Protein AF-A0AAV2MQP5-F1 (afdb_monomer_lite)

Structure (mmCIF, N/CA/C/O backbone):
data_AF-A0AAV2MQP5-F1
#
_entry.id   AF-A0AAV2MQP5-F1
#
loop_
_atom_site.group_PDB
_atom_site.id
_atom_site.type_symbol
_atom_site.label_atom_id
_atom_site.label_alt_id
_atom_site.label_comp_id
_atom_site.label_asym_id
_atom_site.label_entity_id
_atom_site.label_seq_id
_atom_site.pdbx_PDB_ins_code
_atom_site.Cartn_x
_atom_site.Cartn_y
_atom_site.Cartn_z
_atom_site.occupancy
_atom_site.B_iso_or_equiv
_atom_site.auth_seq_id
_atom_site.auth_comp_id
_atom_site.auth_asym_id
_atom_site.auth_atom_id
_atom_site.pdbx_PDB_model_num
ATOM 1 N N . MET A 1 1 ? 5.781 -28.092 11.395 1.00 33.16 1 MET A N 1
ATOM 2 C CA . MET A 1 1 ? 5.517 -28.974 10.235 1.00 33.16 1 MET A CA 1
ATOM 3 C C . MET A 1 1 ? 6.149 -28.338 9.008 1.00 33.16 1 MET A C 1
ATOM 5 O O . MET A 1 1 ? 5.992 -27.132 8.870 1.00 33.16 1 MET A O 1
ATOM 9 N N . PRO A 1 2 ? 6.872 -29.074 8.149 1.00 35.69 2 PRO A N 1
ATOM 10 C CA . PRO A 1 2 ? 7.327 -28.512 6.885 1.00 35.69 2 PRO A CA 1
ATOM 11 C C . PRO A 1 2 ? 6.098 -28.230 6.011 1.00 35.69 2 PRO A C 1
ATOM 13 O O . PRO A 1 2 ? 5.274 -29.115 5.779 1.00 35.69 2 PRO A O 1
ATOM 16 N N . MET A 1 3 ? 5.957 -26.968 5.608 1.00 38.25 3 MET A N 1
ATOM 17 C CA . MET A 1 3 ? 4.900 -26.462 4.736 1.00 38.25 3 MET A CA 1
ATOM 18 C C . MET A 1 3 ? 4.881 -27.320 3.465 1.00 38.25 3 MET A C 1
ATOM 20 O O . MET A 1 3 ? 5.900 -27.445 2.784 1.00 38.25 3 MET A O 1
ATOM 24 N N . ARG A 1 4 ? 3.753 -27.984 3.181 1.00 39.69 4 ARG A N 1
ATOM 25 C CA . ARG A 1 4 ? 3.547 -28.682 1.906 1.00 39.69 4 ARG A CA 1
ATOM 26 C C . ARG A 1 4 ? 3.808 -27.655 0.802 1.00 39.69 4 ARG A C 1
ATOM 28 O O . ARG A 1 4 ? 3.114 -26.645 0.764 1.00 39.69 4 ARG A O 1
ATOM 35 N N . LEU A 1 5 ? 4.799 -27.908 -0.055 1.00 42.66 5 LEU A N 1
ATOM 36 C CA . LEU A 1 5 ? 4.962 -27.201 -1.325 1.00 42.66 5 LEU A CA 1
ATOM 37 C C . LEU A 1 5 ? 3.679 -27.435 -2.123 1.00 42.66 5 LEU A C 1
ATOM 39 O O . LEU A 1 5 ? 3.498 -28.497 -2.726 1.00 42.66 5 LEU A O 1
ATOM 43 N N . ASP A 1 6 ? 2.751 -26.489 -2.034 1.00 52.00 6 ASP A N 1
ATOM 44 C CA . ASP A 1 6 ? 1.582 -26.472 -2.889 1.00 52.00 6 ASP A CA 1
ATOM 45 C C . ASP A 1 6 ? 2.097 -26.269 -4.317 1.00 52.00 6 ASP A C 1
ATOM 47 O O . ASP A 1 6 ? 2.808 -25.309 -4.604 1.00 52.00 6 ASP A O 1
ATOM 51 N N . LYS A 1 7 ? 1.822 -27.220 -5.214 1.00 54.84 7 LYS A N 1
ATOM 52 C CA . LYS A 1 7 ? 2.384 -27.244 -6.580 1.00 54.84 7 LYS A CA 1
ATOM 53 C C . LYS A 1 7 ? 1.879 -26.088 -7.463 1.00 54.84 7 LYS A C 1
ATOM 55 O O . LYS A 1 7 ? 2.268 -26.003 -8.623 1.00 54.84 7 LYS A O 1
ATOM 60 N N . ASN A 1 8 ? 1.041 -25.215 -6.908 1.00 72.06 8 ASN A N 1
ATOM 61 C CA . ASN A 1 8 ? 0.315 -24.138 -7.561 1.00 72.06 8 ASN A CA 1
ATOM 62 C C . ASN A 1 8 ? 0.584 -22.772 -6.883 1.00 72.06 8 ASN A C 1
ATOM 64 O O . ASN A 1 8 ? -0.352 -22.022 -6.621 1.00 72.06 8 ASN A O 1
ATOM 68 N N . THR A 1 9 ? 1.841 -22.422 -6.587 1.00 87.00 9 THR A N 1
ATOM 69 C CA . THR A 1 9 ? 2.206 -21.071 -6.107 1.00 87.00 9 THR A CA 1
ATOM 70 C C . THR A 1 9 ? 3.107 -20.337 -7.098 1.00 87.00 9 THR A C 1
ATOM 72 O O . THR A 1 9 ? 4.001 -20.913 -7.717 1.00 87.00 9 THR A O 1
ATOM 75 N N . ASN A 1 10 ? 2.872 -19.037 -7.271 1.00 92.62 10 ASN A N 1
ATOM 76 C CA . ASN A 1 10 ? 3.781 -18.139 -7.973 1.00 92.62 10 ASN A CA 1
ATOM 77 C C . ASN A 1 10 ? 4.835 -17.609 -6.994 1.00 92.62 10 ASN A C 1
ATOM 79 O O . ASN A 1 10 ? 4.603 -16.627 -6.293 1.00 92.62 10 ASN A O 1
ATOM 83 N N . ASP A 1 11 ? 6.020 -18.216 -6.983 1.00 95.06 11 ASP A N 1
ATOM 84 C CA . ASP A 1 11 ? 7.105 -17.838 -6.064 1.00 95.06 11 ASP A CA 1
ATOM 85 C C . ASP A 1 11 ? 7.865 -16.564 -6.475 1.00 95.06 11 ASP A C 1
ATOM 87 O O . ASP A 1 11 ? 8.815 -16.155 -5.803 1.00 95.06 11 ASP A O 1
ATOM 91 N N . ARG A 1 12 ? 7.468 -15.908 -7.573 1.00 96.38 12 ARG A N 1
ATOM 92 C CA . ARG A 1 12 ? 8.090 -14.669 -8.063 1.00 96.38 12 ARG A CA 1
ATOM 93 C C . ARG A 1 12 ? 7.072 -13.533 -8.235 1.00 96.38 12 ARG A C 1
ATOM 95 O O . ARG A 1 12 ? 7.072 -12.902 -9.302 1.00 96.38 12 ARG A O 1
ATOM 102 N N . PRO A 1 13 ? 6.237 -13.233 -7.222 1.00 98.12 13 PRO A N 1
ATOM 103 C CA . PRO A 1 13 ? 5.177 -12.250 -7.371 1.00 98.12 13 PRO A CA 1
ATOM 104 C C . PRO A 1 13 ? 5.746 -10.856 -7.674 1.00 98.12 13 PRO A C 1
ATOM 106 O O . PRO A 1 13 ? 6.850 -10.486 -7.249 1.00 98.12 13 PRO A O 1
ATOM 109 N N . VAL A 1 14 ? 4.983 -10.088 -8.446 1.00 98.75 14 VAL A N 1
ATOM 110 C CA . VAL A 1 14 ? 5.196 -8.665 -8.706 1.00 98.75 14 VAL A CA 1
ATOM 111 C C . VAL A 1 14 ? 3.975 -7.924 -8.184 1.00 98.75 14 VAL A C 1
ATOM 113 O O . VAL A 1 14 ? 2.900 -8.012 -8.767 1.00 98.75 14 VAL A O 1
ATOM 116 N N . ILE A 1 15 ? 4.129 -7.184 -7.094 1.00 98.88 15 ILE A N 1
ATOM 117 C CA . ILE A 1 15 ? 3.051 -6.375 -6.527 1.00 98.88 15 ILE A CA 1
ATOM 118 C C . ILE A 1 15 ? 3.132 -4.965 -7.106 1.00 98.88 15 ILE A C 1
ATOM 120 O O . ILE A 1 15 ? 4.190 -4.326 -7.127 1.00 98.88 15 ILE A O 1
ATOM 124 N N . GLY A 1 16 ? 1.998 -4.481 -7.598 1.00 98.81 16 GLY A N 1
ATOM 125 C CA . GLY A 1 16 ? 1.857 -3.111 -8.053 1.00 98.81 16 GLY A CA 1
ATOM 126 C C . GLY A 1 16 ? 1.682 -2.153 -6.882 1.00 98.81 16 GLY A C 1
ATOM 127 O O . GLY A 1 16 ? 0.879 -2.423 -5.995 1.00 98.81 16 GLY A O 1
ATOM 128 N N . ILE A 1 17 ? 2.377 -1.017 -6.889 1.00 98.81 17 ILE A N 1
ATOM 129 C CA . ILE A 1 17 ? 2.167 0.062 -5.913 1.00 98.81 17 ILE A CA 1
ATOM 130 C C . ILE A 1 17 ? 1.642 1.289 -6.648 1.00 98.81 17 ILE A C 1
ATOM 132 O O . ILE A 1 17 ? 2.301 1.803 -7.558 1.00 98.81 17 ILE A O 1
ATOM 136 N N . LEU A 1 18 ? 0.457 1.761 -6.263 1.00 98.25 18 LEU A N 1
ATOM 137 C CA . LEU A 1 18 ? -0.151 2.934 -6.881 1.00 98.25 18 LEU A CA 1
ATOM 138 C C . LEU A 1 18 ? 0.578 4.211 -6.447 1.00 98.25 18 LEU A C 1
ATOM 140 O O . LEU A 1 18 ? 0.693 4.498 -5.260 1.00 98.25 18 LEU A O 1
ATOM 144 N N . THR A 1 19 ? 1.081 4.985 -7.409 1.00 96.38 19 THR A N 1
ATOM 145 C CA . THR A 1 19 ? 1.780 6.251 -7.134 1.00 96.38 19 THR A CA 1
ATOM 146 C C . THR A 1 19 ? 0.801 7.354 -6.742 1.00 96.38 19 THR A C 1
ATOM 148 O O . THR A 1 19 ? -0.341 7.340 -7.196 1.00 96.38 19 THR A O 1
ATOM 151 N N . GLN A 1 20 ? 1.280 8.399 -6.075 1.00 92.81 20 GLN A N 1
ATOM 152 C CA . GLN A 1 20 ? 0.525 9.643 -5.891 1.00 92.81 20 GLN A CA 1
ATOM 153 C C . GLN A 1 20 ? 1.000 10.753 -6.817 1.00 92.81 20 GLN A C 1
ATOM 155 O O . GLN A 1 20 ? 2.145 10.736 -7.265 1.00 92.81 20 GLN A O 1
ATOM 160 N N . ILE A 1 21 ? 0.114 11.708 -7.114 1.00 92.44 21 ILE A N 1
ATOM 161 C CA . ILE A 1 21 ? 0.468 12.938 -7.829 1.00 92.44 21 ILE A CA 1
ATOM 162 C C . ILE A 1 21 ? 1.310 13.819 -6.908 1.00 92.44 21 ILE A C 1
ATOM 164 O O . ILE A 1 21 ? 0.988 14.004 -5.739 1.00 92.44 21 ILE A O 1
ATOM 168 N N . VAL A 1 22 ? 2.379 14.384 -7.458 1.00 90.69 22 VAL A N 1
ATOM 169 C CA . VAL A 1 22 ? 3.186 15.390 -6.771 1.00 90.69 22 VAL A CA 1
ATOM 170 C C . VAL A 1 22 ? 2.431 16.718 -6.746 1.00 90.69 22 VAL A C 1
ATOM 172 O O . VAL A 1 22 ? 2.202 17.325 -7.793 1.00 90.69 22 VAL A O 1
ATOM 175 N N . THR A 1 23 ? 2.070 17.172 -5.549 1.00 87.19 23 THR A N 1
ATOM 176 C CA . THR A 1 23 ? 1.443 18.482 -5.310 1.00 87.19 23 THR A CA 1
ATOM 177 C C . THR A 1 23 ? 2.440 19.511 -4.775 1.00 87.19 23 THR A C 1
ATOM 179 O O . THR A 1 23 ? 2.341 20.684 -5.125 1.00 87.19 23 THR A O 1
ATOM 182 N N . ASP A 1 24 ? 3.430 19.067 -3.997 1.00 84.31 24 ASP A N 1
ATOM 183 C CA . ASP A 1 24 ? 4.477 19.908 -3.413 1.00 84.31 24 ASP A CA 1
ATOM 184 C C . ASP A 1 24 ? 5.420 20.488 -4.484 1.00 84.31 24 ASP A C 1
ATOM 186 O O . ASP A 1 24 ? 6.005 19.748 -5.283 1.00 84.31 24 ASP A O 1
ATOM 190 N N . GLU A 1 25 ? 5.601 21.813 -4.477 1.00 85.06 25 GLU A N 1
ATOM 191 C CA . GLU A 1 25 ? 6.510 22.535 -5.374 1.00 85.06 25 GLU A CA 1
ATOM 192 C C . GLU A 1 25 ? 7.957 22.033 -5.283 1.00 85.06 25 GLU A C 1
ATOM 194 O O . GLU A 1 25 ? 8.635 21.960 -6.309 1.00 85.06 25 GLU A O 1
ATOM 199 N N . ALA A 1 26 ? 8.423 21.635 -4.095 1.00 83.62 26 ALA A N 1
ATOM 200 C CA . ALA A 1 26 ? 9.772 21.112 -3.896 1.00 83.62 26 ALA A CA 1
ATOM 201 C C . ALA A 1 26 ? 9.977 19.764 -4.605 1.00 83.62 26 ALA A C 1
ATOM 203 O O . ALA A 1 26 ? 11.076 19.463 -5.074 1.00 83.62 26 ALA A O 1
ATOM 204 N N . MET A 1 27 ? 8.914 18.965 -4.746 1.00 83.31 27 MET A N 1
ATOM 205 C CA . MET A 1 27 ? 8.961 17.663 -5.413 1.00 83.31 27 MET A CA 1
ATOM 206 C C . MET A 1 27 ? 8.760 17.748 -6.935 1.00 83.31 27 MET A C 1
ATOM 208 O O . MET A 1 27 ? 9.232 16.868 -7.663 1.00 83.31 27 MET A O 1
ATOM 212 N N . LYS A 1 28 ? 8.099 18.795 -7.452 1.00 85.44 28 LYS A N 1
ATOM 213 C CA . LYS A 1 28 ? 7.785 18.930 -8.892 1.00 85.44 28 LYS A CA 1
ATOM 214 C C . LYS A 1 28 ? 8.990 18.802 -9.838 1.00 85.44 28 LYS A C 1
ATOM 216 O O . LYS A 1 28 ? 8.825 18.173 -10.888 1.00 85.44 28 LYS A O 1
ATOM 221 N N . PRO A 1 29 ? 10.194 19.327 -9.525 1.00 83.06 29 PRO A N 1
ATOM 222 C CA . PRO A 1 29 ? 11.371 19.160 -10.382 1.00 83.06 29 PRO A CA 1
ATOM 223 C C . PRO A 1 29 ? 11.773 17.694 -10.604 1.00 83.06 29 PRO A C 1
ATOM 225 O O . PRO A 1 29 ? 12.358 17.350 -11.635 1.00 83.06 29 PRO A O 1
ATOM 228 N N . TYR A 1 30 ? 11.443 16.817 -9.656 1.00 79.75 30 TYR A N 1
ATOM 229 C CA . TYR A 1 30 ? 11.870 15.423 -9.651 1.00 79.75 30 TYR A CA 1
ATOM 230 C C . TYR A 1 30 ? 10.874 14.486 -10.336 1.00 79.75 30 TYR A C 1
ATOM 232 O O . TYR A 1 30 ? 11.263 13.401 -10.767 1.00 79.75 30 TYR A O 1
ATOM 240 N N . GLY A 1 31 ? 9.608 14.879 -10.495 1.00 84.50 31 GLY A N 1
ATOM 241 C CA . GLY A 1 31 ? 8.621 14.073 -11.205 1.00 84.50 31 GLY A CA 1
ATOM 242 C C . GLY A 1 31 ? 7.179 14.511 -10.983 1.00 84.50 31 GLY A C 1
ATOM 243 O O . GLY A 1 31 ? 6.874 15.327 -10.125 1.00 84.50 31 GLY A O 1
ATOM 244 N N . LYS A 1 32 ? 6.272 13.933 -11.777 1.00 88.56 32 LYS A N 1
ATOM 245 C CA . LYS A 1 32 ? 4.816 14.161 -11.660 1.00 88.56 32 LYS A CA 1
ATOM 246 C C . LYS A 1 32 ? 4.137 13.262 -10.636 1.00 88.56 32 LYS A C 1
ATOM 248 O O . LYS A 1 32 ? 3.040 13.562 -10.183 1.00 88.56 32 LYS A O 1
ATOM 253 N N . THR A 1 33 ? 4.754 12.123 -10.352 1.00 92.94 33 THR A N 1
ATOM 254 C CA . THR A 1 33 ? 4.217 11.099 -9.462 1.00 92.94 33 THR A CA 1
ATOM 255 C C . THR A 1 33 ? 5.315 10.575 -8.556 1.00 92.94 33 THR A C 1
ATOM 257 O O . THR A 1 33 ? 6.457 10.475 -9.019 1.00 92.94 33 THR A O 1
ATOM 260 N N . TYR A 1 34 ? 4.968 10.177 -7.336 1.00 93.31 34 TYR A N 1
ATOM 261 C CA . TYR A 1 34 ? 5.915 9.646 -6.360 1.00 93.31 34 TYR A CA 1
ATOM 262 C C . TYR A 1 34 ? 5.389 8.413 -5.618 1.00 93.31 34 TYR A C 1
ATOM 264 O O . TYR A 1 34 ? 4.183 8.154 -5.584 1.00 93.31 34 TYR A O 1
ATOM 272 N N . ILE A 1 35 ? 6.323 7.656 -5.037 1.00 95.25 35 ILE A N 1
ATOM 273 C CA . ILE A 1 35 ? 6.076 6.599 -4.047 1.00 95.25 35 ILE A CA 1
ATOM 274 C C . ILE A 1 35 ? 7.100 6.775 -2.916 1.00 95.25 35 ILE A C 1
ATOM 276 O O . ILE A 1 35 ? 8.299 6.810 -3.207 1.00 95.25 35 ILE A O 1
ATOM 280 N N . PRO A 1 36 ? 6.682 6.867 -1.644 1.00 94.88 36 PRO A N 1
ATOM 281 C CA . PRO A 1 36 ? 7.600 6.754 -0.512 1.00 94.88 36 PRO A CA 1
ATOM 282 C C . PRO A 1 36 ? 8.307 5.394 -0.496 1.00 94.88 36 PRO A C 1
ATOM 284 O O . PRO A 1 36 ? 7.657 4.355 -0.634 1.00 94.88 36 PRO A O 1
ATOM 287 N N . THR A 1 37 ? 9.629 5.374 -0.317 1.00 95.00 37 THR A N 1
ATOM 288 C CA . THR A 1 37 ? 10.415 4.126 -0.387 1.00 95.00 37 THR A CA 1
ATOM 289 C C . THR A 1 37 ? 10.028 3.103 0.675 1.00 95.00 37 THR A C 1
ATOM 291 O O . THR A 1 37 ? 10.129 1.911 0.395 1.00 95.00 37 THR A O 1
ATOM 294 N N . GLY A 1 38 ? 9.516 3.540 1.831 1.00 96.19 38 GLY A N 1
ATOM 295 C CA . GLY A 1 38 ? 9.046 2.647 2.892 1.00 96.19 38 GLY A CA 1
ATOM 296 C C . GLY A 1 38 ? 8.026 1.616 2.396 1.00 96.19 38 GLY A C 1
ATOM 297 O O . GLY A 1 38 ? 8.143 0.440 2.727 1.00 96.19 38 GLY A O 1
ATOM 298 N N . TYR A 1 39 ? 7.105 1.999 1.501 1.00 98.44 39 TYR A N 1
ATOM 299 C CA . TYR A 1 39 ? 6.154 1.056 0.894 1.00 98.44 39 TYR A CA 1
ATOM 300 C C . TYR A 1 39 ? 6.825 0.033 -0.027 1.00 98.44 39 TYR A C 1
ATOM 302 O O . TYR A 1 39 ? 6.420 -1.128 -0.064 1.00 98.44 39 TYR A O 1
ATOM 310 N N . VAL A 1 40 ? 7.854 0.446 -0.772 1.00 98.19 40 VAL A N 1
ATOM 311 C CA . VAL A 1 40 ? 8.616 -0.459 -1.644 1.00 98.19 40 VAL A CA 1
ATOM 312 C C . VAL A 1 40 ? 9.379 -1.466 -0.791 1.00 98.19 40 VAL A C 1
ATOM 314 O O . VAL A 1 40 ? 9.230 -2.668 -0.988 1.00 98.19 40 VAL A O 1
ATOM 317 N N . GLN A 1 41 ? 10.127 -0.979 0.199 1.00 98.31 41 GLN A N 1
ATOM 318 C CA . GLN A 1 41 ? 10.913 -1.805 1.114 1.00 98.31 41 GLN A CA 1
ATOM 319 C C . GLN A 1 41 ? 10.030 -2.773 1.908 1.00 98.31 41 GLN A C 1
ATOM 321 O O . GLN A 1 41 ? 10.410 -3.923 2.117 1.00 98.31 41 GLN A O 1
ATOM 326 N N . TYR A 1 42 ? 8.830 -2.337 2.298 1.00 98.62 42 TYR A N 1
ATOM 327 C CA . TYR A 1 42 ? 7.829 -3.167 2.960 1.00 98.62 42 TYR A CA 1
ATOM 328 C C . TYR A 1 42 ? 7.414 -4.373 2.117 1.00 98.62 42 TYR A C 1
ATOM 330 O O . TYR A 1 42 ? 7.494 -5.506 2.588 1.00 98.62 42 TYR A O 1
ATOM 338 N N . ILE A 1 43 ? 7.055 -4.152 0.854 1.00 98.62 43 ILE A N 1
ATOM 339 C CA . ILE A 1 43 ? 6.664 -5.233 -0.056 1.00 98.62 43 ILE A CA 1
ATOM 340 C C . ILE A 1 43 ? 7.852 -6.130 -0.427 1.00 98.62 43 ILE A C 1
ATOM 342 O O . ILE A 1 43 ? 7.715 -7.355 -0.457 1.00 98.62 43 ILE A O 1
ATOM 346 N N . GLU A 1 44 ? 9.033 -5.555 -0.664 1.00 98.56 44 GLU A N 1
ATOM 347 C CA . GLU A 1 44 ? 10.238 -6.337 -0.961 1.00 98.56 44 GLU A CA 1
ATOM 348 C C . GLU A 1 44 ? 10.657 -7.224 0.211 1.00 98.56 44 GLU A C 1
ATOM 350 O O . GLU A 1 44 ? 11.023 -8.383 0.011 1.00 98.56 44 GLU A O 1
ATOM 355 N N . ALA A 1 45 ? 10.513 -6.736 1.444 1.00 98.12 45 ALA A N 1
ATOM 356 C CA . ALA A 1 45 ? 10.787 -7.522 2.639 1.00 98.12 45 ALA A CA 1
ATOM 357 C C . ALA A 1 45 ? 9.818 -8.700 2.845 1.00 98.12 45 ALA A C 1
ATOM 359 O O . ALA A 1 45 ? 10.167 -9.636 3.562 1.00 98.12 45 ALA A O 1
ATOM 360 N N . GLY A 1 46 ? 8.634 -8.684 2.220 1.00 97.69 46 GLY A N 1
ATOM 361 C CA . GLY A 1 46 ? 7.729 -9.840 2.145 1.00 97.69 46 GLY A CA 1
ATOM 362 C C . GLY A 1 46 ? 8.141 -10.887 1.093 1.00 97.69 46 GLY A C 1
ATOM 363 O O . GLY A 1 46 ? 7.542 -11.963 1.010 1.00 97.69 46 GLY A O 1
ATOM 364 N N . GLY A 1 47 ? 9.168 -10.602 0.285 1.00 97.88 47 GLY A N 1
ATOM 365 C CA . GLY A 1 47 ? 9.668 -11.488 -0.768 1.00 97.88 47 GLY A CA 1
ATOM 366 C C . GLY A 1 47 ? 8.964 -11.314 -2.116 1.00 97.88 47 GLY A C 1
ATOM 367 O O . GLY A 1 47 ? 8.780 -12.296 -2.836 1.00 97.88 47 GLY A O 1
ATOM 368 N N . SER A 1 48 ? 8.549 -10.088 -2.445 1.00 98.31 48 SER A N 1
ATOM 369 C CA . SER A 1 48 ? 7.986 -9.719 -3.750 1.00 98.31 48 SER A CA 1
ATOM 370 C C . SER A 1 48 ? 8.876 -8.718 -4.474 1.00 98.31 48 SER A C 1
ATOM 372 O O . SER A 1 48 ? 9.630 -7.975 -3.858 1.00 98.31 48 SER A O 1
ATOM 374 N N . ARG A 1 49 ? 8.739 -8.638 -5.796 1.00 98.50 49 ARG A N 1
ATOM 375 C CA . ARG A 1 49 ? 9.221 -7.482 -6.564 1.00 98.50 49 ARG A CA 1
ATOM 376 C C . ARG A 1 49 ? 8.127 -6.425 -6.637 1.00 98.50 49 ARG A C 1
ATOM 378 O O . ARG A 1 49 ? 6.951 -6.734 -6.427 1.00 98.50 49 ARG A O 1
ATOM 385 N N . VAL A 1 50 ? 8.508 -5.192 -6.957 1.00 98.62 50 VAL A N 1
ATOM 386 C CA . VAL A 1 50 ? 7.584 -4.053 -7.005 1.00 98.62 50 VAL A CA 1
ATOM 387 C C . VAL A 1 50 ? 7.529 -3.443 -8.399 1.00 98.62 50 VAL A C 1
ATOM 389 O O . VAL A 1 50 ? 8.563 -3.173 -9.016 1.00 98.62 50 VAL A O 1
ATOM 392 N N . MET A 1 51 ? 6.312 -3.163 -8.867 1.00 98.12 51 MET A N 1
ATOM 393 C CA . MET A 1 51 ? 6.055 -2.340 -10.048 1.00 98.12 51 MET A CA 1
ATOM 394 C C . MET A 1 51 ? 5.349 -1.033 -9.642 1.00 98.12 51 MET A C 1
ATOM 396 O O . MET A 1 51 ? 4.239 -1.081 -9.113 1.00 98.12 51 MET A O 1
ATOM 400 N N . PRO A 1 52 ? 5.922 0.151 -9.918 1.00 97.50 52 PRO A N 1
ATOM 401 C CA . PRO A 1 52 ? 5.228 1.415 -9.699 1.00 97.50 52 PRO A CA 1
ATOM 402 C C . PRO A 1 52 ? 4.139 1.633 -10.760 1.00 97.50 52 PRO A C 1
ATOM 404 O O . PRO A 1 52 ? 4.416 1.650 -11.963 1.00 97.50 52 PRO A O 1
ATOM 407 N N . ILE A 1 53 ? 2.902 1.864 -10.321 1.00 97.62 53 ILE A N 1
ATOM 408 C CA . ILE A 1 53 ? 1.749 2.121 -11.190 1.00 97.62 53 ILE A CA 1
ATOM 409 C C . ILE A 1 53 ? 1.469 3.618 -11.195 1.00 97.62 53 ILE A C 1
ATOM 411 O O . ILE A 1 53 ? 0.930 4.176 -10.240 1.00 97.62 53 ILE A O 1
ATOM 415 N N . ARG A 1 54 ? 1.841 4.284 -12.290 1.00 94.25 54 ARG A N 1
ATOM 416 C CA . ARG A 1 54 ? 1.632 5.728 -12.434 1.00 94.25 54 ARG A CA 1
ATOM 417 C C . ARG A 1 54 ? 0.169 6.029 -12.715 1.00 94.25 54 ARG A C 1
ATOM 419 O O . ARG A 1 54 ? -0.412 5.443 -13.623 1.00 94.25 54 ARG A O 1
ATOM 426 N N . VAL A 1 55 ? -0.388 7.013 -12.018 1.00 94.81 55 VAL A N 1
ATOM 427 C CA . VAL A 1 55 ? -1.812 7.379 -12.130 1.00 94.81 55 VAL A CA 1
ATOM 428 C C . VAL A 1 55 ? -2.164 8.240 -13.357 1.00 94.81 55 VAL A C 1
ATOM 430 O O . VAL A 1 55 ? -3.319 8.565 -13.581 1.00 94.81 55 VAL A O 1
ATOM 433 N N . ILE A 1 56 ? -1.182 8.578 -14.195 1.00 92.69 56 ILE A N 1
ATOM 434 C CA . ILE A 1 56 ? -1.324 9.529 -15.316 1.00 92.69 56 ILE A CA 1
ATOM 435 C C . ILE A 1 56 ? -1.636 8.879 -16.680 1.00 92.69 56 ILE A C 1
ATOM 437 O O . ILE A 1 56 ? -1.510 9.540 -17.711 1.00 92.69 56 ILE A O 1
ATOM 441 N N . TYR A 1 57 ? -1.939 7.579 -16.714 1.00 93.94 57 TYR A N 1
ATOM 442 C CA . TYR A 1 57 ? -2.175 6.823 -17.949 1.00 93.94 57 TYR A CA 1
ATOM 443 C C . TYR A 1 57 ? -3.668 6.522 -18.162 1.00 93.94 57 TYR A C 1
ATOM 445 O O . TYR A 1 57 ? -4.518 6.833 -17.321 1.00 93.94 57 TYR A O 1
ATOM 453 N N . ASP A 1 58 ? -3.984 5.967 -19.333 1.00 94.88 58 ASP A N 1
ATOM 454 C CA . ASP A 1 58 ? -5.343 5.603 -19.727 1.00 94.88 58 ASP A CA 1
ATOM 455 C C . ASP A 1 58 ? -5.764 4.223 -19.191 1.00 94.88 58 ASP A C 1
ATOM 457 O O . ASP A 1 58 ? -4.976 3.475 -18.614 1.00 94.88 58 ASP A O 1
ATOM 461 N N . GLU A 1 59 ? -7.042 3.886 -19.363 1.00 95.19 59 GLU A N 1
ATOM 462 C CA . GLU A 1 59 ? -7.621 2.637 -18.856 1.00 95.19 59 GLU A CA 1
ATOM 463 C C . GLU A 1 59 ? -6.994 1.386 -19.488 1.00 95.19 59 GLU A C 1
ATOM 465 O O . GLU A 1 59 ? -6.697 0.429 -18.776 1.00 95.19 59 GLU A O 1
ATOM 470 N N . LYS A 1 60 ? -6.675 1.428 -20.789 1.00 96.62 60 LYS A N 1
ATOM 471 C CA . LYS A 1 60 ? -6.029 0.314 -21.507 1.00 96.62 60 LYS A CA 1
ATOM 472 C C . LYS A 1 60 ? -4.674 -0.045 -20.911 1.00 96.62 60 LYS A C 1
ATOM 474 O O . LYS A 1 60 ? -4.320 -1.223 -20.828 1.00 96.62 60 LYS A O 1
ATOM 479 N N . TYR A 1 61 ? -3.904 0.959 -20.495 1.00 97.00 61 TYR A N 1
ATOM 480 C CA . TYR A 1 61 ? -2.663 0.721 -19.774 1.00 97.00 61 TYR A CA 1
ATOM 481 C C . TYR A 1 61 ? -2.917 -0.061 -18.477 1.00 97.00 61 TYR A C 1
ATOM 483 O O . TYR A 1 61 ? -2.225 -1.046 -18.225 1.00 97.00 61 TYR A O 1
ATOM 491 N N . TYR A 1 62 ? -3.918 0.319 -17.679 1.00 98.44 62 TYR A N 1
ATOM 492 C CA . TYR A 1 62 ? -4.205 -0.349 -16.405 1.00 98.44 62 TYR A CA 1
ATOM 493 C C . TYR A 1 62 ? -4.755 -1.761 -16.571 1.00 98.44 62 TYR A C 1
ATOM 495 O O . TYR A 1 62 ? -4.335 -2.649 -15.834 1.00 98.44 62 TYR A O 1
ATOM 503 N N . GLU A 1 63 ? -5.606 -2.003 -17.567 1.00 97.81 63 GLU A N 1
ATOM 504 C CA . GLU A 1 63 ? -6.038 -3.358 -17.929 1.00 97.81 63 GLU A CA 1
ATOM 505 C C . GLU A 1 63 ? -4.838 -4.243 -18.291 1.00 97.81 63 GLU A C 1
ATOM 507 O O . GLU A 1 63 ? -4.744 -5.390 -17.856 1.00 97.81 63 GLU A O 1
ATOM 512 N N . SER A 1 64 ? -3.876 -3.694 -19.042 1.00 97.75 64 SER A N 1
ATOM 513 C CA . SER A 1 64 ? -2.642 -4.401 -19.389 1.00 97.75 64 SER A CA 1
ATOM 514 C C . SER A 1 64 ? -1.765 -4.687 -18.169 1.00 97.75 64 SER A C 1
ATOM 516 O O . SER A 1 64 ? -1.204 -5.776 -18.068 1.00 97.75 64 SER A O 1
ATOM 518 N N . VAL A 1 65 ? -1.634 -3.724 -17.252 1.00 98.44 65 VAL A N 1
ATOM 519 C CA . VAL A 1 65 ? -0.862 -3.879 -16.009 1.00 98.44 65 VAL A CA 1
ATOM 520 C C . VAL A 1 65 ? -1.505 -4.908 -15.086 1.00 98.44 65 VAL A C 1
ATOM 522 O O . VAL A 1 65 ? -0.786 -5.740 -14.541 1.00 98.44 65 VAL A O 1
ATOM 525 N N . PHE A 1 66 ? -2.833 -4.888 -14.943 1.00 98.75 66 PHE A N 1
ATOM 526 C CA . PHE A 1 66 ? -3.575 -5.821 -14.095 1.00 98.75 66 PHE A CA 1
ATOM 527 C C . PHE A 1 66 ? -3.229 -7.273 -14.425 1.00 98.75 66 PHE A C 1
ATOM 529 O O . PHE A 1 66 ? -2.873 -8.014 -13.529 1.00 98.75 66 PHE A O 1
ATOM 536 N N . GLN A 1 67 ? -3.190 -7.635 -15.711 1.00 98.19 67 GLN A N 1
ATOM 537 C CA . GLN A 1 67 ? -2.868 -8.994 -16.178 1.00 98.19 67 GLN A CA 1
ATOM 538 C C . GLN A 1 67 ? -1.404 -9.429 -15.946 1.00 98.19 67 GLN A C 1
ATOM 540 O O . GLN A 1 67 ? -1.045 -10.578 -16.216 1.00 98.19 67 GLN A O 1
ATOM 545 N N . LYS A 1 68 ? -0.531 -8.509 -15.517 1.00 98.44 68 LYS A N 1
ATOM 546 C CA . LYS A 1 68 ? 0.919 -8.728 -15.372 1.00 98.44 68 LYS A CA 1
ATOM 547 C C . LYS A 1 68 ? 1.382 -8.783 -13.918 1.00 98.44 68 LYS A C 1
ATOM 549 O O . LYS A 1 68 ? 2.410 -9.402 -13.653 1.00 98.44 68 LYS A O 1
ATOM 554 N N . ILE A 1 69 ? 0.666 -8.123 -13.010 1.00 98.69 69 ILE A N 1
ATOM 555 C CA . ILE A 1 69 ? 1.001 -8.035 -11.583 1.00 98.69 69 ILE A CA 1
ATOM 556 C C . ILE A 1 69 ? 0.136 -8.991 -10.766 1.00 98.69 69 ILE A C 1
ATOM 558 O O . ILE A 1 69 ? -0.929 -9.396 -11.198 1.00 98.69 69 ILE A O 1
ATOM 562 N N . ASN A 1 70 ? 0.569 -9.311 -9.555 1.00 98.81 70 ASN A N 1
ATOM 563 C CA . ASN A 1 70 ? -0.034 -10.348 -8.720 1.00 98.81 70 ASN A CA 1
ATOM 564 C C . ASN A 1 70 ? -0.868 -9.804 -7.558 1.00 98.81 70 ASN A C 1
ATOM 566 O O . ASN A 1 70 ? -1.346 -10.572 -6.733 1.00 98.81 70 ASN A O 1
ATOM 570 N N . GLY A 1 71 ? -1.001 -8.485 -7.462 1.00 98.81 71 GLY A N 1
ATOM 571 C CA . GLY A 1 71 ? -1.732 -7.797 -6.408 1.00 98.81 71 GLY A CA 1
ATOM 572 C C . GLY A 1 71 ? -1.455 -6.300 -6.441 1.00 98.81 71 GLY A C 1
ATOM 573 O O . GLY A 1 71 ? -0.526 -5.842 -7.118 1.00 98.81 71 GLY A O 1
ATOM 574 N N . LEU A 1 72 ? -2.265 -5.533 -5.716 1.00 98.94 72 LEU A N 1
ATOM 575 C CA . LEU A 1 72 ? -2.189 -4.073 -5.691 1.00 98.94 72 LEU A CA 1
ATOM 576 C C . LEU A 1 72 ? -2.084 -3.528 -4.268 1.00 98.94 72 LEU A C 1
ATOM 578 O O . LEU A 1 72 ? -2.916 -3.840 -3.424 1.00 98.94 72 LEU A O 1
ATOM 582 N N . LEU A 1 73 ? -1.127 -2.632 -4.045 1.00 98.94 73 LEU A N 1
ATOM 583 C CA . LEU A 1 73 ? -1.018 -1.812 -2.845 1.00 98.94 73 LEU A CA 1
ATOM 584 C C . LEU A 1 73 ? -1.481 -0.373 -3.124 1.00 98.94 73 LEU A C 1
ATOM 586 O O . LEU A 1 73 ? -0.903 0.337 -3.954 1.00 98.94 73 LEU A O 1
ATOM 590 N N . LEU A 1 74 ? -2.494 0.065 -2.381 1.00 98.88 74 LEU A N 1
ATOM 591 C CA . LEU A 1 74 ? -2.949 1.446 -2.275 1.00 98.88 74 LEU A CA 1
ATOM 592 C C . LEU A 1 74 ? -2.276 2.089 -1.056 1.00 98.88 74 LEU A C 1
ATOM 594 O O . LEU A 1 74 ? -2.540 1.713 0.086 1.00 98.88 74 LEU A O 1
ATOM 598 N N . ILE A 1 75 ? -1.381 3.040 -1.308 1.00 98.19 75 ILE A N 1
ATOM 599 C CA . ILE A 1 75 ? -0.566 3.689 -0.273 1.00 98.19 75 ILE A CA 1
ATOM 600 C C . ILE A 1 75 ? -1.320 4.804 0.465 1.00 98.19 75 ILE A C 1
ATOM 602 O O . ILE A 1 75 ? -2.315 5.332 -0.037 1.00 98.19 75 ILE A O 1
ATOM 606 N N . GLY A 1 76 ? -0.807 5.195 1.632 1.00 96.38 76 GLY A N 1
ATOM 607 C CA . GLY A 1 76 ? -1.276 6.361 2.381 1.00 96.38 76 GLY A CA 1
ATOM 608 C C . GLY A 1 76 ? -0.887 7.680 1.709 1.00 96.38 76 GLY A C 1
ATOM 609 O O . GLY A 1 76 ? 0.015 7.714 0.874 1.00 96.38 76 GLY A O 1
ATOM 610 N N . GLY A 1 77 ? -1.567 8.773 2.056 1.00 93.94 77 GLY A N 1
ATOM 611 C CA . GLY A 1 77 ? -1.315 10.125 1.545 1.00 93.94 77 GLY A CA 1
ATOM 612 C C . GLY A 1 77 ? -2.514 11.045 1.757 1.00 93.94 77 GLY A C 1
ATOM 613 O O . GLY A 1 77 ? -3.291 10.826 2.681 1.00 93.94 77 GLY A O 1
ATOM 614 N N . ALA A 1 78 ? -2.655 12.068 0.910 1.00 92.25 78 ALA A N 1
ATOM 615 C CA . ALA A 1 78 ? -3.658 13.129 1.083 1.00 92.25 78 ALA A CA 1
ATOM 616 C C . ALA A 1 78 ? -4.412 13.503 -0.212 1.00 92.25 78 ALA A C 1
ATOM 618 O O . ALA A 1 78 ? -4.872 14.632 -0.368 1.00 92.25 78 ALA A O 1
ATOM 619 N N . ALA A 1 79 ? -4.494 12.585 -1.176 1.00 93.81 79 ALA A N 1
ATOM 620 C CA . ALA A 1 79 ? -5.267 12.791 -2.397 1.00 93.81 79 ALA A CA 1
ATOM 621 C C . ALA A 1 79 ? -6.782 12.731 -2.125 1.00 93.81 79 ALA A C 1
ATOM 623 O O . ALA A 1 79 ? -7.242 12.003 -1.249 1.00 93.81 79 ALA A O 1
ATOM 624 N N . ASP A 1 80 ? -7.559 13.462 -2.925 1.00 96.25 80 ASP A N 1
ATOM 625 C CA . ASP A 1 80 ? -9.021 13.413 -2.878 1.00 96.25 80 ASP A CA 1
ATOM 626 C C . ASP A 1 80 ? -9.549 12.023 -3.286 1.00 96.25 80 ASP A C 1
ATOM 628 O O . ASP A 1 80 ? -9.164 11.487 -4.328 1.00 96.25 80 ASP A O 1
ATOM 632 N N . LEU A 1 81 ? -10.426 11.427 -2.480 1.00 97.19 81 LEU A N 1
ATOM 633 C CA . LEU A 1 81 ? -10.846 10.024 -2.629 1.00 97.19 81 LEU A CA 1
ATOM 634 C C . LEU A 1 81 ? -11.926 9.789 -3.694 1.00 97.19 81 LEU A C 1
ATOM 636 O O . LEU A 1 81 ? -12.295 8.638 -3.952 1.00 97.19 81 LEU A O 1
ATOM 640 N N . GLU A 1 82 ? -12.436 10.853 -4.316 1.00 95.94 82 GLU A N 1
ATOM 641 C CA . GLU A 1 82 ? -13.534 10.784 -5.285 1.00 95.94 82 GLU A CA 1
ATOM 642 C C . GLU A 1 82 ? -13.112 11.298 -6.664 1.00 95.94 82 GLU A C 1
ATOM 644 O O . GLU A 1 82 ? -13.480 10.720 -7.690 1.00 95.94 82 GLU A O 1
ATOM 649 N N . THR A 1 83 ? -12.303 12.355 -6.697 1.00 96.50 83 THR A N 1
ATOM 650 C CA . THR A 1 83 ? -11.982 13.116 -7.911 1.00 96.50 83 THR A CA 1
ATOM 651 C C . THR A 1 83 ? -10.529 12.990 -8.359 1.00 96.50 83 THR A C 1
ATOM 653 O O . THR A 1 83 ? -10.219 13.315 -9.507 1.00 96.50 83 THR A O 1
ATOM 656 N N . SER A 1 84 ? -9.624 12.508 -7.502 1.00 96.62 84 SER A N 1
ATOM 657 C CA . SER A 1 84 ? -8.208 12.416 -7.863 1.00 96.62 84 SER A CA 1
ATOM 658 C C . SER A 1 84 ? -7.918 11.307 -8.879 1.00 96.62 84 SER A C 1
ATOM 660 O O . SER A 1 84 ? -8.631 10.307 -8.994 1.00 96.62 84 SER A O 1
ATOM 662 N N . ASP A 1 85 ? -6.783 11.429 -9.570 1.00 96.75 85 ASP A N 1
ATOM 663 C CA . ASP A 1 85 ? -6.259 10.346 -10.406 1.00 96.75 85 ASP A CA 1
ATOM 664 C C . ASP A 1 85 ? -5.966 9.072 -9.597 1.00 96.75 85 ASP A C 1
ATOM 666 O O . ASP A 1 85 ? -6.110 7.967 -10.119 1.00 96.75 85 ASP A O 1
ATOM 670 N N . PHE A 1 86 ? -5.609 9.201 -8.314 1.00 97.62 86 PHE A N 1
ATOM 671 C CA . PHE A 1 86 ? -5.453 8.051 -7.423 1.00 97.62 86 PHE A CA 1
ATOM 672 C C . PHE A 1 86 ? -6.784 7.308 -7.262 1.00 97.62 86 PHE A C 1
ATOM 674 O O . PHE A 1 86 ? -6.839 6.104 -7.510 1.00 97.62 86 PHE A O 1
ATOM 681 N N . ALA A 1 87 ? -7.865 8.029 -6.949 1.00 98.25 87 ALA A N 1
ATOM 682 C CA . ALA A 1 87 ? -9.207 7.468 -6.812 1.00 98.25 87 ALA A CA 1
ATOM 683 C C . ALA A 1 87 ? -9.707 6.833 -8.116 1.00 98.25 87 ALA A C 1
ATOM 685 O O . ALA A 1 87 ? -10.205 5.702 -8.123 1.00 98.25 87 ALA A O 1
ATOM 686 N N . ARG A 1 88 ? -9.506 7.523 -9.248 1.00 98.06 88 ARG A N 1
ATOM 687 C CA . ARG A 1 88 ? -9.857 7.019 -10.582 1.00 98.06 88 ARG A CA 1
ATOM 688 C C . ARG A 1 88 ? -9.179 5.683 -10.873 1.00 98.06 88 ARG A C 1
ATOM 690 O O . ARG A 1 88 ? -9.847 4.741 -11.295 1.00 98.06 88 ARG A O 1
ATOM 697 N N . VAL A 1 89 ? -7.869 5.587 -10.656 1.00 98.56 89 VAL A N 1
ATOM 698 C CA . VAL A 1 89 ? -7.108 4.371 -10.976 1.00 98.56 89 VAL A CA 1
ATOM 699 C C . VAL A 1 89 ? -7.373 3.260 -9.963 1.00 98.56 89 VAL A C 1
ATOM 701 O O . VAL A 1 89 ? -7.563 2.114 -10.370 1.00 98.56 89 VAL A O 1
ATOM 704 N N . ALA A 1 90 ? -7.501 3.579 -8.672 1.00 98.69 90 ALA A N 1
ATOM 705 C CA . ALA A 1 90 ? -7.923 2.618 -7.653 1.00 98.69 90 ALA A CA 1
ATOM 706 C C . ALA A 1 90 ? -9.282 1.984 -8.005 1.00 98.69 90 ALA A C 1
ATOM 708 O O . ALA A 1 90 ? -9.433 0.767 -7.914 1.00 98.69 90 ALA A O 1
ATOM 709 N N . LYS A 1 91 ? -10.243 2.776 -8.506 1.00 98.75 91 LYS A N 1
ATOM 710 C CA . LYS A 1 91 ? -11.550 2.287 -8.976 1.00 98.75 91 LYS A CA 1
ATOM 711 C C . LYS A 1 91 ? -11.444 1.312 -10.149 1.00 98.75 91 LYS A C 1
ATOM 713 O O . LYS A 1 91 ? -12.206 0.346 -10.191 1.00 98.75 91 LYS A O 1
ATOM 718 N N . ILE A 1 92 ? -10.528 1.552 -11.092 1.00 98.75 92 ILE A N 1
ATOM 719 C CA . ILE A 1 92 ? -10.286 0.651 -12.232 1.00 98.75 92 ILE A CA 1
ATOM 720 C C . ILE A 1 92 ? -9.795 -0.706 -11.719 1.00 98.75 92 ILE A C 1
ATOM 722 O O . ILE A 1 92 ? -10.421 -1.729 -11.994 1.00 98.75 92 ILE A O 1
ATOM 726 N N . PHE A 1 93 ? -8.733 -0.720 -10.908 1.00 98.88 93 PHE A N 1
ATOM 727 C CA . PHE A 1 93 ? -8.188 -1.965 -10.361 1.00 98.88 93 PHE A CA 1
ATOM 728 C C . PHE A 1 93 ? -9.166 -2.693 -9.440 1.00 98.88 93 PHE A C 1
ATOM 730 O O . PHE A 1 93 ? -9.263 -3.911 -9.516 1.00 98.88 93 PHE A O 1
ATOM 737 N N . TYR A 1 94 ? -9.925 -1.971 -8.615 1.00 98.88 94 TYR A N 1
ATOM 738 C CA . TYR A 1 94 ? -10.965 -2.555 -7.768 1.00 98.88 94 TYR A CA 1
ATOM 739 C C . TYR A 1 94 ? -12.013 -3.311 -8.594 1.00 98.88 94 TYR A C 1
ATOM 741 O O . TYR A 1 94 ? -12.316 -4.465 -8.298 1.00 98.88 94 TYR A O 1
ATOM 749 N N . LYS A 1 95 ? -12.517 -2.711 -9.681 1.00 98.81 95 LYS A N 1
ATOM 750 C CA . LYS A 1 95 ? -13.474 -3.373 -10.582 1.00 98.81 95 LYS A CA 1
ATOM 751 C C . LYS A 1 95 ? -12.874 -4.595 -11.278 1.00 98.81 95 LYS A C 1
ATOM 753 O O . LYS A 1 95 ? -13.545 -5.622 -11.378 1.00 98.81 95 LYS A O 1
ATOM 758 N N . LEU A 1 96 ? -11.632 -4.487 -11.756 1.00 98.88 96 LEU A N 1
ATOM 759 C CA . LEU A 1 96 ? -10.924 -5.603 -12.388 1.00 98.88 96 LEU A CA 1
ATOM 760 C C . LEU A 1 96 ? -10.711 -6.753 -11.397 1.00 98.88 96 LEU A C 1
ATOM 762 O O . LEU A 1 96 ? -11.007 -7.897 -11.730 1.00 98.88 96 LEU A O 1
ATOM 766 N N . ALA A 1 97 ? -10.292 -6.446 -10.170 1.00 98.88 97 ALA A N 1
ATOM 767 C CA . ALA A 1 97 ? -10.075 -7.428 -9.118 1.00 98.88 97 ALA A CA 1
ATOM 768 C C . ALA A 1 97 ? -11.376 -8.108 -8.681 1.00 98.88 97 ALA A C 1
ATOM 770 O O . ALA A 1 97 ? -11.378 -9.322 -8.512 1.00 98.88 97 ALA A O 1
ATOM 771 N N . LEU A 1 98 ? -12.489 -7.378 -8.537 1.00 98.81 98 LEU A N 1
ATOM 772 C CA . LEU A 1 98 ? -13.793 -7.998 -8.264 1.00 98.81 98 LEU A CA 1
ATOM 773 C C . LEU A 1 98 ? -14.155 -9.013 -9.351 1.00 98.81 98 LEU A C 1
ATOM 775 O O . LEU A 1 98 ? -14.400 -10.177 -9.050 1.00 98.81 98 LEU A O 1
ATOM 779 N N . LYS A 1 99 ? -14.101 -8.585 -10.620 1.00 98.75 99 LYS A N 1
ATOM 780 C CA . LYS A 1 99 ? -14.421 -9.436 -11.772 1.00 98.75 99 LYS A CA 1
ATOM 781 C C . LYS A 1 99 ? -13.512 -10.666 -11.856 1.00 98.75 99 LYS A C 1
ATOM 783 O O . LYS A 1 99 ? -13.999 -11.749 -12.163 1.00 98.75 99 LYS A O 1
ATOM 788 N N . ALA A 1 100 ? -12.214 -10.498 -11.611 1.00 98.69 100 ALA A N 1
ATOM 789 C CA . ALA A 1 100 ? -11.246 -11.589 -11.622 1.00 98.69 100 ALA A CA 1
ATOM 790 C C . ALA A 1 100 ? -11.545 -12.599 -10.507 1.00 98.69 100 ALA A C 1
ATOM 792 O O . ALA A 1 100 ? -11.760 -13.775 -10.790 1.00 98.69 100 ALA A O 1
ATOM 793 N N . ASN A 1 101 ? -11.685 -12.132 -9.263 1.00 98.62 101 ASN A N 1
ATOM 794 C CA . ASN A 1 101 ? -11.961 -13.010 -8.127 1.00 98.62 101 ASN A CA 1
ATOM 795 C C . ASN A 1 101 ? -13.315 -13.732 -8.269 1.00 98.62 101 ASN A C 1
ATOM 797 O O . ASN A 1 101 ? -13.412 -14.908 -7.927 1.00 98.62 101 ASN A O 1
ATOM 801 N N . ASP A 1 102 ? -14.344 -13.078 -8.823 1.00 98.62 102 ASP A N 1
ATOM 802 C CA . ASP A 1 102 ? -15.628 -13.721 -9.144 1.00 98.62 102 ASP A CA 1
ATOM 803 C C . ASP A 1 102 ? -15.496 -14.825 -10.204 1.00 98.62 102 ASP A C 1
ATOM 805 O O . ASP A 1 102 ? -16.225 -15.815 -10.159 1.00 98.62 102 ASP A O 1
ATOM 809 N N . ALA A 1 103 ? -14.548 -14.679 -11.131 1.00 98.31 103 ALA A N 1
ATOM 810 C CA . ALA A 1 103 ? -14.213 -15.682 -12.138 1.00 98.31 103 ALA A CA 1
ATOM 811 C C . ALA A 1 103 ? -13.222 -16.755 -11.634 1.00 98.31 103 ALA A C 1
ATOM 813 O O . ALA A 1 103 ? -12.811 -17.613 -12.414 1.00 98.31 103 ALA A O 1
ATOM 814 N N . GLY A 1 104 ? -12.829 -16.718 -10.354 1.00 97.31 104 GLY A N 1
ATOM 815 C CA . GLY A 1 104 ? -11.835 -17.625 -9.767 1.00 97.31 104 GLY A CA 1
ATOM 816 C C . GLY A 1 104 ? -10.375 -17.250 -10.051 1.00 97.31 104 GLY A C 1
ATOM 817 O O . GLY A 1 104 ? -9.472 -18.005 -9.697 1.00 97.31 104 GLY A O 1
ATOM 818 N N . ASP A 1 105 ? -10.131 -16.092 -10.663 1.00 97.69 105 ASP A N 1
ATOM 819 C CA . ASP A 1 105 ? -8.805 -15.526 -10.903 1.00 97.69 105 ASP A CA 1
ATOM 820 C C . ASP A 1 105 ? -8.390 -14.653 -9.706 1.00 97.69 105 ASP A C 1
ATOM 822 O O . ASP A 1 105 ? -8.839 -13.516 -9.543 1.00 97.69 105 ASP A O 1
ATOM 826 N N . TYR A 1 106 ? -7.589 -15.233 -8.810 1.00 98.31 106 TYR A N 1
ATOM 827 C CA . TYR A 1 106 ? -7.255 -14.633 -7.519 1.00 98.31 106 TYR A CA 1
ATOM 828 C C . TYR A 1 106 ? -6.427 -13.353 -7.683 1.00 98.31 106 TYR A C 1
ATOM 830 O O . TYR A 1 106 ? -5.343 -13.380 -8.269 1.00 98.31 106 TYR A O 1
ATOM 838 N N . PHE A 1 107 ? -6.896 -12.239 -7.113 1.00 98.81 107 PHE A N 1
ATOM 839 C CA . PHE A 1 107 ? -6.167 -10.967 -7.138 1.00 98.81 107 PHE A CA 1
ATOM 840 C C . PHE A 1 107 ? -6.379 -10.163 -5.845 1.00 98.81 107 PHE A C 1
ATOM 842 O O . PHE A 1 107 ? -7.478 -9.628 -5.645 1.00 98.81 107 PHE A O 1
ATOM 849 N N . PRO A 1 108 ? -5.362 -10.045 -4.973 1.00 98.88 108 PRO A N 1
ATOM 850 C CA . PRO A 1 108 ? -5.470 -9.332 -3.709 1.00 98.88 108 PRO A CA 1
ATOM 851 C C . PRO A 1 108 ? -5.240 -7.820 -3.837 1.00 98.88 108 PRO A C 1
ATOM 853 O O . PRO A 1 108 ? -4.438 -7.348 -4.650 1.00 98.88 108 PRO A O 1
ATOM 856 N N . ILE A 1 109 ? -5.918 -7.051 -2.981 1.00 98.94 109 ILE A N 1
ATOM 857 C CA . ILE A 1 109 ? -5.708 -5.604 -2.828 1.00 98.94 109 ILE A CA 1
ATOM 858 C C . ILE A 1 109 ? -5.419 -5.291 -1.362 1.00 98.94 109 ILE A C 1
ATOM 860 O O . ILE A 1 109 ? -6.134 -5.753 -0.480 1.00 98.94 109 ILE A O 1
ATOM 864 N N . TRP A 1 110 ? -4.410 -4.466 -1.107 1.00 98.94 110 TRP A N 1
ATOM 865 C CA . TRP A 1 110 ? -4.106 -3.914 0.208 1.00 98.94 110 TRP A CA 1
ATOM 866 C C . TRP A 1 110 ? -4.261 -2.398 0.201 1.00 98.94 110 TRP A C 1
ATOM 868 O O . TRP A 1 110 ? -3.792 -1.735 -0.722 1.00 98.94 110 TRP A O 1
ATOM 878 N N . GLY A 1 111 ? -4.869 -1.839 1.242 1.00 98.88 111 GLY A N 1
ATOM 879 C CA . GLY A 1 111 ? -4.935 -0.404 1.488 1.00 98.88 111 GLY A CA 1
ATOM 880 C C . GLY A 1 111 ? -4.283 -0.012 2.810 1.00 98.88 111 GLY A C 1
ATOM 881 O O . GLY A 1 111 ? -4.642 -0.549 3.851 1.00 98.88 111 GLY A O 1
ATOM 882 N N . THR A 1 112 ? -3.372 0.961 2.779 1.00 98.88 112 THR A N 1
ATOM 883 C CA . THR A 1 112 ? -2.774 1.566 3.981 1.00 98.88 112 THR A CA 1
ATOM 884 C C . THR A 1 112 ? -3.245 3.009 4.133 1.00 98.88 112 THR A C 1
ATOM 886 O O . THR A 1 112 ? -3.113 3.792 3.193 1.00 98.88 112 THR A O 1
ATOM 889 N N . CYS A 1 113 ? -3.762 3.381 5.305 1.00 98.56 113 CYS A N 1
ATOM 890 C CA . CYS A 1 113 ? -4.271 4.713 5.632 1.00 98.56 113 CYS A CA 1
ATOM 891 C C . CYS A 1 113 ? -5.266 5.225 4.573 1.00 98.56 113 CYS A C 1
ATOM 893 O O . CYS A 1 113 ? -6.346 4.652 4.421 1.00 98.56 113 CYS A O 1
ATOM 895 N N . MET A 1 114 ? -4.892 6.230 3.775 1.00 98.44 114 MET A N 1
ATOM 896 C CA . MET A 1 114 ? -5.676 6.711 2.629 1.00 98.44 114 MET A CA 1
ATOM 897 C C . MET A 1 114 ? -6.078 5.582 1.663 1.00 98.44 114 MET A C 1
ATOM 899 O O . MET A 1 114 ? -7.156 5.619 1.082 1.00 98.44 114 MET A O 1
ATOM 903 N N . GLY A 1 115 ? -5.262 4.536 1.511 1.00 98.75 115 GLY A N 1
ATOM 904 C CA . GLY A 1 115 ? -5.615 3.355 0.724 1.00 98.75 115 GLY A CA 1
ATOM 905 C C . GLY A 1 115 ? -6.778 2.545 1.309 1.00 98.75 115 GLY A C 1
ATOM 906 O O . GLY A 1 115 ? -7.639 2.093 0.556 1.00 98.75 115 GLY A O 1
ATOM 907 N N . MET A 1 116 ? -6.851 2.388 2.637 1.00 98.81 116 MET A N 1
ATOM 908 C CA . MET A 1 116 ? -8.000 1.752 3.303 1.00 98.81 116 MET A CA 1
ATOM 909 C C . MET A 1 116 ? -9.250 2.631 3.184 1.00 98.81 116 MET A C 1
ATOM 911 O O . MET A 1 116 ? -10.335 2.129 2.894 1.00 98.81 116 MET A O 1
ATOM 915 N N . GLN A 1 117 ? -9.089 3.944 3.347 1.00 98.75 117 GLN A N 1
ATOM 916 C CA . GLN A 1 117 ? -10.158 4.917 3.127 1.00 98.75 117 GLN A CA 1
ATOM 917 C C . GLN A 1 117 ? -10.680 4.858 1.684 1.00 98.75 117 GLN A C 1
ATOM 919 O O . GLN A 1 117 ? -11.882 4.839 1.450 1.00 98.75 117 GLN A O 1
ATOM 924 N N . GLN A 1 118 ? -9.793 4.739 0.696 1.00 98.81 118 GLN A N 1
ATOM 925 C CA . GLN A 1 118 ? -10.195 4.586 -0.698 1.00 98.81 118 GLN A CA 1
ATOM 926 C C . GLN A 1 118 ? -11.003 3.301 -0.920 1.00 98.81 118 GLN A C 1
ATOM 928 O O . GLN A 1 118 ? -11.996 3.332 -1.648 1.00 98.81 118 GLN A O 1
ATOM 933 N N . LEU A 1 119 ? -10.609 2.180 -0.303 1.00 98.75 119 LEU A N 1
ATOM 934 C CA . LEU A 1 119 ? -11.366 0.925 -0.373 1.00 98.75 119 LEU A CA 1
ATOM 935 C C . LEU A 1 119 ? -12.763 1.064 0.237 1.00 98.75 119 LEU A C 1
ATOM 937 O O . LEU A 1 119 ? -13.722 0.555 -0.346 1.00 98.75 119 LEU A O 1
ATOM 941 N N . SER A 1 120 ? -12.903 1.767 1.365 1.00 98.56 120 SER A N 1
ATOM 942 C CA . SER A 1 120 ? -14.217 1.966 1.982 1.00 98.56 120 SER A CA 1
ATOM 943 C C . SER A 1 120 ? -15.136 2.808 1.092 1.00 98.56 120 SER A C 1
ATOM 945 O O . SER A 1 120 ? -16.278 2.409 0.864 1.00 98.56 120 SER A O 1
ATOM 947 N N . VAL A 1 121 ? -14.623 3.885 0.486 1.00 98.69 121 VAL A N 1
ATOM 948 C CA . VAL A 1 121 ? -15.370 4.705 -0.487 1.00 98.69 121 VAL A CA 1
ATOM 949 C C . VAL A 1 121 ? -15.807 3.873 -1.697 1.00 98.69 121 VAL A C 1
ATOM 951 O O . VAL A 1 121 ? -16.949 3.967 -2.145 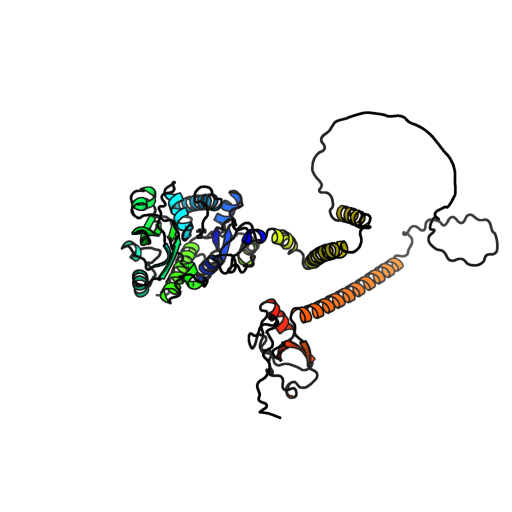1.00 98.69 121 VAL A O 1
ATOM 954 N N . LEU A 1 122 ? -14.927 3.014 -2.223 1.00 98.75 122 LEU A N 1
ATOM 955 C CA . LEU A 1 122 ? -15.234 2.163 -3.379 1.00 98.75 122 LEU A CA 1
ATOM 956 C C . LEU A 1 122 ? -16.325 1.123 -3.089 1.00 98.75 122 LEU A C 1
ATOM 958 O O . LEU A 1 122 ? -17.143 0.843 -3.968 1.00 98.75 122 LEU A O 1
ATOM 962 N N . VAL A 1 123 ? -16.347 0.561 -1.878 1.00 98.69 123 VAL A N 1
ATOM 963 C CA . VAL A 1 123 ? -17.349 -0.429 -1.456 1.00 98.69 123 VAL A CA 1
ATOM 964 C C . VAL A 1 123 ? -18.680 0.230 -1.095 1.00 98.69 123 VAL A C 1
ATOM 966 O O . VAL A 1 123 ? -19.729 -0.218 -1.564 1.00 98.69 123 VAL A O 1
ATOM 969 N N . ALA A 1 124 ? -18.660 1.303 -0.302 1.00 98.31 124 ALA A N 1
ATOM 970 C CA . ALA A 1 124 ? -19.865 2.049 0.061 1.00 98.31 124 ALA A CA 1
ATOM 971 C C . ALA A 1 124 ? -20.512 2.708 -1.173 1.00 98.31 124 ALA A C 1
ATOM 973 O O . ALA A 1 124 ? -21.740 2.745 -1.317 1.00 98.31 124 ALA A O 1
ATOM 974 N N . GLY A 1 125 ? -19.681 3.154 -2.118 1.00 97.56 125 GLY A N 1
ATOM 975 C CA . GLY A 1 125 ? -20.090 3.964 -3.262 1.00 97.56 125 GLY A CA 1
ATOM 976 C C . GLY A 1 125 ? -20.308 5.439 -2.914 1.00 97.56 125 GLY A C 1
ATOM 977 O O . GLY A 1 125 ? -20.841 6.165 -3.745 1.00 97.56 125 GLY A O 1
ATOM 978 N N . GLU A 1 126 ? -19.912 5.856 -1.712 1.00 97.12 126 GLU A N 1
ATOM 979 C CA . GLU A 1 126 ? -20.002 7.217 -1.181 1.00 97.12 126 GLU A CA 1
ATOM 980 C C . GLU A 1 126 ? -18.908 7.431 -0.118 1.00 97.12 126 GLU A C 1
ATOM 982 O O . GLU A 1 126 ? -18.341 6.465 0.407 1.00 97.12 126 GLU A O 1
ATOM 987 N N . ASN A 1 127 ? -18.597 8.687 0.199 1.00 98.00 127 ASN A N 1
ATOM 988 C CA . ASN A 1 127 ? -17.601 9.029 1.208 1.00 98.00 127 ASN A CA 1
ATOM 989 C C . ASN A 1 127 ? -18.219 9.101 2.613 1.00 98.00 127 ASN A C 1
ATOM 991 O O . ASN A 1 127 ? -18.909 10.057 2.951 1.00 98.00 127 ASN A O 1
ATOM 995 N N . LEU A 1 128 ? -17.941 8.083 3.433 1.00 97.88 128 LEU A N 1
ATOM 996 C CA . LEU A 1 128 ? -18.460 7.940 4.802 1.00 97.88 128 LEU A CA 1
ATOM 997 C C . LEU A 1 128 ? -17.432 8.286 5.889 1.00 97.88 128 LEU A C 1
ATOM 999 O O . LEU A 1 128 ? -17.609 7.920 7.056 1.00 97.88 128 LEU A O 1
ATOM 1003 N N . LEU A 1 129 ? -16.325 8.934 5.525 1.00 98.06 129 LEU A N 1
ATOM 1004 C CA . LEU A 1 129 ? -15.281 9.260 6.488 1.00 98.06 129 LEU A CA 1
ATOM 1005 C C . LEU A 1 129 ? -15.739 10.346 7.461 1.00 98.06 129 LEU A C 1
ATOM 1007 O O . LEU A 1 129 ? -16.402 11.313 7.096 1.00 98.06 129 LEU A O 1
ATOM 1011 N N . SER A 1 130 ? -15.332 10.196 8.715 1.00 97.88 130 SER A N 1
ATOM 1012 C CA . SER A 1 130 ? -15.534 11.179 9.779 1.00 97.88 130 SER A CA 1
ATOM 1013 C C . SER A 1 130 ? -14.189 11.641 10.325 1.00 97.88 130 SER A C 1
ATOM 1015 O O . SER A 1 130 ? -13.162 11.001 10.097 1.00 97.88 130 SER A O 1
ATOM 1017 N N . LYS A 1 131 ? -14.182 12.755 11.066 1.00 97.69 131 LYS A N 1
ATOM 1018 C CA . LYS A 1 131 ? -12.983 13.213 11.777 1.00 97.69 131 LYS A CA 1
ATOM 1019 C C . LYS A 1 131 ? -12.609 12.222 12.878 1.00 97.69 131 LYS A C 1
ATOM 1021 O O . LYS A 1 131 ? -13.312 12.110 13.881 1.00 97.69 131 LYS A O 1
ATOM 1026 N N . THR A 1 132 ? -11.474 11.567 12.695 1.00 96.94 132 THR A N 1
ATOM 1027 C CA . THR A 1 132 ? -10.865 10.624 13.638 1.00 96.94 132 THR A CA 1
ATOM 1028 C C . THR A 1 132 ? -9.368 10.958 13.701 1.00 96.94 132 THR A C 1
ATOM 1030 O O . THR A 1 132 ? -8.557 10.241 13.110 1.00 96.94 132 THR A O 1
ATOM 1033 N N . PRO A 1 133 ? -9.002 12.121 14.271 1.00 96.69 133 PRO A N 1
ATOM 1034 C CA . PRO A 1 133 ? -7.615 12.556 14.349 1.00 96.69 133 PRO A CA 1
ATOM 1035 C C . PRO A 1 133 ? -6.795 11.577 15.187 1.00 96.69 133 PRO A C 1
ATOM 1037 O O . PRO A 1 133 ? -7.185 11.244 16.298 1.00 96.69 133 PRO A O 1
ATOM 1040 N N . ALA A 1 134 ? -5.703 11.109 14.600 1.00 94.44 134 ALA A N 1
ATOM 1041 C CA . ALA A 1 134 ? -4.637 10.353 15.236 1.00 94.44 134 ALA A CA 1
ATOM 1042 C C . ALA A 1 134 ? -3.368 10.677 14.438 1.00 94.44 134 ALA A C 1
ATOM 1044 O O . ALA A 1 134 ? -2.936 9.910 13.573 1.00 94.44 134 ALA A O 1
ATOM 1045 N N . GLU A 1 135 ? -2.859 11.898 14.611 1.00 92.88 135 GLU A N 1
ATOM 1046 C CA . GLU A 1 135 ? -1.670 12.378 13.904 1.00 92.88 135 GLU A CA 1
ATOM 1047 C C . GLU A 1 135 ? -0.452 12.217 14.806 1.00 92.88 135 GLU A C 1
ATOM 1049 O O . GLU A 1 135 ? -0.396 12.790 15.889 1.00 92.88 135 GLU A O 1
ATOM 1054 N N . ASN A 1 136 ? 0.558 11.490 14.324 1.00 94.38 136 ASN A N 1
ATOM 1055 C CA . ASN A 1 136 ? 1.798 11.261 15.060 1.00 94.38 136 ASN A CA 1
ATOM 1056 C C . ASN A 1 136 ? 1.606 1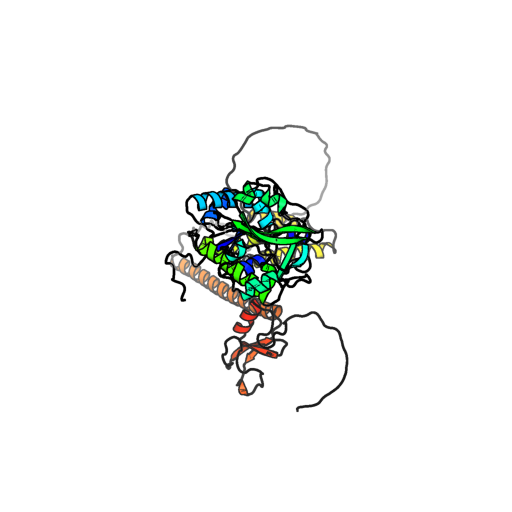0.456 16.360 1.00 94.38 136 ASN A C 1
ATOM 1058 O O . ASN A 1 136 ? 2.286 10.692 17.362 1.00 94.38 136 ASN A O 1
ATOM 1062 N N . GLU A 1 137 ? 0.716 9.464 16.316 1.00 95.44 137 GLU A N 1
ATOM 1063 C CA . GLU A 1 137 ? 0.370 8.630 17.466 1.00 95.44 137 GLU A CA 1
ATOM 1064 C C . GLU A 1 137 ? 0.744 7.159 17.262 1.00 95.44 137 GLU A C 1
ATOM 1066 O O . GLU A 1 137 ? 0.439 6.552 16.236 1.00 95.44 137 GLU A O 1
ATOM 1071 N N . ALA A 1 138 ? 1.365 6.561 18.277 1.00 97.50 138 ALA A N 1
ATOM 1072 C CA . ALA A 1 138 ? 1.628 5.131 18.342 1.00 97.50 138 ALA A CA 1
ATOM 1073 C C . ALA A 1 138 ? 0.568 4.453 19.222 1.00 97.50 138 ALA A C 1
ATOM 1075 O O . ALA A 1 138 ? 0.462 4.771 20.406 1.00 97.50 138 ALA A O 1
ATOM 1076 N N . MET A 1 139 ? -0.203 3.511 18.670 1.00 98.19 139 MET A N 1
ATOM 1077 C CA . MET A 1 139 ? -1.337 2.880 19.361 1.00 98.19 139 MET A CA 1
ATOM 1078 C C . MET A 1 139 ? -1.241 1.343 19.382 1.00 98.19 139 MET A C 1
ATOM 1080 O O . MET A 1 139 ? -0.719 0.752 18.426 1.00 98.19 139 MET A O 1
ATOM 1084 N N . PRO A 1 140 ? -1.748 0.670 20.436 1.00 98.44 140 PRO A N 1
ATOM 1085 C CA . PRO A 1 140 ? -2.128 -0.742 20.356 1.00 98.44 140 PRO A CA 1
ATOM 1086 C C . PRO A 1 140 ? -3.356 -0.909 19.453 1.00 98.44 140 PRO A C 1
ATOM 1088 O O . PRO A 1 140 ? -3.967 0.076 19.046 1.00 98.44 140 PRO A O 1
ATOM 1091 N N . LEU A 1 141 ? -3.761 -2.143 19.158 1.00 98.75 141 LEU A N 1
ATOM 1092 C CA . LEU A 1 141 ? -5.006 -2.429 18.442 1.00 98.75 141 LEU A CA 1
ATOM 1093 C C . LEU A 1 141 ? -6.046 -3.053 19.374 1.00 98.75 141 LEU A C 1
ATOM 1095 O O . LEU A 1 141 ? -5.789 -4.083 20.002 1.00 98.75 141 LEU A O 1
ATOM 1099 N N . ASN A 1 142 ? -7.265 -2.504 19.383 1.00 98.62 142 ASN A N 1
ATOM 1100 C CA . ASN A 1 142 ? -8.397 -3.160 20.037 1.00 98.62 142 ASN A CA 1
ATOM 1101 C C . ASN A 1 142 ? -8.932 -4.248 19.097 1.00 98.62 142 ASN A C 1
ATOM 1103 O O . ASN A 1 142 ? -9.802 -3.984 18.260 1.00 98.62 142 ASN A O 1
ATOM 1107 N N . LEU A 1 143 ? -8.350 -5.447 19.191 1.00 98.50 143 LEU A N 1
ATOM 1108 C CA . LEU A 1 143 ? -8.707 -6.599 18.360 1.00 98.50 143 LEU A CA 1
ATOM 1109 C C . LEU A 1 143 ? -10.134 -7.086 18.650 1.00 98.50 143 LEU A C 1
ATOM 1111 O O . LEU A 1 143 ? -10.534 -7.226 19.806 1.00 98.50 143 LEU A O 1
ATOM 1115 N N . THR A 1 144 ? -10.890 -7.378 17.592 1.00 98.12 144 THR A N 1
ATOM 1116 C CA . THR A 1 144 ? -12.188 -8.059 17.690 1.00 98.12 144 THR A CA 1
ATOM 1117 C C . THR A 1 144 ? -11.987 -9.568 17.846 1.00 98.12 144 THR A C 1
ATOM 1119 O O . THR A 1 144 ? -10.894 -10.097 17.634 1.00 98.12 144 THR A O 1
ATOM 1122 N N . THR A 1 145 ? -13.048 -10.303 18.183 1.00 96.31 145 THR A N 1
ATOM 1123 C CA . THR A 1 145 ? -13.003 -11.776 18.198 1.00 96.31 145 THR A CA 1
ATOM 1124 C C . THR A 1 145 ? -12.675 -12.356 16.824 1.00 96.31 145 THR A C 1
ATOM 1126 O O . THR A 1 145 ? -11.965 -13.355 16.738 1.00 96.31 145 THR A O 1
ATOM 1129 N N . ASP A 1 146 ? -13.129 -11.700 15.753 1.00 97.50 146 ASP A N 1
ATOM 1130 C CA . ASP A 1 146 ? -12.877 -12.130 14.377 1.00 97.50 146 ASP A CA 1
ATOM 1131 C C . ASP A 1 146 ? -11.394 -12.024 13.990 1.00 97.50 146 ASP A C 1
ATOM 1133 O O . ASP A 1 146 ? -10.928 -12.792 13.152 1.00 97.50 146 ASP A O 1
ATOM 1137 N N . ALA A 1 147 ? -10.616 -11.146 14.638 1.00 97.69 147 ALA A N 1
ATOM 1138 C CA . ALA A 1 147 ? -9.175 -11.025 14.404 1.00 97.69 147 ALA A CA 1
ATOM 1139 C C . ALA A 1 147 ? -8.435 -12.355 14.582 1.00 97.69 147 ALA A C 1
ATOM 1141 O O . ALA A 1 147 ? -7.575 -12.696 13.774 1.00 97.69 147 ALA A O 1
ATOM 1142 N N . PHE A 1 148 ? -8.797 -13.138 15.599 1.00 94.94 148 PHE A N 1
ATOM 1143 C CA . PHE A 1 148 ? -8.126 -14.399 15.929 1.00 94.94 148 PHE A CA 1
ATOM 1144 C C . PHE A 1 148 ? -8.435 -15.536 14.945 1.00 94.94 148 PHE A C 1
ATOM 1146 O O . PHE A 1 148 ? -7.723 -16.537 14.933 1.00 94.94 148 PHE A O 1
ATOM 1153 N N . LEU A 1 149 ? -9.482 -15.385 14.131 1.00 94.62 149 LEU A N 1
ATOM 1154 C CA . LEU A 1 149 ? -9.883 -16.334 13.086 1.00 94.62 149 LEU A CA 1
ATOM 1155 C C . LEU A 1 149 ? -9.623 -15.786 11.673 1.00 94.62 149 LEU A C 1
ATOM 1157 O O . LEU A 1 149 ? -9.922 -16.455 10.684 1.00 94.62 149 LEU A O 1
ATOM 1161 N N . SER A 1 150 ? -9.106 -14.559 11.585 1.00 98.00 150 SER A N 1
ATOM 1162 C CA . SER A 1 150 ? -8.914 -13.834 10.335 1.00 98.00 150 SER A CA 1
ATOM 1163 C C . SER A 1 150 ? -7.795 -14.426 9.497 1.00 98.00 150 SER A C 1
ATOM 1165 O O . SER A 1 150 ? -6.809 -14.938 10.029 1.00 98.00 150 SER A O 1
ATOM 1167 N N . ARG A 1 151 ? -7.880 -14.263 8.175 1.00 98.31 151 ARG A N 1
ATOM 1168 C CA . ARG A 1 151 ? -6.777 -14.664 7.287 1.00 98.31 151 ARG A CA 1
ATOM 1169 C C . ARG A 1 151 ? -5.530 -13.836 7.570 1.00 98.31 151 ARG A C 1
ATOM 1171 O O . ARG A 1 151 ? -4.426 -14.365 7.521 1.00 98.31 151 ARG A O 1
ATOM 1178 N N . MET A 1 152 ? -5.715 -12.551 7.876 1.00 98.38 152 MET A N 1
ATOM 1179 C CA . MET A 1 152 ? -4.621 -11.612 8.120 1.00 98.38 152 MET A CA 1
ATOM 1180 C C . MET A 1 152 ? -3.754 -11.987 9.329 1.00 98.38 152 MET A C 1
ATOM 1182 O O . MET A 1 152 ? -2.533 -11.839 9.265 1.00 98.38 152 MET A O 1
ATOM 1186 N N . PHE A 1 153 ? -4.363 -12.473 10.415 1.00 98.25 153 PHE A N 1
ATOM 1187 C CA . PHE A 1 153 ? -3.661 -12.747 11.673 1.00 98.25 153 PHE A CA 1
ATOM 1188 C C . PHE A 1 153 ? -3.569 -14.235 12.047 1.00 98.25 153 PHE A C 1
ATOM 1190 O O . PHE A 1 153 ? -2.948 -14.545 13.061 1.00 98.25 153 PHE A O 1
ATOM 1197 N N . GLN A 1 154 ? -4.120 -15.166 11.256 1.00 94.50 154 GLN A N 1
ATOM 1198 C CA . GLN A 1 154 ? -4.120 -16.606 11.584 1.00 94.50 154 GLN A CA 1
ATOM 1199 C C . GLN A 1 154 ? -2.723 -17.176 11.901 1.00 94.50 154 GLN A C 1
ATOM 1201 O O . GLN A 1 154 ? -2.594 -18.053 12.751 1.00 94.50 154 GLN A O 1
ATOM 1206 N N . ASP A 1 155 ? -1.679 -16.671 11.234 1.00 93.06 155 ASP A N 1
ATOM 1207 C CA . ASP A 1 155 ? -0.303 -17.168 11.358 1.00 93.06 155 ASP A CA 1
ATOM 1208 C C . ASP A 1 155 ? 0.528 -16.364 12.377 1.00 93.06 155 ASP A C 1
ATOM 1210 O O . ASP A 1 155 ? 1.730 -16.595 12.542 1.00 93.06 155 ASP A O 1
ATOM 1214 N N . PHE A 1 156 ? -0.086 -15.399 13.071 1.00 97.19 156 PHE A N 1
ATOM 1215 C CA . PHE A 1 156 ? 0.609 -14.589 14.065 1.00 97.19 156 PHE A CA 1
ATOM 1216 C C . PHE A 1 156 ? 0.798 -15.386 15.363 1.00 97.19 156 PHE A C 1
ATOM 1218 O O . PHE A 1 156 ? -0.161 -15.956 15.891 1.00 97.19 156 PHE A O 1
ATOM 1225 N N . PRO A 1 157 ? 2.011 -15.398 15.950 1.00 96.94 157 PRO A N 1
ATOM 1226 C CA . PRO A 1 157 ? 2.227 -16.040 17.240 1.00 96.94 157 PRO A CA 1
ATOM 1227 C C . PRO A 1 157 ? 1.338 -15.428 18.328 1.00 96.94 157 PRO A C 1
ATOM 1229 O O . PRO A 1 157 ? 1.258 -14.207 18.450 1.00 96.94 157 PRO A O 1
ATOM 1232 N N . LEU A 1 158 ? 0.745 -16.260 19.189 1.00 95.62 158 LEU A N 1
ATOM 1233 C CA . LEU A 1 158 ? -0.089 -15.789 20.306 1.00 95.62 158 LEU A CA 1
ATOM 1234 C C . LEU A 1 158 ? 0.594 -14.725 21.196 1.00 95.62 158 LEU A C 1
ATOM 1236 O O . LEU A 1 158 ? -0.077 -13.756 21.556 1.00 95.62 158 LEU A O 1
ATOM 1240 N N . PRO A 1 159 ? 1.903 -14.822 21.526 1.00 97.81 159 PRO A N 1
ATOM 1241 C CA . PRO A 1 159 ? 2.587 -13.753 22.257 1.00 97.81 159 PRO A CA 1
ATOM 1242 C C . PRO A 1 159 ? 2.582 -12.413 21.512 1.00 97.81 159 PRO A C 1
ATOM 1244 O O . PRO A 1 159 ? 2.406 -11.371 22.137 1.00 97.81 159 PRO A O 1
ATOM 1247 N N . LEU A 1 160 ? 2.710 -12.439 20.182 1.00 98.19 160 LEU A N 1
ATOM 1248 C CA . LEU A 1 160 ? 2.649 -11.237 19.356 1.00 98.19 160 LEU A CA 1
ATOM 1249 C C . LEU A 1 160 ? 1.226 -10.679 19.290 1.00 98.19 160 LEU A C 1
ATOM 1251 O O . LEU A 1 160 ? 1.050 -9.472 19.408 1.00 98.19 160 LEU A O 1
ATOM 1255 N N . MET A 1 161 ? 0.208 -11.538 19.173 1.00 98.00 161 MET A N 1
ATOM 1256 C CA . MET A 1 161 ? -1.196 -11.110 19.238 1.00 98.00 161 MET A CA 1
ATOM 1257 C C . MET A 1 161 ? -1.510 -10.400 20.559 1.00 98.00 161 MET A C 1
ATOM 1259 O O . MET A 1 161 ? -2.180 -9.370 20.564 1.00 98.00 161 MET A O 1
ATOM 1263 N N . LYS A 1 162 ? -0.962 -10.891 21.677 1.00 97.94 162 LYS A N 1
ATOM 1264 C CA . LYS A 1 162 ? -1.063 -10.213 22.974 1.00 97.94 162 LYS A CA 1
ATOM 1265 C C . LYS A 1 162 ? -0.344 -8.859 22.973 1.00 97.94 162 LYS A C 1
ATOM 1267 O O . LYS A 1 162 ? -0.913 -7.887 23.460 1.00 97.94 162 LYS A O 1
ATOM 1272 N N . ALA A 1 163 ? 0.868 -8.783 22.420 1.00 98.50 163 ALA A N 1
ATOM 1273 C CA . ALA A 1 163 ? 1.621 -7.532 22.323 1.00 98.50 163 ALA A CA 1
ATOM 1274 C C . ALA A 1 163 ? 0.886 -6.480 21.476 1.00 98.50 163 ALA A C 1
ATOM 1276 O O . ALA A 1 163 ? 0.795 -5.329 21.886 1.00 98.50 163 ALA A O 1
ATOM 1277 N N . ILE A 1 164 ? 0.274 -6.879 20.356 1.00 98.38 164 ILE A N 1
ATOM 1278 C CA . ILE A 1 164 ? -0.553 -6.003 19.508 1.00 98.38 164 ILE A CA 1
ATOM 1279 C C . ILE A 1 164 ? -1.672 -5.320 20.306 1.00 98.38 164 ILE A C 1
ATOM 1281 O O . ILE A 1 164 ? -1.966 -4.153 20.061 1.00 98.38 164 ILE A O 1
ATOM 1285 N N . MET A 1 165 ? -2.277 -6.015 21.271 1.00 98.31 165 MET A N 1
ATOM 1286 C CA . MET A 1 165 ? -3.361 -5.469 22.096 1.00 98.31 165 MET A CA 1
ATOM 1287 C C . MET A 1 165 ? -2.886 -4.558 23.236 1.00 98.31 165 MET A C 1
ATOM 1289 O O . MET A 1 165 ? -3.704 -3.859 23.828 1.00 98.31 165 MET A O 1
ATOM 1293 N N . GLN A 1 166 ? -1.604 -4.605 23.604 1.00 98.25 166 GLN A N 1
ATOM 1294 C CA . GLN A 1 166 ? -1.097 -4.006 24.848 1.00 98.25 166 GLN A CA 1
ATOM 1295 C C . GLN A 1 166 ? -0.032 -2.935 24.618 1.00 98.25 166 GLN A C 1
ATOM 1297 O O . GLN A 1 166 ? 0.108 -2.025 25.431 1.00 98.25 166 GLN A O 1
ATOM 1302 N N . GLU A 1 167 ? 0.723 -3.037 23.530 1.00 98.50 167 GLU A N 1
ATOM 1303 C CA . GLU A 1 167 ? 1.855 -2.170 23.230 1.00 98.50 167 GLU A CA 1
ATOM 1304 C C . GLU A 1 167 ? 1.519 -1.200 22.087 1.00 98.50 167 GLU A C 1
ATOM 1306 O O . GLU A 1 167 ? 0.785 -1.559 21.166 1.00 98.50 167 GLU A O 1
ATOM 1311 N N . PRO A 1 168 ? 2.086 0.018 22.087 1.00 98.12 168 PRO A N 1
ATOM 1312 C CA . PRO A 1 168 ? 1.872 0.998 21.029 1.00 98.12 168 PRO A CA 1
ATOM 1313 C C . PRO A 1 168 ? 2.656 0.629 19.756 1.00 98.12 168 PRO A C 1
ATOM 1315 O O . PRO A 1 168 ? 3.699 1.207 19.462 1.00 98.12 168 PRO A O 1
ATOM 1318 N N . LEU A 1 169 ? 2.185 -0.383 19.019 1.00 98.44 169 LEU A N 1
ATOM 1319 C CA . LEU A 1 169 ? 2.903 -0.982 17.882 1.00 98.44 169 LEU A CA 1
ATOM 1320 C C . LEU A 1 169 ? 2.544 -0.387 16.516 1.00 98.44 169 LEU A C 1
ATOM 1322 O O . LEU A 1 169 ? 3.223 -0.682 15.530 1.00 98.44 169 LEU A O 1
ATOM 1326 N N . THR A 1 170 ? 1.475 0.405 16.432 1.00 98.31 170 THR A N 1
ATOM 1327 C CA . THR A 1 170 ? 0.925 0.891 15.160 1.00 98.31 170 THR A CA 1
ATOM 1328 C C . THR A 1 170 ? 1.025 2.409 15.055 1.00 98.31 170 THR A C 1
ATOM 1330 O O . THR A 1 170 ? 0.510 3.124 15.910 1.00 98.31 170 THR A O 1
ATOM 1333 N N . GLY A 1 171 ? 1.723 2.909 14.030 1.00 97.38 171 GLY A N 1
ATOM 1334 C CA . GLY A 1 171 ? 1.862 4.347 13.786 1.00 97.38 171 GLY A CA 1
ATOM 1335 C C . GLY A 1 171 ? 0.665 4.918 13.020 1.00 97.38 171 GLY A C 1
ATOM 1336 O O . GLY A 1 171 ? 0.339 4.433 11.933 1.00 97.38 171 GLY A O 1
ATOM 1337 N N . ASN A 1 172 ? 0.037 5.958 13.563 1.00 98.06 172 ASN A N 1
ATOM 1338 C CA . ASN A 1 172 ? -1.137 6.634 13.014 1.00 98.06 172 ASN A CA 1
ATOM 1339 C C . ASN A 1 172 ? -0.781 8.073 12.598 1.00 98.06 172 ASN A C 1
ATOM 1341 O O . ASN A 1 172 ? -0.116 8.806 13.335 1.00 98.06 172 ASN A O 1
ATOM 1345 N N . PHE A 1 173 ? -1.198 8.442 11.381 1.00 96.19 173 PHE A N 1
ATOM 1346 C CA . PHE A 1 173 ? -0.909 9.724 10.719 1.00 96.19 173 PHE A CA 1
ATOM 1347 C C . PHE A 1 173 ? -2.106 10.151 9.859 1.00 96.19 173 PHE A C 1
ATOM 1349 O O . PHE A 1 173 ? -2.016 10.235 8.630 1.00 96.19 173 PHE A O 1
ATOM 1356 N N . HIS A 1 174 ? -3.282 10.267 10.482 1.00 96.50 174 HIS A N 1
ATOM 1357 C CA . HIS A 1 174 ? -4.518 10.567 9.765 1.00 96.50 174 HIS A CA 1
ATOM 1358 C C . HIS A 1 174 ? -5.453 11.498 10.535 1.00 96.50 174 HIS A C 1
ATOM 1360 O O . HIS A 1 174 ? -5.558 11.463 11.757 1.00 96.50 174 HIS A O 1
ATOM 1366 N N . HIS A 1 175 ? -6.220 12.296 9.792 1.00 96.88 175 HIS A N 1
ATOM 1367 C CA . HIS A 1 175 ? -7.270 13.162 10.349 1.00 96.88 175 HIS A CA 1
ATOM 1368 C C . HIS A 1 175 ? -8.682 12.592 10.181 1.00 96.88 175 HIS A C 1
ATOM 1370 O O . HIS A 1 175 ? -9.619 13.017 10.858 1.00 96.88 175 HIS A O 1
ATOM 1376 N N . TYR A 1 176 ? -8.834 11.647 9.257 1.00 98.12 176 TYR A N 1
ATOM 1377 C CA . TYR A 1 176 ? -10.106 11.058 8.873 1.00 98.12 176 TYR A CA 1
ATOM 1378 C C . TYR A 1 176 ? -10.009 9.542 8.912 1.00 98.12 176 TYR A C 1
ATOM 1380 O O . TYR A 1 176 ? -8.927 8.974 8.779 1.00 98.12 176 TYR A O 1
ATOM 1388 N N . GLY A 1 177 ? -11.154 8.903 9.068 1.00 97.69 177 GLY A N 1
ATOM 1389 C CA . GLY A 1 177 ? -11.272 7.462 9.174 1.00 97.69 177 GLY A CA 1
ATOM 1390 C C . GLY A 1 177 ? -12.739 7.075 9.216 1.00 97.69 177 GLY A C 1
ATOM 1391 O O . GLY A 1 177 ? -13.634 7.924 9.183 1.00 97.69 177 GLY A O 1
ATOM 1392 N N . LEU A 1 178 ? -12.995 5.776 9.245 1.00 98.19 178 LEU A N 1
ATOM 1393 C CA . LEU A 1 178 ? -14.351 5.256 9.261 1.00 98.19 178 LEU A CA 1
ATOM 1394 C C . LEU A 1 178 ? -14.753 4.938 10.699 1.00 98.19 178 LEU A C 1
ATOM 1396 O O . LEU A 1 178 ? -14.122 4.103 11.348 1.00 98.19 178 LEU A O 1
ATOM 1400 N N . THR A 1 179 ? -15.791 5.601 11.206 1.00 98.50 179 THR A N 1
ATOM 1401 C CA . THR A 1 179 ? -16.332 5.274 12.530 1.00 98.50 179 THR A CA 1
ATOM 1402 C C . THR A 1 179 ? -16.967 3.891 12.508 1.00 98.50 179 THR A C 1
ATOM 1404 O O . THR A 1 179 ? -17.438 3.425 11.467 1.00 98.50 179 THR A O 1
ATOM 1407 N N . ILE A 1 180 ? -17.012 3.238 13.670 1.00 98.06 180 ILE A N 1
ATOM 1408 C CA . ILE A 1 180 ? -17.689 1.939 13.799 1.00 98.06 180 ILE A CA 1
ATOM 1409 C C . ILE A 1 180 ? -19.150 2.064 13.348 1.00 98.06 180 ILE A C 1
ATOM 1411 O O . ILE A 1 180 ? -19.618 1.224 12.590 1.00 98.06 180 ILE A O 1
ATOM 1415 N N . GLN A 1 181 ? -19.829 3.143 13.747 1.00 97.69 181 GLN A N 1
ATOM 1416 C CA . GLN A 1 181 ? -21.213 3.421 13.368 1.00 97.69 181 GLN A CA 1
ATOM 1417 C C . GLN A 1 181 ? -21.393 3.518 11.845 1.00 97.69 181 GLN A C 1
ATOM 1419 O O . GLN A 1 181 ? -22.185 2.771 11.277 1.00 97.69 181 GLN A O 1
ATOM 1424 N N . ASN A 1 182 ? -20.614 4.366 11.161 1.00 98.19 182 ASN A N 1
ATOM 1425 C CA . ASN A 1 182 ? -20.734 4.525 9.708 1.00 98.19 182 ASN A CA 1
ATOM 1426 C C . ASN A 1 182 ? -20.409 3.221 8.959 1.00 98.19 182 ASN A C 1
ATOM 1428 O O . ASN A 1 182 ? -20.985 2.955 7.904 1.00 98.19 182 ASN A O 1
ATOM 1432 N N . PHE A 1 183 ? -19.494 2.401 9.491 1.00 98.44 183 PHE A N 1
ATOM 1433 C CA . PHE A 1 183 ? -19.199 1.084 8.931 1.00 98.44 183 PHE A CA 1
ATOM 1434 C C . PHE A 1 183 ? -20.391 0.130 9.070 1.00 98.44 183 PHE A C 1
ATOM 1436 O O . PHE A 1 183 ? -20.774 -0.514 8.094 1.00 98.44 183 PHE A O 1
ATOM 1443 N N . THR A 1 184 ? -20.950 -0.005 10.276 1.00 97.19 184 THR A N 1
ATOM 1444 C CA . THR A 1 184 ? -21.968 -1.023 10.576 1.00 97.19 184 THR A CA 1
ATOM 1445 C C . THR A 1 184 ? -23.339 -0.667 10.012 1.00 97.19 184 THR A C 1
ATOM 1447 O O . THR A 1 184 ? -24.056 -1.566 9.569 1.00 97.19 184 THR A O 1
ATOM 1450 N N . GLU A 1 185 ? -23.689 0.621 9.973 1.00 97.94 185 GLU A N 1
ATOM 1451 C CA . GLU A 1 185 ? -24.942 1.115 9.390 1.00 97.94 185 GLU A CA 1
ATOM 1452 C C . GLU A 1 185 ? -24.944 1.030 7.854 1.00 97.94 185 GLU A C 1
ATOM 1454 O O . GLU A 1 185 ? -25.996 0.830 7.240 1.00 97.94 185 GLU A O 1
ATOM 1459 N N . ASN A 1 186 ? -23.776 1.111 7.204 1.00 98.50 186 ASN A N 1
ATOM 1460 C CA . ASN A 1 186 ? -23.685 0.925 5.762 1.00 98.50 186 ASN A CA 1
ATOM 1461 C C . ASN A 1 186 ? -23.675 -0.567 5.392 1.00 98.50 186 ASN A C 1
ATOM 1463 O O . ASN A 1 186 ? -22.668 -1.268 5.499 1.00 98.50 186 ASN A O 1
ATOM 1467 N N . VAL A 1 187 ? -24.803 -1.042 4.860 1.00 98.31 187 VAL A N 1
ATOM 1468 C CA . VAL A 1 187 ? -25.007 -2.452 4.487 1.00 98.31 187 VAL A CA 1
ATOM 1469 C C . VAL A 1 187 ? -23.941 -2.973 3.515 1.00 98.31 187 VAL A C 1
ATOM 1471 O O . VAL A 1 187 ? -23.548 -4.135 3.614 1.00 98.31 187 VAL A O 1
ATOM 1474 N N . LYS A 1 188 ? -23.437 -2.149 2.582 1.00 98.62 188 LYS A N 1
ATOM 1475 C CA . LYS A 1 188 ? -22.414 -2.600 1.622 1.00 98.62 188 LYS A CA 1
ATOM 1476 C C . LYS A 1 188 ? -21.085 -2.863 2.318 1.00 98.62 188 LYS A C 1
ATOM 1478 O O . LYS A 1 188 ? -20.509 -3.924 2.103 1.00 98.62 188 LYS A O 1
ATOM 1483 N N . LEU A 1 189 ? -20.625 -1.941 3.165 1.00 98.50 189 LEU A N 1
ATOM 1484 C CA . LEU A 1 189 ? -19.395 -2.115 3.941 1.00 98.50 189 LEU A CA 1
ATOM 1485 C C . LEU A 1 189 ? -19.498 -3.305 4.887 1.00 98.50 189 LEU A C 1
ATOM 1487 O O . LEU A 1 189 ? -18.655 -4.200 4.829 1.00 98.50 189 LEU A O 1
ATOM 1491 N N . ASN A 1 190 ? -20.569 -3.358 5.679 1.00 98.00 190 ASN A N 1
ATOM 1492 C CA . ASN A 1 190 ? -20.785 -4.421 6.651 1.00 98.00 190 ASN A CA 1
ATOM 1493 C C . ASN A 1 190 ? -20.903 -5.811 5.993 1.00 98.00 190 ASN A C 1
ATOM 1495 O O . ASN A 1 190 ? -20.459 -6.810 6.555 1.00 98.00 190 ASN A O 1
ATOM 1499 N N . ASN A 1 191 ? -21.451 -5.909 4.778 1.00 98.50 191 ASN A N 1
ATOM 1500 C CA . ASN A 1 191 ? -21.505 -7.178 4.041 1.00 98.50 191 ASN A CA 1
ATOM 1501 C C . ASN A 1 191 ? -20.190 -7.532 3.338 1.00 98.50 191 ASN A C 1
ATOM 1503 O O . ASN A 1 191 ? -19.945 -8.706 3.063 1.00 98.50 191 ASN A O 1
ATOM 1507 N N . PHE A 1 192 ? -19.354 -6.545 3.024 1.00 98.81 192 PHE A N 1
ATOM 1508 C CA . PHE A 1 192 ? -18.124 -6.759 2.270 1.00 98.81 192 PHE A CA 1
ATOM 1509 C C . PHE A 1 192 ? -16.932 -7.084 3.169 1.00 98.81 192 PHE A C 1
ATOM 1511 O O . PHE A 1 192 ? -16.147 -7.971 2.836 1.00 98.81 192 PHE A O 1
ATOM 1518 N N . PHE A 1 193 ? -16.795 -6.381 4.294 1.00 98.81 193 PHE A N 1
ATOM 1519 C CA . PHE A 1 193 ? -15.630 -6.431 5.174 1.00 98.81 193 PHE A CA 1
ATOM 1520 C C . PHE A 1 193 ? -15.985 -6.941 6.574 1.00 98.81 193 PHE A C 1
ATOM 1522 O O . PHE A 1 193 ? -17.071 -6.689 7.091 1.00 98.81 193 PHE A O 1
ATOM 1529 N N . THR A 1 194 ? -15.034 -7.620 7.204 1.00 98.75 194 THR A N 1
ATOM 1530 C CA . THR A 1 194 ? -15.010 -7.906 8.640 1.00 98.75 194 THR A CA 1
ATOM 1531 C C . THR A 1 194 ? -14.074 -6.912 9.323 1.00 98.75 194 THR A C 1
ATOM 1533 O O . THR A 1 194 ? -12.980 -6.646 8.820 1.00 98.75 194 THR A O 1
ATOM 1536 N N . ILE A 1 195 ? -14.492 -6.365 10.468 1.00 98.81 195 ILE A N 1
ATOM 1537 C CA . ILE A 1 195 ? -13.638 -5.519 11.312 1.00 98.81 195 ILE A CA 1
ATOM 1538 C C . ILE A 1 195 ? -12.740 -6.425 12.151 1.00 98.81 195 ILE A C 1
ATOM 1540 O O . ILE A 1 195 ? -13.236 -7.199 12.967 1.00 98.81 195 ILE A O 1
ATOM 1544 N N . LEU A 1 196 ? -11.424 -6.295 11.986 1.00 98.88 196 LEU A N 1
ATOM 1545 C CA . LEU A 1 196 ? -10.438 -7.039 12.773 1.00 98.88 196 LEU A CA 1
ATOM 1546 C C . LEU A 1 196 ? -9.932 -6.231 13.968 1.00 98.88 196 LEU A C 1
ATOM 1548 O O . LEU A 1 196 ? -9.610 -6.789 15.012 1.00 98.88 196 LEU A O 1
ATOM 1552 N N . SER A 1 197 ? -9.873 -4.906 13.848 1.00 98.88 197 SER A N 1
ATOM 1553 C CA . SER A 1 197 ? -9.513 -4.053 14.976 1.00 98.88 197 SER A CA 1
ATOM 1554 C C . SER A 1 197 ? -10.152 -2.679 14.902 1.00 98.88 197 SER A C 1
ATOM 1556 O O . SER A 1 197 ? -10.524 -2.190 13.831 1.00 98.88 197 SER A O 1
ATOM 1558 N N . THR A 1 198 ? -10.238 -2.048 16.067 1.00 98.81 198 THR A N 1
ATOM 1559 C CA . THR A 1 198 ? -10.691 -0.667 16.236 1.00 98.81 198 THR A CA 1
ATOM 1560 C C . THR A 1 198 ? -9.715 0.115 17.108 1.00 98.81 198 THR A C 1
ATOM 1562 O O . THR A 1 198 ? -8.859 -0.467 17.776 1.00 98.81 198 THR A O 1
ATOM 1565 N N . ASN A 1 199 ? -9.853 1.436 17.105 1.00 98.69 199 ASN A N 1
ATOM 1566 C CA . ASN A 1 199 ? -9.092 2.365 17.933 1.00 98.69 199 ASN A CA 1
ATOM 1567 C C . ASN A 1 199 ? -9.967 3.564 18.321 1.00 98.69 199 ASN A C 1
ATOM 1569 O O . ASN A 1 199 ? -11.080 3.728 17.815 1.00 98.69 199 ASN A O 1
ATOM 1573 N N . ILE A 1 200 ? -9.468 4.381 19.247 1.00 98.06 200 ILE A N 1
ATOM 1574 C CA . ILE A 1 200 ? -10.115 5.612 19.703 1.00 98.06 200 ILE A CA 1
ATOM 1575 C C . ILE A 1 200 ? -9.189 6.767 19.327 1.00 98.06 200 ILE A C 1
ATOM 1577 O O . ILE A 1 200 ? -8.013 6.737 19.673 1.00 98.06 200 ILE A O 1
ATOM 1581 N N . ALA A 1 201 ? -9.715 7.727 18.574 1.00 96.44 201 ALA A N 1
ATOM 1582 C CA . ALA A 1 201 ? -9.019 8.940 18.149 1.00 96.44 201 ALA A CA 1
ATOM 1583 C C . ALA A 1 201 ? -8.933 9.977 19.284 1.00 96.44 201 ALA A C 1
ATOM 1585 O O . ALA A 1 201 ? -9.685 9.894 20.257 1.00 96.44 201 ALA A O 1
ATOM 1586 N N . ASP A 1 202 ? -8.111 11.015 19.116 1.00 94.00 202 ASP A N 1
ATOM 1587 C CA . ASP A 1 202 ? -7.851 12.060 20.125 1.00 94.00 202 ASP A CA 1
ATOM 1588 C C . ASP A 1 202 ? -9.130 12.799 20.549 1.00 94.00 202 ASP A C 1
ATOM 1590 O O . ASP A 1 202 ? -9.274 13.272 21.675 1.00 94.00 202 ASP A O 1
ATOM 1594 N N . ASN A 1 203 ? -10.095 12.894 19.631 1.00 95.75 203 ASN A N 1
ATOM 1595 C CA . ASN A 1 203 ? -11.404 13.503 19.864 1.00 95.75 203 ASN A CA 1
ATOM 1596 C C . ASN A 1 203 ? -12.437 12.533 20.472 1.00 95.75 203 ASN A C 1
ATOM 1598 O O . ASN A 1 203 ? -13.624 12.857 20.509 1.00 95.75 203 ASN A O 1
ATOM 1602 N N . GLY A 1 204 ? -12.016 11.336 20.886 1.00 96.88 204 GLY A N 1
ATOM 1603 C CA . GLY A 1 204 ? -12.874 10.282 21.419 1.00 96.88 204 GLY A CA 1
ATOM 1604 C C . GLY A 1 204 ? -13.651 9.492 20.362 1.00 96.88 204 GLY A C 1
ATOM 1605 O O . GLY A 1 204 ? -14.456 8.639 20.725 1.00 96.88 204 GLY A O 1
ATOM 1606 N N . ALA A 1 205 ? -13.453 9.739 19.062 1.00 97.25 205 ALA A N 1
ATOM 1607 C CA . ALA A 1 205 ? -14.164 8.995 18.027 1.00 97.25 205 ALA A CA 1
ATOM 1608 C C . ALA A 1 205 ? -13.646 7.550 17.926 1.00 97.25 205 ALA A C 1
ATOM 1610 O O . ALA A 1 205 ? -12.458 7.315 17.713 1.00 97.25 205 ALA A O 1
ATOM 1611 N N . HIS A 1 206 ? -14.553 6.576 18.027 1.00 97.94 206 HIS A N 1
ATOM 1612 C CA . HIS A 1 206 ? -14.236 5.163 17.827 1.00 97.94 206 HIS A CA 1
ATOM 1613 C C . HIS A 1 206 ? -14.210 4.837 16.332 1.00 97.94 206 HIS A C 1
ATOM 1615 O O . HIS A 1 206 ? -15.229 4.964 15.643 1.00 97.94 206 HIS A O 1
ATOM 1621 N N . PHE A 1 207 ? -13.064 4.381 15.835 1.00 98.62 207 PHE A N 1
ATOM 1622 C CA . PHE A 1 207 ? -12.847 4.133 14.415 1.00 98.62 207 PHE A CA 1
ATOM 1623 C C . PHE A 1 207 ? -12.339 2.724 14.126 1.00 98.62 207 PHE A C 1
ATOM 1625 O O . PHE A 1 207 ? -11.713 2.066 14.956 1.00 98.62 207 PHE A O 1
ATOM 1632 N N . VAL A 1 208 ? -12.643 2.257 12.920 1.00 98.81 208 VAL A N 1
ATOM 1633 C CA . VAL A 1 208 ? -12.179 0.983 12.380 1.00 98.81 208 VAL A CA 1
ATOM 1634 C C . VAL A 1 208 ? -10.723 1.137 11.953 1.00 98.81 208 VAL A C 1
ATOM 1636 O O . VAL A 1 208 ? -10.422 1.983 11.112 1.00 98.81 208 VAL A O 1
ATOM 1639 N N . SER A 1 209 ? -9.827 0.318 12.506 1.00 98.75 209 SER A N 1
ATOM 1640 C CA . SER A 1 209 ? -8.387 0.425 12.244 1.00 98.75 209 SER A CA 1
ATOM 1641 C C . SER A 1 209 ? -7.822 -0.695 11.374 1.00 98.75 209 SER A C 1
ATOM 1643 O O . SER A 1 209 ? -6.832 -0.459 10.685 1.00 98.75 209 SER A O 1
ATOM 1645 N N . THR A 1 210 ? -8.458 -1.871 11.338 1.00 98.94 210 THR A N 1
ATOM 1646 C CA . THR A 1 210 ? -8.062 -2.976 10.447 1.00 98.94 210 THR A CA 1
ATOM 1647 C C . THR A 1 210 ? -9.285 -3.733 9.932 1.00 98.94 210 THR A C 1
ATOM 1649 O O . THR A 1 210 ? -10.186 -4.059 10.709 1.00 98.94 210 THR A O 1
ATOM 1652 N N . ILE A 1 211 ? -9.309 -4.032 8.631 1.00 98.88 211 ILE A N 1
ATOM 1653 C CA . ILE A 1 211 ? -10.381 -4.761 7.940 1.00 98.88 211 ILE A CA 1
ATOM 1654 C C . ILE A 1 211 ? -9.830 -5.834 7.000 1.00 98.88 211 ILE A C 1
ATOM 1656 O O . ILE A 1 211 ? -8.768 -5.677 6.394 1.00 98.88 211 ILE A O 1
ATOM 1660 N N . GLU A 1 212 ? -10.613 -6.889 6.798 1.00 98.88 212 GLU A N 1
ATOM 1661 C CA . GLU A 1 212 ? -10.409 -7.845 5.708 1.00 98.88 212 GLU A CA 1
ATOM 1662 C C . GLU A 1 212 ? -11.725 -8.182 5.008 1.00 98.88 212 GLU A C 1
ATOM 1664 O O . GLU A 1 212 ? -12.795 -8.159 5.614 1.00 98.88 212 GLU A O 1
ATOM 1669 N N . GLY A 1 213 ? -11.676 -8.471 3.709 1.00 98.75 213 GLY A N 1
ATOM 1670 C CA . GLY A 1 213 ? -12.857 -8.831 2.934 1.00 98.75 213 GLY A CA 1
ATOM 1671 C C . GLY A 1 213 ? -13.414 -10.183 3.378 1.00 98.75 213 GLY A C 1
ATOM 1672 O O . GLY A 1 213 ? -12.664 -11.129 3.608 1.00 98.75 213 GLY A O 1
ATOM 1673 N N . LYS A 1 214 ? -14.737 -10.313 3.469 1.00 98.56 214 LYS A N 1
ATOM 1674 C CA . LYS A 1 214 ? -15.390 -11.586 3.818 1.00 98.56 214 LYS A CA 1
ATOM 1675 C C . LYS A 1 214 ? -15.196 -12.633 2.722 1.00 98.56 214 LYS A C 1
ATOM 1677 O O . LYS A 1 214 ? -14.868 -13.779 3.005 1.00 98.56 214 LYS A O 1
ATOM 1682 N N . LYS A 1 215 ? -15.387 -12.211 1.468 1.00 98.12 215 LYS A N 1
ATOM 1683 C CA . LYS A 1 215 ? -15.235 -13.038 0.259 1.00 98.12 215 LYS A CA 1
ATOM 1684 C C . LYS A 1 215 ? -13.955 -12.713 -0.509 1.00 98.12 215 LYS A C 1
ATOM 1686 O O . LYS A 1 215 ? -13.242 -13.616 -0.930 1.00 98.12 215 LYS A O 1
ATOM 1691 N N . TYR A 1 216 ? -13.706 -11.427 -0.742 1.00 98.75 216 TYR A N 1
ATOM 1692 C CA . TYR A 1 216 ? -12.618 -10.970 -1.604 1.00 98.75 216 TYR A CA 1
ATOM 1693 C C . TYR A 1 216 ? -11.318 -10.803 -0.810 1.00 98.75 216 TYR A C 1
ATOM 1695 O O . TYR A 1 216 ? -11.374 -10.401 0.356 1.00 98.75 216 TYR A O 1
ATOM 1703 N N . PRO A 1 217 ? -10.147 -11.037 -1.427 1.00 98.69 217 PRO A N 1
ATOM 1704 C CA . PRO A 1 217 ? -8.844 -10.869 -0.783 1.00 98.69 217 PRO A CA 1
ATOM 1705 C C . PRO A 1 217 ? -8.418 -9.399 -0.696 1.00 98.69 217 PRO A C 1
ATOM 1707 O O . PRO A 1 217 ? -7.356 -8.998 -1.172 1.00 98.69 217 PRO A O 1
ATOM 1710 N N . PHE A 1 218 ? -9.305 -8.565 -0.155 1.00 98.88 218 PHE A N 1
ATOM 1711 C CA . PHE A 1 218 ? -9.102 -7.130 -0.004 1.00 98.88 218 PHE A CA 1
ATOM 1712 C C . PHE A 1 218 ? -8.860 -6.826 1.471 1.00 98.88 218 PHE A C 1
ATOM 1714 O O . PHE A 1 218 ? -9.632 -7.246 2.330 1.00 98.88 218 PHE A O 1
ATOM 1721 N N . TYR A 1 219 ? -7.793 -6.098 1.757 1.00 98.94 219 TYR A N 1
ATOM 1722 C CA . TYR A 1 219 ? -7.268 -5.874 3.097 1.00 98.94 219 TYR A CA 1
ATOM 1723 C C . TYR A 1 219 ? -7.048 -4.385 3.315 1.00 98.94 219 TYR A C 1
ATOM 1725 O O . TYR A 1 219 ? -6.672 -3.670 2.385 1.00 98.94 219 TYR A O 1
ATOM 1733 N N . GLY A 1 220 ? -7.281 -3.908 4.532 1.00 98.81 220 GLY A N 1
ATOM 1734 C CA . GLY A 1 220 ? -7.121 -2.499 4.860 1.00 98.81 220 GLY A CA 1
ATOM 1735 C C . GLY A 1 220 ? -6.608 -2.299 6.274 1.00 98.81 220 GLY A C 1
ATOM 1736 O O . GLY A 1 220 ? -7.127 -2.906 7.206 1.00 98.81 220 GLY A O 1
ATOM 1737 N N . VAL A 1 221 ? -5.626 -1.418 6.426 1.00 98.94 221 VAL A N 1
ATOM 1738 C CA . VAL A 1 221 ? -5.158 -0.900 7.715 1.00 98.94 221 VAL A CA 1
ATOM 1739 C C . VAL A 1 221 ? -5.193 0.623 7.678 1.00 98.94 221 VAL A C 1
ATOM 1741 O O . VAL A 1 221 ? -4.750 1.233 6.708 1.00 98.94 221 VAL A O 1
ATOM 1744 N N . GLN A 1 222 ? -5.748 1.255 8.709 1.00 98.81 222 GLN A N 1
ATOM 1745 C CA . GLN A 1 222 ? -5.813 2.717 8.819 1.00 98.81 222 GLN A CA 1
ATOM 1746 C C . GLN A 1 222 ? -4.468 3.299 9.293 1.00 98.81 222 GLN A C 1
ATOM 1748 O O . GLN A 1 222 ? -4.121 4.433 8.965 1.00 98.81 222 GLN A O 1
ATOM 1753 N N . TRP A 1 223 ? -3.702 2.490 10.017 1.00 98.69 223 TRP A N 1
ATOM 1754 C CA . TRP A 1 223 ? -2.348 2.753 10.488 1.00 98.69 223 TRP A CA 1
ATOM 1755 C C . TRP A 1 223 ? -1.302 2.317 9.452 1.00 98.69 223 TRP A C 1
ATOM 1757 O O . TRP A 1 223 ? -1.623 1.685 8.446 1.00 98.69 223 TRP A O 1
ATOM 1767 N N . HIS A 1 224 ? -0.040 2.659 9.694 1.00 98.56 224 HIS A N 1
ATOM 1768 C CA . HIS A 1 224 ? 1.067 2.447 8.765 1.00 98.56 224 HIS A CA 1
ATOM 1769 C C . HIS A 1 224 ? 1.994 1.315 9.242 1.00 98.56 224 HIS A C 1
ATOM 1771 O O . HIS A 1 224 ? 2.787 1.533 10.152 1.00 98.56 224 HIS A O 1
ATOM 1777 N N . PRO A 1 225 ? 1.938 0.094 8.677 1.00 98.50 225 PRO A N 1
ATOM 1778 C CA . PRO A 1 225 ? 2.860 -0.981 9.051 1.00 98.50 225 PRO A CA 1
ATOM 1779 C C . PRO A 1 225 ? 4.273 -0.795 8.482 1.00 98.50 225 PRO A C 1
ATOM 1781 O O . PRO A 1 225 ? 5.231 -1.368 9.002 1.00 98.50 225 PRO A O 1
ATOM 1784 N N . GLU A 1 226 ? 4.436 -0.038 7.398 1.00 97.94 226 GLU A N 1
ATOM 1785 C CA . GLU A 1 226 ? 5.722 0.156 6.725 1.00 97.94 226 GLU A CA 1
ATOM 1786 C C . GLU A 1 226 ? 6.694 1.020 7.537 1.00 97.94 226 GLU A C 1
ATOM 1788 O O . GLU A 1 226 ? 7.905 0.792 7.498 1.00 97.94 226 GLU A O 1
ATOM 1793 N N . VAL A 1 227 ? 6.184 1.981 8.314 1.00 96.88 227 VAL A N 1
ATOM 1794 C CA . VAL A 1 227 ? 7.033 2.947 9.031 1.00 96.88 227 VAL A CA 1
ATOM 1795 C C . VAL A 1 227 ? 7.840 2.285 10.145 1.00 96.88 227 VAL A C 1
ATOM 1797 O O . VAL A 1 227 ? 8.973 2.688 10.387 1.00 96.88 227 VAL A O 1
ATOM 1800 N N . ASN A 1 228 ? 7.326 1.197 10.733 1.00 97.19 228 ASN A N 1
ATOM 1801 C CA . ASN A 1 228 ? 7.953 0.479 11.847 1.00 97.19 228 ASN A CA 1
ATOM 1802 C C . ASN A 1 228 ? 9.393 0.033 11.548 1.00 97.19 228 ASN A C 1
ATOM 1804 O O . ASN A 1 228 ? 10.211 -0.112 12.456 1.00 97.19 228 ASN A O 1
ATOM 1808 N N . ARG A 1 229 ? 9.705 -0.219 10.271 1.00 95.81 229 ARG A N 1
ATOM 1809 C CA . ARG A 1 229 ? 11.006 -0.736 9.820 1.00 95.81 229 ARG A CA 1
ATOM 1810 C C . ARG A 1 229 ? 11.803 0.245 8.967 1.00 95.81 229 ARG A C 1
ATOM 1812 O O . ARG A 1 229 ? 13.010 0.060 8.823 1.00 95.81 229 ARG A O 1
ATOM 1819 N N . PHE A 1 230 ? 11.137 1.221 8.356 1.00 95.62 230 PHE A N 1
ATOM 1820 C CA . PHE A 1 230 ? 11.683 1.948 7.208 1.00 95.62 230 PHE A CA 1
ATOM 1821 C C . PHE A 1 230 ? 11.537 3.470 7.302 1.00 95.62 230 PHE A C 1
ATOM 1823 O O . PHE A 1 230 ? 11.749 4.163 6.310 1.00 95.62 230 PHE A O 1
ATOM 1830 N N . SER A 1 231 ? 11.126 4.020 8.443 1.00 92.69 231 SER A N 1
ATOM 1831 C CA . SER A 1 231 ? 10.996 5.471 8.616 1.00 92.69 231 SER A CA 1
ATOM 1832 C C . SER A 1 231 ? 11.497 5.900 9.985 1.00 92.69 231 SER A C 1
ATOM 1834 O O . SER A 1 231 ? 10.975 5.439 10.983 1.00 92.69 231 SER A O 1
ATOM 1836 N N . TRP A 1 232 ? 12.471 6.804 10.019 1.00 90.69 232 TRP A N 1
ATOM 1837 C CA . TRP A 1 232 ? 13.195 7.260 11.212 1.00 90.69 232 TRP A CA 1
ATOM 1838 C C . TRP A 1 232 ? 13.199 8.785 11.357 1.00 90.69 232 TRP A C 1
ATOM 1840 O O . TRP A 1 232 ? 13.884 9.328 12.226 1.00 90.69 232 TRP A O 1
ATOM 1850 N N . ALA A 1 233 ? 12.442 9.498 10.515 1.00 83.50 233 ALA A N 1
ATOM 1851 C CA . ALA A 1 233 ? 12.168 10.919 10.724 1.00 83.50 233 ALA A CA 1
ATOM 1852 C C . ALA A 1 233 ? 11.606 11.138 12.149 1.00 83.50 233 ALA A C 1
ATOM 1854 O O . ALA A 1 233 ? 10.992 10.212 12.683 1.00 83.50 233 ALA A O 1
ATOM 1855 N N . PRO A 1 234 ? 11.786 12.325 12.768 1.00 81.06 234 PRO A N 1
ATOM 1856 C CA . PRO A 1 234 ? 11.447 12.587 14.173 1.00 81.06 234 PRO A CA 1
ATOM 1857 C C . PRO A 1 234 ? 9.925 12.658 14.406 1.00 81.06 234 PRO A C 1
ATOM 1859 O O . PRO A 1 234 ? 9.359 13.701 14.726 1.00 81.06 234 PRO A O 1
ATOM 1862 N N . LYS A 1 235 ? 9.263 11.522 14.212 1.00 85.38 235 LYS A N 1
ATOM 1863 C CA . LYS A 1 235 ? 7.854 11.228 14.442 1.00 85.38 235 LYS A CA 1
ATOM 1864 C C . LYS A 1 235 ? 7.760 10.026 15.379 1.00 85.38 235 LYS A C 1
ATOM 1866 O O . LYS A 1 235 ? 8.735 9.311 15.600 1.00 85.38 235 LYS A O 1
ATOM 1871 N N . ASN A 1 236 ? 6.576 9.788 15.920 1.00 89.69 236 ASN A N 1
ATOM 1872 C CA . ASN A 1 236 ? 6.289 8.697 16.841 1.00 89.69 236 ASN A CA 1
ATOM 1873 C C . ASN A 1 236 ? 6.120 7.359 16.095 1.00 89.69 236 ASN A C 1
ATOM 1875 O O . ASN A 1 236 ? 5.065 6.729 16.139 1.00 89.69 236 ASN A O 1
ATOM 1879 N N . TYR A 1 237 ? 7.143 6.957 15.340 1.00 93.88 237 TYR A N 1
ATOM 1880 C CA . TYR A 1 237 ? 7.172 5.680 14.636 1.00 93.88 237 TYR A CA 1
ATOM 1881 C C . TYR A 1 237 ? 7.540 4.546 15.613 1.00 93.88 237 TYR A C 1
ATOM 1883 O O . TYR A 1 237 ? 8.591 4.603 16.258 1.00 93.88 237 TYR A O 1
ATOM 1891 N N . PRO A 1 238 ? 6.712 3.491 15.744 1.00 96.69 238 PRO A N 1
ATOM 1892 C CA . PRO A 1 238 ? 7.029 2.370 16.626 1.00 96.69 238 PRO A CA 1
ATOM 1893 C C . PRO A 1 238 ? 8.161 1.495 16.072 1.00 96.69 238 PRO A C 1
ATOM 1895 O O . PRO A 1 238 ? 7.987 0.793 15.078 1.00 96.69 238 PRO A O 1
ATOM 1898 N N . HIS A 1 239 ? 9.305 1.472 16.759 1.00 97.56 239 HIS A N 1
ATOM 1899 C CA . HIS A 1 239 ? 10.478 0.661 16.385 1.00 97.56 239 HIS A CA 1
ATOM 1900 C C . HIS A 1 239 ? 10.780 -0.485 17.358 1.00 97.56 239 HIS A C 1
ATOM 1902 O O . HIS A 1 239 ? 11.869 -1.062 17.328 1.00 97.56 239 HIS A O 1
ATOM 1908 N N . SER A 1 240 ? 9.838 -0.822 18.247 1.00 98.19 240 SER A N 1
ATOM 1909 C CA . SER A 1 240 ? 10.007 -1.952 19.163 1.00 98.19 240 SER A CA 1
ATOM 1910 C C . SER A 1 240 ? 10.155 -3.273 18.396 1.00 98.19 240 SER A C 1
ATOM 1912 O O . SER A 1 240 ? 9.741 -3.404 17.240 1.00 98.19 240 SER A O 1
ATOM 1914 N N . TYR A 1 241 ? 10.716 -4.287 19.058 1.00 98.19 241 TYR A N 1
ATOM 1915 C CA . TYR A 1 241 ? 10.849 -5.629 18.486 1.00 98.19 241 TYR A CA 1
ATOM 1916 C C . TYR A 1 241 ? 9.509 -6.162 17.946 1.00 98.19 241 TYR A C 1
ATOM 1918 O O . TYR A 1 241 ? 9.439 -6.612 16.801 1.00 98.19 241 TYR A O 1
ATOM 1926 N N . HIS A 1 242 ? 8.430 -6.042 18.730 1.00 98.62 242 HIS A N 1
ATOM 1927 C CA . HIS A 1 242 ? 7.097 -6.465 18.305 1.00 98.62 242 HIS A CA 1
ATOM 1928 C C . HIS A 1 242 ? 6.566 -5.614 17.145 1.00 98.62 242 HIS A C 1
ATOM 1930 O O . HIS A 1 242 ? 6.012 -6.172 16.203 1.00 98.62 242 HIS A O 1
ATOM 1936 N N . ALA A 1 243 ? 6.795 -4.296 17.136 1.00 98.44 243 ALA A N 1
ATOM 1937 C CA . ALA A 1 243 ? 6.377 -3.423 16.037 1.00 98.44 243 ALA A CA 1
ATOM 1938 C C . ALA A 1 243 ? 7.026 -3.835 14.702 1.00 98.44 243 ALA A C 1
ATOM 1940 O O . ALA A 1 243 ? 6.351 -3.936 13.672 1.00 98.44 243 ALA A O 1
ATOM 1941 N N . VAL A 1 244 ? 8.325 -4.141 14.720 1.00 98.38 244 VAL A N 1
ATOM 1942 C CA . VAL A 1 244 ? 9.058 -4.663 13.557 1.00 98.38 244 VAL A CA 1
ATOM 1943 C C . VAL A 1 244 ? 8.530 -6.037 13.135 1.00 98.38 244 VAL A C 1
ATOM 1945 O O . VAL A 1 244 ? 8.387 -6.304 11.937 1.00 98.38 244 VAL A O 1
ATOM 1948 N N . GLN A 1 245 ? 8.207 -6.904 14.098 1.00 98.44 245 GLN A N 1
ATOM 1949 C CA . GLN A 1 245 ? 7.673 -8.238 13.831 1.00 98.44 245 GLN A CA 1
ATOM 1950 C C . GLN A 1 245 ? 6.286 -8.187 13.171 1.00 98.44 245 GLN A C 1
ATOM 1952 O O . GLN A 1 245 ? 6.082 -8.872 12.169 1.00 98.44 245 GLN A O 1
ATOM 1957 N N . VAL A 1 246 ? 5.375 -7.334 13.659 1.00 98.56 246 VAL A N 1
ATOM 1958 C CA . VAL A 1 246 ? 4.053 -7.091 13.048 1.00 98.56 246 VAL A CA 1
ATOM 1959 C C . VAL A 1 246 ? 4.206 -6.654 11.594 1.00 98.56 246 VAL A C 1
ATOM 1961 O O . VAL A 1 246 ? 3.600 -7.244 10.700 1.00 98.56 246 VAL A O 1
ATOM 1964 N N . SER A 1 247 ? 5.066 -5.663 11.343 1.00 98.56 247 SER A N 1
ATOM 1965 C CA . SER A 1 247 ? 5.355 -5.172 9.992 1.00 98.56 247 SER A CA 1
ATOM 1966 C C . SER A 1 247 ? 5.845 -6.295 9.070 1.00 98.56 247 SER A C 1
ATOM 1968 O O . SER A 1 247 ? 5.347 -6.462 7.958 1.00 98.56 247 SER A O 1
ATOM 1970 N N . SER A 1 248 ? 6.783 -7.119 9.548 1.00 98.44 248 SER A N 1
ATOM 1971 C CA . SER A 1 248 ? 7.320 -8.249 8.785 1.00 98.44 248 SER A CA 1
ATOM 1972 C C . SER A 1 248 ? 6.253 -9.287 8.428 1.00 98.44 248 SER A C 1
ATOM 1974 O O . SER A 1 248 ? 6.169 -9.703 7.272 1.00 98.44 248 SER A O 1
ATOM 1976 N N . LEU A 1 249 ? 5.422 -9.690 9.393 1.00 98.62 249 LEU A N 1
ATOM 1977 C CA . LEU A 1 249 ? 4.409 -10.721 9.171 1.00 98.62 249 LEU A CA 1
ATOM 1978 C C . LEU A 1 249 ? 3.269 -10.236 8.270 1.00 98.62 249 LEU A C 1
ATOM 1980 O O . LEU A 1 249 ? 2.840 -10.991 7.404 1.00 98.62 249 LEU A O 1
ATOM 1984 N N . LEU A 1 250 ? 2.834 -8.976 8.388 1.00 98.75 250 LEU A N 1
ATOM 1985 C CA . LEU A 1 250 ? 1.827 -8.420 7.474 1.00 98.75 250 LEU A CA 1
ATOM 1986 C C . LEU A 1 250 ? 2.347 -8.309 6.033 1.00 98.75 250 LEU A C 1
ATOM 1988 O O . LEU A 1 250 ? 1.619 -8.628 5.092 1.00 98.75 250 LEU A O 1
ATOM 1992 N N . ALA A 1 251 ? 3.615 -7.923 5.846 1.00 98.62 251 ALA A N 1
ATOM 1993 C CA . ALA A 1 251 ? 4.229 -7.902 4.519 1.00 98.62 251 ALA A CA 1
ATOM 1994 C C . ALA A 1 251 ? 4.270 -9.308 3.903 1.00 98.62 251 ALA A C 1
ATOM 1996 O O . ALA A 1 251 ? 3.908 -9.495 2.742 1.00 98.62 251 ALA A O 1
ATOM 1997 N N . GLN A 1 252 ? 4.681 -10.310 4.688 1.00 98.38 252 GLN A N 1
ATOM 1998 C CA . GLN A 1 252 ? 4.699 -11.707 4.251 1.00 98.38 252 GLN A CA 1
ATOM 1999 C C . GLN A 1 252 ? 3.297 -12.217 3.922 1.00 98.38 252 GLN A C 1
ATOM 2001 O O . GLN A 1 252 ? 3.119 -12.845 2.881 1.00 98.38 252 GLN A O 1
ATOM 2006 N N . PHE A 1 253 ? 2.306 -11.912 4.763 1.00 98.75 253 PHE A N 1
ATOM 2007 C CA . PHE A 1 253 ? 0.907 -12.253 4.530 1.00 98.75 253 PHE A CA 1
ATOM 2008 C C . PHE A 1 253 ? 0.418 -11.714 3.180 1.00 98.75 253 PHE A C 1
ATOM 2010 O O . PHE A 1 253 ? -0.037 -12.485 2.335 1.00 98.75 253 PHE A O 1
ATOM 2017 N N . PHE A 1 254 ? 0.576 -10.414 2.926 1.00 98.75 254 PHE A N 1
ATOM 2018 C CA . PHE A 1 254 ? 0.084 -9.827 1.681 1.00 98.75 254 PHE A CA 1
ATOM 2019 C C . PHE A 1 254 ? 0.845 -10.332 0.447 1.00 98.75 254 PHE A C 1
ATOM 2021 O O . PHE A 1 254 ? 0.249 -10.580 -0.602 1.00 98.75 254 PHE A O 1
ATOM 2028 N N . VAL A 1 255 ? 2.157 -10.560 0.560 1.00 98.62 255 VAL A N 1
ATOM 2029 C CA . VAL A 1 255 ? 2.921 -11.173 -0.535 1.00 98.62 255 VAL A CA 1
ATOM 2030 C C . VAL A 1 255 ? 2.487 -12.622 -0.776 1.00 98.62 255 VAL A C 1
ATOM 2032 O O . VAL A 1 255 ? 2.377 -13.022 -1.933 1.00 98.62 255 VAL A O 1
ATOM 2035 N N . ASN A 1 256 ? 2.186 -13.398 0.271 1.00 98.06 256 ASN A N 1
ATOM 2036 C CA . ASN A 1 256 ? 1.638 -14.755 0.148 1.00 98.06 256 ASN A CA 1
ATOM 2037 C C . ASN A 1 256 ? 0.284 -14.764 -0.564 1.00 98.06 256 ASN A C 1
ATOM 2039 O O . ASN A 1 256 ? 0.047 -15.628 -1.404 1.00 98.06 256 ASN A O 1
ATOM 2043 N N . GLU A 1 257 ? -0.566 -13.774 -0.305 1.00 98.38 257 GLU A N 1
ATOM 2044 C CA . GLU A 1 257 ? -1.798 -13.583 -1.068 1.00 98.38 257 GLU A CA 1
ATOM 2045 C C . GLU A 1 257 ? -1.502 -13.334 -2.553 1.00 98.38 257 GLU A C 1
ATOM 2047 O O . GLU A 1 257 ? -2.163 -13.903 -3.422 1.00 98.38 257 GLU A O 1
ATOM 2052 N N . GLY A 1 258 ? -0.456 -12.561 -2.862 1.00 98.25 258 GLY A N 1
ATOM 2053 C CA . GLY A 1 258 ? 0.014 -12.358 -4.233 1.00 98.25 258 GLY A CA 1
ATOM 2054 C C . GLY A 1 258 ? 0.539 -13.633 -4.902 1.00 98.25 258 GLY A C 1
ATOM 2055 O O . GLY A 1 258 ? 0.308 -13.842 -6.091 1.00 98.25 258 GLY A O 1
ATOM 2056 N N . ARG A 1 259 ? 1.175 -14.546 -4.152 1.00 98.25 259 ARG A N 1
ATOM 2057 C CA . ARG A 1 259 ? 1.650 -15.844 -4.684 1.00 98.25 259 ARG A CA 1
ATOM 2058 C C . ARG A 1 259 ? 0.516 -16.731 -5.212 1.00 98.25 259 ARG A C 1
ATOM 2060 O O . ARG A 1 259 ? 0.784 -17.665 -5.963 1.00 98.25 259 ARG A O 1
ATOM 2067 N N . ARG A 1 260 ? -0.739 -16.447 -4.851 1.00 97.19 260 ARG A N 1
ATOM 2068 C CA . ARG A 1 260 ? -1.932 -17.170 -5.326 1.00 97.19 260 ARG A CA 1
ATOM 2069 C C . ARG A 1 260 ? -2.451 -16.656 -6.674 1.00 97.19 260 ARG A C 1
ATOM 2071 O O . ARG A 1 260 ? -3.281 -17.317 -7.290 1.00 97.19 260 ARG A O 1
ATOM 2078 N N . SER A 1 261 ? -1.963 -15.505 -7.141 1.00 97.31 261 SER A N 1
ATOM 2079 C CA . SER A 1 261 ? -2.239 -14.979 -8.479 1.00 97.31 261 SER A CA 1
ATOM 2080 C C . SER A 1 261 ? -1.217 -15.502 -9.493 1.00 97.31 261 SER A C 1
ATOM 2082 O O . SER A 1 261 ? -0.004 -15.381 -9.294 1.00 97.31 261 SER A O 1
ATOM 2084 N N . PHE A 1 262 ? -1.695 -16.012 -10.631 1.00 96.56 262 PHE A N 1
ATOM 2085 C CA . PHE A 1 262 ? -0.847 -16.518 -11.724 1.00 96.56 262 PHE A CA 1
ATOM 2086 C C . PHE A 1 262 ? -0.604 -15.509 -12.852 1.00 96.56 262 PHE A C 1
ATOM 2088 O O . PHE A 1 262 ? -0.052 -15.864 -13.899 1.00 96.56 262 PHE A O 1
ATOM 2095 N N . HIS A 1 263 ? -1.008 -14.254 -12.654 1.00 98.06 263 HIS A N 1
ATOM 2096 C CA . HIS A 1 263 ? -0.688 -13.158 -13.566 1.00 98.06 263 HIS A CA 1
ATOM 2097 C C . HIS A 1 263 ? 0.824 -13.023 -13.725 1.00 98.06 263 HIS A C 1
ATOM 2099 O O . HIS A 1 263 ? 1.592 -13.271 -12.792 1.00 98.06 263 HIS A O 1
ATOM 2105 N N . LYS A 1 264 ? 1.272 -12.677 -14.931 1.00 96.88 264 LYS A N 1
ATOM 2106 C CA . LYS A 1 264 ? 2.702 -12.559 -15.225 1.00 96.88 264 LYS A CA 1
ATOM 2107 C C . LYS A 1 264 ? 2.955 -11.738 -16.472 1.00 96.88 264 LYS A C 1
ATOM 2109 O O . LYS A 1 264 ? 2.149 -11.712 -17.405 1.00 96.88 264 LYS A O 1
ATOM 2114 N N . PHE A 1 265 ? 4.137 -11.144 -16.530 1.00 97.44 265 PHE A N 1
ATOM 2115 C CA . PHE A 1 265 ? 4.665 -10.619 -17.776 1.00 97.44 265 PHE A CA 1
ATOM 2116 C C . PHE A 1 265 ? 4.940 -11.773 -18.741 1.00 97.44 265 PHE A C 1
ATOM 2118 O O . PHE A 1 265 ? 5.437 -12.834 -18.360 1.00 97.44 265 PHE A O 1
ATOM 2125 N N . LYS A 1 266 ? 4.592 -11.569 -20.014 1.00 95.38 266 LYS A N 1
ATOM 2126 C CA . LYS A 1 266 ? 4.924 -12.526 -21.078 1.00 95.38 266 LYS A CA 1
ATOM 2127 C C . LYS A 1 266 ? 6.376 -12.376 -21.521 1.00 95.38 266 LYS A C 1
ATOM 2129 O O . LYS A 1 266 ? 7.013 -13.372 -21.844 1.00 95.38 266 LYS A O 1
ATOM 2134 N N . ASP A 1 267 ? 6.867 -11.139 -21.532 1.00 96.12 267 ASP A N 1
ATOM 2135 C CA . ASP A 1 267 ? 8.224 -10.778 -21.923 1.00 96.12 267 ASP A CA 1
ATOM 2136 C C . ASP A 1 267 ? 9.059 -10.402 -20.681 1.00 96.12 267 ASP A C 1
ATOM 2138 O O . ASP A 1 267 ? 8.737 -9.422 -19.999 1.00 96.12 267 ASP A O 1
ATOM 2142 N N . PRO A 1 268 ? 10.137 -11.148 -20.372 1.00 95.31 268 PRO A N 1
ATOM 2143 C CA . PRO A 1 268 ? 11.050 -10.815 -19.282 1.00 95.31 268 PRO A CA 1
ATOM 2144 C C . PRO A 1 268 ? 11.723 -9.443 -19.426 1.00 95.31 268 PRO A C 1
ATOM 2146 O O . PRO A 1 268 ? 12.060 -8.826 -18.415 1.00 95.31 268 PRO A O 1
ATOM 2149 N N . GLU A 1 269 ? 11.933 -8.946 -20.649 1.00 95.69 269 GLU A N 1
ATOM 2150 C CA . GLU A 1 269 ? 12.528 -7.623 -20.866 1.00 95.69 269 GLU A CA 1
ATOM 2151 C C . GLU A 1 269 ? 11.530 -6.507 -20.522 1.00 95.69 269 GLU A C 1
ATOM 2153 O O . GLU A 1 269 ? 11.899 -5.504 -19.901 1.00 95.69 269 GLU A O 1
ATOM 2158 N N . GLU A 1 270 ? 10.254 -6.693 -20.874 1.00 96.06 270 GLU A N 1
ATOM 2159 C CA . GLU A 1 270 ? 9.163 -5.822 -20.433 1.00 96.06 270 GLU A CA 1
ATOM 2160 C C . GLU A 1 270 ? 9.072 -5.787 -18.904 1.00 96.06 270 GLU A C 1
ATOM 2162 O O . GLU A 1 270 ? 9.009 -4.701 -18.321 1.00 96.06 270 GLU A O 1
ATOM 2167 N N . GLU A 1 271 ? 9.122 -6.954 -18.256 1.00 97.25 271 GLU A N 1
ATOM 2168 C CA . GLU A 1 271 ? 9.133 -7.056 -16.796 1.00 97.25 271 GLU A CA 1
ATOM 2169 C C . GLU A 1 271 ? 10.306 -6.271 -16.210 1.00 97.25 271 GLU A C 1
ATOM 2171 O O . GLU A 1 271 ? 10.106 -5.361 -15.405 1.00 97.25 271 GLU A O 1
ATOM 2176 N N . ALA A 1 272 ? 11.528 -6.549 -16.673 1.00 95.25 272 ALA A N 1
ATOM 2177 C CA . ALA A 1 272 ? 12.736 -5.896 -16.187 1.00 95.25 272 ALA A CA 1
ATOM 2178 C C . ALA A 1 272 ? 12.649 -4.368 -16.282 1.00 95.25 272 ALA A C 1
ATOM 2180 O O . ALA A 1 272 ? 13.076 -3.700 -15.348 1.00 95.25 272 ALA A O 1
ATOM 2181 N N . LYS A 1 273 ? 12.053 -3.814 -17.349 1.00 94.31 273 LYS A N 1
ATOM 2182 C CA . LYS A 1 273 ? 11.845 -2.363 -17.552 1.00 94.31 273 LYS A CA 1
ATOM 2183 C C . LYS A 1 273 ? 10.714 -1.768 -16.707 1.00 94.31 273 LYS A C 1
ATOM 2185 O O . LYS A 1 273 ? 10.697 -0.555 -16.475 1.00 94.31 273 LYS A O 1
ATOM 2190 N N . ALA A 1 274 ? 9.746 -2.584 -16.299 1.00 95.31 274 ALA A N 1
ATOM 2191 C CA . ALA A 1 274 ? 8.596 -2.157 -15.511 1.00 95.31 274 ALA A CA 1
ATOM 2192 C C . ALA A 1 274 ? 8.914 -2.055 -14.012 1.00 95.31 274 ALA A C 1
ATOM 2194 O O . ALA A 1 274 ? 8.307 -1.235 -13.322 1.00 95.31 274 ALA A O 1
ATOM 2195 N N . LEU A 1 275 ? 9.864 -2.853 -13.518 1.00 96.81 275 LEU A N 1
ATOM 2196 C CA . LEU A 1 275 ? 10.191 -2.948 -12.095 1.00 96.81 275 LEU A CA 1
ATOM 2197 C C . LEU A 1 275 ? 10.800 -1.668 -11.508 1.00 96.81 275 LEU A C 1
ATOM 2199 O O . LEU A 1 275 ? 11.421 -0.849 -12.199 1.00 96.81 275 LEU A O 1
ATOM 2203 N N . ILE A 1 276 ? 10.662 -1.546 -10.186 1.00 94.88 276 ILE A N 1
ATOM 2204 C CA . ILE A 1 276 ? 11.153 -0.418 -9.388 1.00 94.88 276 ILE A CA 1
ATOM 2205 C C . ILE A 1 276 ? 12.676 -0.223 -9.469 1.00 94.88 276 ILE A C 1
ATOM 2207 O O . ILE A 1 276 ? 13.160 0.884 -9.269 1.00 94.88 276 ILE A O 1
ATOM 2211 N N . TYR A 1 277 ? 13.431 -1.251 -9.865 1.00 92.75 277 TYR A N 1
ATOM 2212 C CA . TYR A 1 277 ? 14.894 -1.215 -10.008 1.00 92.75 277 TYR A CA 1
ATOM 2213 C C . TYR A 1 277 ? 15.406 -0.225 -11.064 1.00 92.75 277 TYR A C 1
ATOM 2215 O O . TYR A 1 277 ? 16.580 0.131 -11.058 1.00 92.75 277 TYR A O 1
ATOM 2223 N N . ASN A 1 278 ? 14.529 0.259 -11.949 1.00 90.19 278 ASN A N 1
ATOM 2224 C CA . ASN A 1 278 ? 14.857 1.299 -12.933 1.00 90.19 278 ASN A CA 1
ATOM 2225 C C . ASN A 1 278 ? 14.670 2.727 -12.399 1.00 90.19 278 ASN A C 1
ATOM 2227 O O . ASN A 1 278 ? 14.733 3.688 -13.170 1.00 90.19 278 ASN A O 1
ATOM 2231 N N . TYR A 1 279 ? 14.363 2.874 -11.113 1.00 86.94 279 TYR A N 1
ATOM 2232 C CA . TYR A 1 279 ? 14.093 4.148 -10.466 1.00 86.94 279 TYR A CA 1
ATOM 2233 C C . TYR A 1 279 ? 15.169 4.402 -9.413 1.00 86.94 279 TYR A C 1
ATOM 2235 O O . TYR A 1 279 ? 15.545 3.506 -8.661 1.00 86.94 279 TYR A O 1
ATOM 2243 N N . THR A 1 280 ? 15.664 5.635 -9.355 1.00 86.25 280 THR A N 1
ATOM 2244 C CA . THR A 1 280 ? 16.630 6.055 -8.336 1.00 86.25 280 THR A CA 1
ATOM 2245 C C . THR A 1 280 ? 15.888 6.860 -7.273 1.00 86.25 280 THR A C 1
ATOM 2247 O O . THR A 1 280 ? 15.265 7.864 -7.628 1.00 86.25 280 THR A O 1
ATOM 2250 N N . PRO A 1 281 ? 15.902 6.435 -5.998 1.00 88.50 281 PRO A N 1
ATOM 2251 C CA . PRO A 1 281 ? 15.268 7.194 -4.930 1.00 88.50 281 PRO A CA 1
ATOM 2252 C C . PRO A 1 281 ? 15.995 8.524 -4.712 1.00 88.50 281 PRO A C 1
ATOM 2254 O O . PRO A 1 281 ? 17.218 8.608 -4.832 1.00 88.50 281 PRO A O 1
ATOM 2257 N N . VAL A 1 282 ? 15.230 9.559 -4.383 1.00 88.31 282 VAL A N 1
ATOM 2258 C CA . VAL A 1 282 ? 15.727 10.881 -3.997 1.00 88.31 282 VAL A CA 1
ATOM 2259 C C . VAL A 1 282 ? 15.601 10.995 -2.484 1.00 88.31 282 VAL A C 1
ATOM 2261 O O . VAL A 1 282 ? 14.544 10.684 -1.939 1.00 88.31 282 VAL A O 1
ATOM 2264 N N . TYR A 1 283 ? 16.668 11.425 -1.809 1.00 87.75 283 TYR A N 1
ATOM 2265 C CA . TYR A 1 283 ? 16.584 11.795 -0.398 1.00 87.75 283 TYR A CA 1
ATOM 2266 C C . TYR A 1 283 ? 15.706 13.039 -0.258 1.00 87.75 283 TYR A C 1
ATOM 2268 O O . TYR A 1 283 ? 15.953 14.054 -0.909 1.00 87.75 283 TYR A O 1
ATOM 2276 N N . SER A 1 284 ? 14.656 12.925 0.547 1.00 85.00 284 SER A N 1
ATOM 2277 C CA . SER A 1 284 ? 13.577 13.906 0.637 1.00 85.00 284 SER A CA 1
ATOM 2278 C C . SER A 1 284 ? 13.212 14.283 2.069 1.00 85.00 284 SER A C 1
ATOM 2280 O O . SER A 1 284 ? 12.214 14.975 2.259 1.00 85.00 284 SER A O 1
ATOM 2282 N N . ALA A 1 285 ? 13.992 13.865 3.071 1.00 84.06 285 ALA A N 1
ATOM 2283 C CA . ALA A 1 285 ? 13.676 14.155 4.473 1.00 84.06 285 ALA A CA 1
ATOM 2284 C C . ALA A 1 285 ? 13.718 15.661 4.789 1.00 84.06 285 ALA A C 1
ATOM 2286 O O . ALA A 1 285 ? 12.989 16.128 5.656 1.00 84.06 285 ALA A O 1
ATOM 2287 N N . ASP A 1 286 ? 14.532 16.429 4.057 1.00 81.81 286 ASP A N 1
ATOM 2288 C CA . ASP A 1 286 ? 14.699 17.871 4.289 1.00 81.81 286 ASP A CA 1
ATOM 2289 C C . ASP A 1 286 ? 13.467 18.696 3.877 1.00 81.81 286 ASP A C 1
ATOM 2291 O O . ASP A 1 286 ? 13.330 19.850 4.279 1.00 81.81 286 ASP A O 1
ATOM 2295 N N . PHE A 1 287 ? 12.581 18.137 3.046 1.00 80.44 287 PHE A N 1
ATOM 2296 C CA . PHE A 1 287 ? 11.427 18.854 2.488 1.00 80.44 287 PHE A CA 1
ATOM 2297 C C . PHE A 1 287 ? 10.138 18.022 2.441 1.00 80.44 287 PHE A C 1
ATOM 2299 O O . PHE A 1 287 ? 9.117 18.503 1.964 1.00 80.44 287 PHE A O 1
ATOM 2306 N N . THR A 1 288 ? 10.146 16.784 2.939 1.00 81.56 288 THR A N 1
ATOM 2307 C CA . THR A 1 288 ? 8.957 15.928 3.048 1.00 81.56 288 THR A CA 1
ATOM 2308 C C . THR A 1 288 ? 8.982 15.141 4.355 1.00 81.56 288 THR A C 1
ATOM 2310 O O . THR A 1 288 ? 10.020 15.006 4.995 1.00 81.56 288 THR A O 1
ATOM 2313 N N . ALA A 1 289 ? 7.852 14.534 4.725 1.00 77.50 289 ALA A N 1
ATOM 2314 C CA . ALA A 1 289 ? 7.788 13.603 5.855 1.00 77.50 289 ALA A CA 1
ATOM 2315 C C . ALA A 1 289 ? 8.462 12.238 5.585 1.00 77.50 289 ALA A C 1
ATOM 2317 O O . ALA A 1 289 ? 8.491 11.387 6.474 1.00 77.50 289 ALA A O 1
ATOM 2318 N N . TYR A 1 290 ? 8.967 12.012 4.368 1.00 82.88 290 TYR A N 1
ATOM 2319 C CA . TYR A 1 290 ? 9.564 10.756 3.931 1.00 82.88 290 TYR A CA 1
ATOM 2320 C C . TYR A 1 290 ? 11.074 10.912 3.760 1.00 82.88 290 TYR A C 1
ATOM 2322 O O . TYR A 1 290 ? 11.537 11.832 3.086 1.00 82.88 290 TYR A O 1
ATOM 2330 N N . GLU A 1 291 ? 11.848 9.961 4.281 1.00 80.50 291 GLU A N 1
ATOM 2331 C CA . GLU A 1 291 ? 13.307 9.970 4.118 1.00 80.50 291 GLU A CA 1
ATOM 2332 C C . GLU A 1 291 ? 13.730 9.921 2.657 1.00 80.50 291 GLU A C 1
ATOM 2334 O O . GLU A 1 291 ? 14.631 10.642 2.229 1.00 80.50 291 GLU A O 1
ATOM 2339 N N . GLN A 1 292 ? 13.069 9.057 1.889 1.00 85.69 292 GLN A N 1
ATOM 2340 C CA . GLN A 1 292 ? 13.325 8.889 0.475 1.00 85.69 292 GLN A CA 1
ATOM 2341 C C . GLN A 1 292 ? 12.019 8.707 -0.292 1.00 85.69 292 GLN A C 1
ATOM 2343 O O . GLN A 1 292 ? 11.070 8.050 0.149 1.00 85.69 292 GLN A O 1
ATOM 2348 N N . THR A 1 293 ? 12.000 9.256 -1.498 1.00 86.31 293 THR A N 1
ATOM 2349 C CA . THR A 1 293 ? 10.875 9.151 -2.423 1.00 86.31 293 THR A CA 1
ATOM 2350 C C . THR A 1 293 ? 11.366 8.742 -3.803 1.00 86.31 293 THR A C 1
ATOM 2352 O O . THR A 1 293 ? 12.397 9.194 -4.302 1.00 86.31 293 THR A O 1
ATOM 2355 N N . LEU A 1 294 ? 10.621 7.847 -4.442 1.00 84.69 294 LEU A N 1
ATOM 2356 C CA . LEU A 1 294 ? 10.862 7.437 -5.817 1.00 84.69 294 LEU A CA 1
ATOM 2357 C C . LEU A 1 294 ? 10.066 8.348 -6.733 1.00 84.69 294 LEU A C 1
ATOM 2359 O O . LEU A 1 294 ? 8.847 8.236 -6.850 1.00 84.69 294 LEU A O 1
ATOM 2363 N N . LEU A 1 295 ? 10.787 9.250 -7.383 1.00 79.50 295 LEU A N 1
ATOM 2364 C CA . LEU A 1 295 ? 10.265 10.218 -8.332 1.00 79.50 295 LEU A CA 1
ATOM 2365 C C . LEU A 1 295 ? 10.824 9.885 -9.714 1.00 79.50 295 LEU A C 1
ATOM 2367 O O . LEU A 1 295 ? 12.007 9.580 -9.870 1.00 79.50 295 LEU A O 1
ATOM 2371 N N . ARG A 1 296 ? 9.977 9.921 -10.748 1.00 67.62 296 ARG A N 1
ATOM 2372 C CA . ARG A 1 296 ? 10.448 9.759 -12.130 1.00 67.62 296 ARG A CA 1
ATOM 2373 C C . ARG A 1 296 ? 10.532 11.115 -12.802 1.00 67.62 296 ARG A C 1
ATOM 2375 O O . ARG A 1 296 ? 9.508 11.667 -13.209 1.00 67.62 296 ARG A O 1
ATOM 2382 N N . CYS A 1 297 ? 11.755 11.601 -12.983 1.00 55.03 297 CYS A N 1
ATOM 2383 C CA . CYS A 1 297 ? 11.989 12.841 -13.702 1.00 55.03 297 CYS A CA 1
ATOM 2384 C C . CYS A 1 297 ? 11.657 12.628 -15.186 1.00 55.03 297 CYS A C 1
ATOM 2386 O O . CYS A 1 297 ? 12.251 11.772 -15.851 1.00 55.03 297 CYS A O 1
ATOM 2388 N N . ASP A 1 298 ? 10.718 13.406 -15.731 1.00 49.72 298 ASP A N 1
ATOM 2389 C CA . ASP A 1 298 ? 10.350 13.329 -17.153 1.00 49.72 298 ASP A CA 1
ATOM 2390 C C . ASP A 1 298 ? 11.553 13.676 -18.070 1.00 49.72 298 ASP A C 1
ATOM 2392 O O . ASP A 1 298 ? 11.605 13.223 -19.216 1.00 49.72 298 ASP A O 1
ATOM 2396 N N . TRP A 1 299 ? 12.576 14.382 -17.557 1.00 40.28 299 TRP A N 1
ATOM 2397 C CA . TRP A 1 299 ? 13.855 14.601 -18.251 1.00 40.28 299 TRP A CA 1
ATOM 2398 C C . TRP A 1 299 ? 14.691 13.323 -18.391 1.00 40.28 299 TRP A C 1
ATOM 2400 O O . TRP A 1 299 ? 15.286 13.098 -19.446 1.00 40.28 299 TRP A O 1
ATOM 2410 N N . CYS A 1 300 ? 14.683 12.433 -17.390 1.00 42.88 300 CYS A N 1
ATOM 2411 C CA . CYS A 1 300 ? 15.395 11.153 -17.467 1.00 42.88 300 CYS A CA 1
ATOM 2412 C C . CYS A 1 300 ? 14.826 10.233 -18.555 1.00 42.88 300 CYS A C 1
ATOM 2414 O O . CYS A 1 300 ? 15.568 9.431 -19.113 1.00 42.88 300 CYS A O 1
ATOM 2416 N N . ARG A 1 301 ? 13.550 10.384 -18.948 1.00 40.50 301 ARG A N 1
ATOM 2417 C CA . ARG A 1 301 ? 12.963 9.613 -20.062 1.00 40.50 301 ARG A CA 1
ATOM 2418 C C . ARG A 1 301 ? 13.626 9.935 -21.406 1.00 40.50 301 ARG A C 1
ATOM 2420 O O . ARG A 1 301 ? 13.762 9.053 -22.250 1.00 40.50 301 ARG A O 1
ATOM 2427 N N . ARG A 1 302 ? 14.081 11.181 -21.594 1.00 38.19 302 ARG A N 1
ATOM 2428 C CA . ARG A 1 302 ? 14.832 11.603 -22.789 1.00 38.19 302 ARG A CA 1
ATOM 2429 C C . ARG A 1 302 ? 16.240 11.002 -22.833 1.00 38.19 302 ARG A C 1
ATOM 2431 O O . ARG A 1 302 ? 16.751 10.762 -23.919 1.00 38.19 302 ARG A O 1
ATOM 2438 N N . LEU A 1 303 ? 16.817 10.698 -21.671 1.00 34.12 303 LEU A N 1
ATOM 2439 C CA . LEU A 1 303 ? 18.108 10.018 -21.543 1.00 34.12 303 LEU A CA 1
ATOM 2440 C C . LEU A 1 303 ? 17.968 8.486 -21.597 1.00 34.12 303 LEU A C 1
ATOM 2442 O O . LEU A 1 303 ? 18.838 7.817 -22.147 1.00 34.12 303 LEU A O 1
ATOM 2446 N N . SER A 1 304 ? 16.862 7.906 -21.121 1.00 35.19 304 SER A N 1
ATOM 2447 C CA . SER A 1 304 ? 16.649 6.452 -21.171 1.00 35.19 304 SER A CA 1
ATOM 2448 C C . SER A 1 304 ? 16.320 5.936 -22.576 1.00 35.19 304 SER A C 1
ATOM 2450 O O . SER A 1 304 ? 16.681 4.812 -22.898 1.00 35.19 304 SER A O 1
ATOM 2452 N N . VAL A 1 305 ? 15.717 6.751 -23.457 1.00 36.66 305 VAL A N 1
ATOM 2453 C CA . VAL A 1 305 ? 15.604 6.407 -24.896 1.00 36.66 305 VAL A CA 1
ATOM 2454 C C . VAL A 1 305 ? 16.988 6.329 -25.559 1.00 36.66 305 VAL A C 1
ATOM 2456 O O . VAL A 1 305 ? 17.168 5.601 -26.527 1.00 36.66 305 VAL A O 1
ATOM 2459 N N . THR A 1 306 ? 17.997 6.994 -24.988 1.00 31.67 306 THR A N 1
ATOM 2460 C CA . THR A 1 306 ? 19.390 6.866 -25.434 1.00 31.67 306 THR A CA 1
ATOM 2461 C C . THR A 1 306 ? 20.175 5.769 -24.713 1.00 31.67 306 THR A C 1
ATOM 2463 O O . THR A 1 306 ? 21.288 5.487 -25.123 1.00 31.67 306 THR A O 1
ATOM 2466 N N . GLN A 1 307 ? 19.624 5.083 -23.703 1.00 34.03 307 GLN A N 1
ATOM 2467 C CA . GLN A 1 307 ? 20.333 3.980 -23.028 1.00 34.03 307 GLN A CA 1
ATOM 2468 C C . GLN A 1 307 ? 20.332 2.660 -23.820 1.00 34.03 307 GLN A C 1
ATOM 2470 O O . GLN A 1 307 ? 21.021 1.723 -23.433 1.00 34.03 307 GLN A O 1
ATOM 2475 N N . GLY A 1 308 ? 19.659 2.615 -24.977 1.00 32.19 308 GLY A N 1
ATOM 2476 C CA . GLY A 1 308 ? 19.913 1.613 -26.021 1.00 32.19 308 GLY A CA 1
ATOM 2477 C C . GLY A 1 308 ? 21.122 1.932 -26.917 1.00 32.19 308 GLY A C 1
ATOM 2478 O O . GLY A 1 308 ? 21.486 1.119 -27.759 1.00 32.19 308 GLY A O 1
ATOM 2479 N N . ALA A 1 309 ? 21.761 3.094 -26.748 1.00 30.95 309 ALA A N 1
ATOM 2480 C CA . ALA A 1 309 ? 22.970 3.486 -27.463 1.00 30.95 309 ALA A CA 1
ATOM 2481 C C . ALA A 1 309 ? 24.029 3.938 -26.449 1.00 30.95 309 ALA A C 1
ATOM 2483 O O . ALA A 1 309 ? 23.973 5.034 -25.891 1.00 30.95 309 ALA A O 1
ATOM 2484 N N . GLY A 1 310 ? 25.003 3.070 -26.186 1.00 33.75 310 GLY A N 1
ATOM 2485 C CA . GLY A 1 310 ? 26.107 3.374 -25.286 1.00 33.75 310 GLY A CA 1
ATOM 2486 C C . GLY A 1 310 ? 26.775 4.729 -25.574 1.00 33.75 310 GLY A C 1
ATOM 2487 O O . GLY A 1 310 ? 27.049 5.098 -26.712 1.00 33.75 310 GLY A O 1
ATOM 2488 N N . GLY A 1 311 ? 27.081 5.457 -24.501 1.00 33.84 311 GLY A N 1
ATOM 2489 C CA . GLY A 1 311 ? 28.303 6.259 -24.397 1.00 33.84 311 GLY A CA 1
ATOM 2490 C C . GLY A 1 311 ? 28.316 7.713 -24.882 1.00 33.84 311 GLY A C 1
ATOM 2491 O O . GLY A 1 311 ? 29.147 8.460 -24.375 1.00 33.84 311 GLY A O 1
ATOM 2492 N N . CYS A 1 312 ? 27.446 8.175 -25.787 1.00 33.44 312 CYS A N 1
ATOM 2493 C CA . CYS A 1 312 ? 27.692 9.482 -26.437 1.00 33.44 312 CYS A CA 1
ATOM 2494 C C . CYS A 1 312 ? 26.878 10.695 -25.942 1.00 33.44 312 CYS A C 1
ATOM 2496 O O . CYS A 1 312 ? 27.304 11.825 -26.172 1.00 33.44 312 CYS A O 1
ATOM 2498 N N . CYS A 1 313 ? 25.750 10.536 -25.238 1.00 33.38 313 CYS A N 1
ATOM 2499 C CA . CYS A 1 313 ? 24.874 11.691 -24.954 1.00 33.38 313 CYS A CA 1
ATOM 2500 C C . CYS A 1 313 ? 25.241 12.520 -23.704 1.00 33.38 313 CYS A C 1
ATOM 2502 O O . CYS A 1 313 ? 24.865 13.689 -23.621 1.00 33.38 313 CYS A O 1
ATOM 2504 N N . GLY A 1 314 ? 26.008 11.968 -22.755 1.00 35.78 314 GLY A N 1
ATOM 2505 C CA . GLY A 1 314 ? 26.384 12.678 -21.520 1.00 35.78 314 GLY A CA 1
ATOM 2506 C C . GLY A 1 314 ? 27.297 13.890 -21.753 1.00 35.78 314 GLY A C 1
ATOM 2507 O O . GLY A 1 314 ? 27.135 14.922 -21.107 1.00 35.78 314 GLY A O 1
ATOM 2508 N N . LEU A 1 315 ? 28.203 13.803 -22.732 1.00 39.34 315 LEU A N 1
ATOM 2509 C CA . LEU A 1 315 ? 29.128 14.889 -23.078 1.00 39.34 315 LEU A CA 1
ATOM 2510 C C . LEU A 1 315 ? 28.407 16.088 -23.714 1.00 39.34 315 LEU A C 1
ATOM 2512 O O . LEU A 1 315 ? 28.744 17.226 -23.414 1.00 39.34 315 LEU A O 1
ATOM 2516 N N . VAL A 1 316 ? 27.357 15.859 -24.511 1.00 38.38 316 VAL A N 1
ATOM 2517 C CA . VAL A 1 316 ? 26.628 16.940 -25.200 1.00 38.38 316 VAL A CA 1
ATOM 2518 C C . VAL A 1 316 ? 25.798 17.780 -24.220 1.00 38.38 316 VAL A C 1
ATOM 2520 O O . VAL A 1 316 ? 25.756 19.002 -24.344 1.00 38.38 316 VAL A O 1
ATOM 2523 N N . CYS A 1 317 ? 25.188 17.160 -23.203 1.00 36.97 317 CYS A N 1
ATOM 2524 C CA . CYS A 1 317 ? 24.439 17.888 -22.171 1.00 36.97 317 CYS A CA 1
ATOM 2525 C C . CYS A 1 317 ? 25.349 18.708 -21.248 1.00 36.97 317 CYS A C 1
ATOM 2527 O O . CYS A 1 317 ? 25.022 19.853 -20.943 1.00 36.97 317 CYS A O 1
ATOM 2529 N N . VAL A 1 318 ? 26.502 18.164 -20.847 1.00 41.16 318 VAL A N 1
ATOM 2530 C CA . VAL A 1 318 ? 27.471 18.894 -20.013 1.00 41.16 318 VAL A CA 1
ATOM 2531 C C . VAL A 1 318 ? 28.093 20.051 -20.800 1.00 41.16 318 VAL A C 1
ATOM 2533 O O . VAL A 1 318 ? 28.203 21.153 -20.269 1.00 41.16 318 VAL A O 1
ATOM 2536 N N . SER A 1 319 ? 28.386 19.864 -22.093 1.00 41.44 319 SER A N 1
ATOM 2537 C CA . SER A 1 319 ? 28.841 20.952 -22.964 1.00 41.44 319 SER A CA 1
ATOM 2538 C C . SER A 1 319 ? 27.783 22.040 -23.167 1.00 41.44 319 SER A C 1
ATOM 2540 O O . SER A 1 319 ? 28.144 23.209 -23.159 1.00 41.44 319 SER A O 1
ATOM 2542 N N . LEU A 1 320 ? 26.493 21.706 -23.299 1.00 40.41 320 LEU A N 1
ATOM 2543 C CA . LEU A 1 320 ? 25.417 22.697 -23.470 1.00 40.41 320 LEU A CA 1
ATOM 2544 C C . LEU A 1 320 ? 25.138 23.510 -22.197 1.00 40.41 320 LEU A C 1
ATOM 2546 O O . LEU A 1 320 ? 24.890 24.710 -22.289 1.00 40.41 320 LEU A O 1
ATOM 2550 N N . VAL A 1 321 ? 25.225 22.889 -21.017 1.00 42.75 321 VAL A N 1
ATOM 2551 C CA . VAL A 1 321 ? 25.064 23.584 -19.727 1.00 42.75 321 VAL A CA 1
ATOM 2552 C C . VAL A 1 321 ? 26.286 24.453 -19.416 1.00 42.75 321 VAL A C 1
ATOM 2554 O O . VAL A 1 321 ? 26.130 25.590 -18.977 1.00 42.75 321 VAL A O 1
ATOM 2557 N N . LEU A 1 322 ? 27.500 23.979 -19.722 1.00 41.69 322 LEU A N 1
ATOM 2558 C CA . LEU A 1 322 ? 28.723 24.783 -19.615 1.00 41.69 322 LEU A CA 1
ATOM 2559 C C . LEU A 1 322 ? 28.758 25.925 -20.645 1.00 41.69 322 LEU A C 1
ATOM 2561 O O . LEU A 1 322 ? 29.256 27.003 -20.328 1.00 41.69 322 LEU A O 1
ATOM 2565 N N . LEU A 1 323 ? 28.192 25.740 -21.844 1.00 42.41 323 LEU A N 1
ATOM 2566 C CA . LEU A 1 323 ? 28.041 26.796 -22.856 1.00 42.41 323 LEU A CA 1
ATOM 2567 C C . LEU A 1 323 ? 26.998 27.857 -22.461 1.00 42.41 323 LEU A C 1
ATOM 2569 O O . LEU A 1 323 ? 27.231 29.035 -22.708 1.00 42.41 323 LEU A O 1
ATOM 2573 N N . ASP A 1 324 ? 25.890 27.487 -21.806 1.00 40.97 324 ASP A N 1
ATOM 2574 C CA . ASP A 1 324 ? 24.910 28.461 -21.284 1.00 40.97 324 ASP A CA 1
ATOM 2575 C C . ASP A 1 324 ? 25.468 29.221 -20.060 1.00 40.97 324 ASP A C 1
ATOM 2577 O O . ASP A 1 324 ? 25.298 30.434 -19.933 1.00 40.97 324 ASP A O 1
ATOM 2581 N N . LEU A 1 325 ? 26.236 28.549 -19.192 1.00 39.56 325 LEU A N 1
ATOM 2582 C CA . LEU A 1 325 ? 26.915 29.184 -18.053 1.00 39.56 325 LEU A CA 1
ATOM 2583 C C . LEU A 1 325 ? 28.044 30.134 -18.485 1.00 39.56 325 LEU A C 1
ATOM 2585 O O . LEU A 1 325 ? 28.185 31.215 -17.911 1.00 39.56 325 LEU A O 1
ATOM 2589 N N . THR A 1 326 ? 28.805 29.784 -19.527 1.00 42.66 326 THR A N 1
ATOM 2590 C CA . THR A 1 326 ? 29.836 30.666 -20.107 1.00 42.66 326 THR A CA 1
ATOM 2591 C C . THR A 1 326 ? 29.239 31.804 -20.939 1.00 42.66 326 THR A C 1
ATOM 2593 O O . THR A 1 326 ? 29.763 32.915 -20.915 1.00 42.66 326 THR A O 1
ATOM 2596 N N . ALA A 1 327 ? 28.094 31.599 -21.600 1.00 41.12 327 ALA A N 1
ATOM 2597 C CA . ALA A 1 327 ? 27.367 32.676 -22.276 1.00 41.12 327 ALA A CA 1
ATOM 2598 C C . ALA A 1 327 ? 26.772 33.691 -21.279 1.00 41.12 327 ALA A C 1
ATOM 2600 O O . ALA A 1 327 ? 26.804 34.899 -21.527 1.00 41.12 327 ALA A O 1
ATOM 2601 N N . ARG A 1 328 ? 26.281 33.227 -20.121 1.00 41.41 328 ARG A N 1
ATOM 2602 C CA . ARG A 1 328 ? 25.760 34.092 -19.046 1.00 41.41 328 ARG A CA 1
ATOM 2603 C C . ARG A 1 328 ? 26.854 34.832 -18.275 1.00 41.41 328 ARG A C 1
ATOM 2605 O O . ARG A 1 328 ? 26.588 35.928 -17.780 1.00 41.41 328 ARG A O 1
ATOM 2612 N N . SER A 1 329 ? 28.068 34.282 -18.187 1.00 38.97 329 SER A N 1
ATOM 2613 C CA . SER A 1 329 ? 29.217 34.989 -17.603 1.00 38.97 329 SER A CA 1
ATOM 2614 C C . SER A 1 329 ? 29.827 36.011 -18.573 1.00 38.97 329 SER A C 1
ATOM 2616 O O . SER A 1 329 ? 30.171 37.115 -18.153 1.00 38.97 329 SER A O 1
ATOM 2618 N N . ALA A 1 330 ? 29.860 35.716 -19.879 1.00 37.41 330 ALA A N 1
ATOM 2619 C CA . ALA A 1 330 ? 30.354 36.631 -20.913 1.00 37.41 330 ALA A CA 1
ATOM 2620 C C . ALA A 1 330 ? 29.430 37.842 -21.167 1.00 37.41 330 ALA A C 1
ATOM 2622 O O . ALA A 1 330 ? 29.898 38.911 -21.561 1.00 37.41 330 ALA A O 1
ATOM 2623 N N . GLY A 1 331 ? 28.129 37.721 -20.878 1.00 38.72 331 GLY A N 1
ATOM 2624 C CA . GLY A 1 331 ? 27.150 38.811 -20.990 1.00 38.72 331 GLY A CA 1
ATOM 2625 C C . GLY A 1 331 ? 27.343 39.983 -20.015 1.00 38.72 331 GLY A C 1
ATOM 2626 O O . GLY A 1 331 ? 26.624 40.973 -20.122 1.00 38.72 331 GLY A O 1
ATOM 2627 N N . ARG A 1 332 ? 28.303 39.909 -19.080 1.00 41.50 332 ARG A N 1
ATOM 2628 C CA . ARG A 1 332 ? 28.623 41.010 -18.151 1.00 41.50 332 ARG A CA 1
ATOM 2629 C C . ARG A 1 332 ? 29.801 41.890 -18.591 1.00 41.50 332 ARG A C 1
ATOM 2631 O O . ARG A 1 332 ? 30.117 42.827 -17.869 1.00 41.50 332 ARG A O 1
ATOM 2638 N N . LEU A 1 333 ? 30.442 41.626 -19.741 1.00 36.75 333 LEU A N 1
ATOM 2639 C CA . LEU A 1 333 ? 31.715 42.282 -20.097 1.00 36.75 333 LEU A CA 1
ATOM 2640 C C . LEU A 1 333 ? 31.797 42.999 -21.464 1.00 36.75 333 LEU A C 1
ATOM 2642 O O . LEU A 1 333 ? 32.821 43.625 -21.717 1.00 36.75 333 LEU A O 1
ATOM 2646 N N . CYS A 1 334 ? 30.777 43.010 -22.339 1.00 28.94 334 CYS A N 1
ATOM 2647 C CA . CYS A 1 334 ? 30.811 43.888 -23.531 1.00 28.94 334 CYS A CA 1
ATOM 2648 C C . CYS A 1 334 ? 29.436 44.069 -24.227 1.00 28.94 334 CYS A C 1
ATOM 2650 O O . CYS A 1 334 ? 28.796 43.064 -24.537 1.00 28.94 334 CYS A O 1
ATOM 2652 N N . PRO A 1 335 ? 28.970 45.300 -24.544 1.00 34.66 335 PRO A N 1
ATOM 2653 C CA . PRO A 1 335 ? 27.619 45.550 -25.071 1.00 34.66 335 PRO A CA 1
ATOM 2654 C C . PRO A 1 335 ? 27.495 45.558 -26.612 1.00 34.66 335 PRO A C 1
ATOM 2656 O O . PRO A 1 335 ? 26.572 46.164 -27.156 1.00 34.66 335 PRO A O 1
ATOM 2659 N N . SER A 1 336 ? 28.374 44.882 -27.355 1.00 40.16 336 SER A N 1
ATOM 2660 C CA . SER A 1 336 ? 28.305 44.871 -28.827 1.00 40.16 336 SER A CA 1
ATOM 2661 C C . SER A 1 336 ? 28.816 43.570 -29.454 1.00 40.16 336 SER A C 1
ATOM 2663 O O . SER A 1 336 ? 29.829 43.532 -30.143 1.00 40.16 336 SER A O 1
ATOM 2665 N N . GLY A 1 337 ? 28.063 42.479 -29.293 1.00 43.84 337 GLY A N 1
ATOM 2666 C CA . GLY A 1 337 ? 28.292 41.292 -30.120 1.00 43.84 337 GLY A CA 1
ATOM 2667 C C . GLY A 1 337 ? 27.488 40.058 -29.734 1.00 43.84 337 GLY A C 1
ATOM 2668 O O . GLY A 1 337 ? 28.010 39.190 -29.047 1.00 43.84 337 GLY A O 1
ATOM 2669 N N . PRO A 1 338 ? 26.246 39.915 -30.237 1.00 40.41 338 PRO A N 1
ATOM 2670 C CA . PRO A 1 338 ? 25.819 38.578 -30.650 1.00 40.41 338 PRO A CA 1
ATOM 2671 C C . PRO A 1 338 ? 24.817 38.639 -31.816 1.00 40.41 338 PRO A C 1
ATOM 2673 O O . PRO A 1 338 ? 23.608 38.586 -31.624 1.00 40.41 338 PRO A O 1
ATOM 2676 N N . ARG A 1 339 ? 25.287 38.747 -33.065 1.00 36.75 339 ARG A N 1
ATOM 2677 C CA . ARG A 1 339 ? 24.426 38.503 -34.251 1.00 36.75 339 ARG A CA 1
ATOM 2678 C C . ARG A 1 339 ? 24.966 37.424 -35.188 1.00 36.75 339 ARG A C 1
ATOM 2680 O O . ARG A 1 339 ? 24.200 36.841 -35.953 1.00 36.75 339 ARG A O 1
ATOM 2687 N N . LEU A 1 340 ? 26.257 37.104 -35.096 1.00 39.34 340 LEU A N 1
ATOM 2688 C CA . LEU A 1 340 ? 26.898 36.075 -35.918 1.00 39.34 340 LEU A CA 1
ATOM 2689 C C . LEU A 1 340 ? 26.761 34.671 -35.301 1.00 39.34 340 LEU A C 1
ATOM 2691 O O . LEU A 1 340 ? 26.430 33.718 -36.003 1.00 39.34 340 LEU A O 1
ATOM 2695 N N . PHE A 1 341 ? 26.906 34.563 -33.975 1.00 37.09 341 PHE A N 1
ATOM 2696 C CA . PHE A 1 341 ? 26.836 33.292 -33.243 1.00 37.09 341 PHE A CA 1
ATOM 2697 C C . PHE A 1 341 ? 25.425 32.681 -33.264 1.00 37.09 341 PHE A C 1
ATOM 2699 O O . PHE A 1 341 ? 25.251 31.490 -33.509 1.00 37.09 341 PHE A O 1
ATOM 2706 N N . GLN A 1 342 ? 24.396 33.525 -33.143 1.00 41.78 342 GLN A N 1
ATOM 2707 C CA . GLN A 1 342 ? 22.994 33.102 -33.187 1.00 41.78 342 GLN A CA 1
ATOM 2708 C C . GLN A 1 342 ? 22.589 32.569 -34.575 1.00 41.78 342 GLN A C 1
ATOM 2710 O O . GLN A 1 342 ? 21.847 31.595 -34.673 1.00 41.78 342 GLN A O 1
ATOM 2715 N N . ARG A 1 343 ? 23.135 33.146 -35.660 1.00 40.38 343 ARG A N 1
ATOM 2716 C CA . ARG A 1 343 ? 22.870 32.711 -37.046 1.00 40.38 343 ARG A CA 1
ATOM 2717 C C . ARG A 1 343 ? 23.588 31.409 -37.411 1.00 40.38 343 ARG A C 1
ATOM 2719 O O . ARG A 1 343 ? 23.036 30.607 -38.162 1.00 40.38 343 ARG A O 1
ATOM 2726 N N . LEU A 1 344 ? 24.791 31.187 -36.879 1.00 40.84 344 LEU A N 1
ATOM 2727 C CA . LEU A 1 344 ? 25.520 29.923 -37.032 1.00 40.84 344 LEU A CA 1
ATOM 2728 C C . LEU A 1 344 ? 24.839 28.790 -36.253 1.00 40.84 344 LEU A C 1
ATOM 2730 O O . LEU A 1 344 ? 24.647 27.709 -36.808 1.00 40.84 344 LEU A O 1
ATOM 2734 N N . PHE A 1 345 ? 24.367 29.067 -35.034 1.00 40.78 345 PHE A N 1
ATOM 2735 C CA . PHE A 1 345 ? 23.622 28.110 -34.212 1.00 40.78 345 PHE A CA 1
ATOM 2736 C C . PHE A 1 345 ? 22.294 27.686 -34.864 1.00 40.78 345 PHE A C 1
ATOM 2738 O O . PHE A 1 345 ? 21.997 26.496 -34.951 1.00 40.78 345 PHE A O 1
ATOM 2745 N N . GLN A 1 346 ? 21.533 28.632 -35.433 1.00 39.12 346 GLN A N 1
ATOM 2746 C CA . GLN A 1 346 ? 20.274 28.336 -36.135 1.00 39.12 346 GLN A CA 1
ATOM 2747 C C . GLN A 1 346 ? 20.477 27.473 -37.392 1.00 39.12 346 GLN A C 1
ATOM 2749 O O . GLN A 1 346 ? 19.663 26.595 -37.678 1.00 39.12 346 GLN A O 1
ATOM 2754 N N . ARG A 1 347 ? 21.578 27.686 -38.129 1.00 39.06 347 ARG A N 1
ATOM 2755 C CA . ARG A 1 347 ? 21.916 26.907 -39.333 1.00 39.06 347 ARG A CA 1
ATOM 2756 C C . ARG A 1 347 ? 22.445 25.507 -39.009 1.00 39.06 347 ARG A C 1
ATOM 2758 O O . ARG A 1 347 ? 22.170 24.583 -39.770 1.00 39.06 347 ARG A O 1
ATOM 2765 N N . LEU A 1 348 ? 23.162 25.337 -37.895 1.00 38.84 348 LEU A N 1
ATOM 2766 C CA . LEU A 1 348 ? 23.601 24.019 -37.421 1.00 38.84 348 LEU A CA 1
ATOM 2767 C C . LEU A 1 348 ? 22.416 23.197 -36.888 1.00 38.84 348 LEU A C 1
ATOM 2769 O O . LEU A 1 348 ? 22.275 22.027 -37.236 1.00 38.84 348 LEU A O 1
ATOM 2773 N N . PHE A 1 349 ? 21.521 23.828 -36.121 1.00 37.31 349 PHE A N 1
ATOM 2774 C CA . PHE A 1 349 ? 20.326 23.188 -35.562 1.00 37.31 349 PHE A CA 1
ATOM 2775 C C . PHE A 1 349 ? 19.356 22.704 -36.657 1.00 37.31 349 PHE A C 1
ATOM 2777 O O . PHE A 1 349 ? 18.867 21.579 -36.600 1.00 37.31 349 PHE A O 1
ATOM 2784 N N . GLN A 1 350 ? 19.150 23.499 -37.717 1.00 40.38 350 GLN A N 1
ATOM 2785 C CA . GLN A 1 350 ? 18.320 23.109 -38.870 1.00 40.38 350 GLN A CA 1
ATOM 2786 C C . GLN A 1 350 ? 18.921 21.984 -39.732 1.00 40.38 350 GLN A C 1
ATOM 2788 O O . GLN A 1 350 ? 18.181 21.328 -40.460 1.00 40.38 350 GLN A O 1
ATOM 2793 N N . ARG A 1 351 ? 20.242 21.757 -39.675 1.00 39.88 351 ARG A N 1
ATOM 2794 C CA . ARG A 1 351 ? 20.912 20.659 -40.395 1.00 39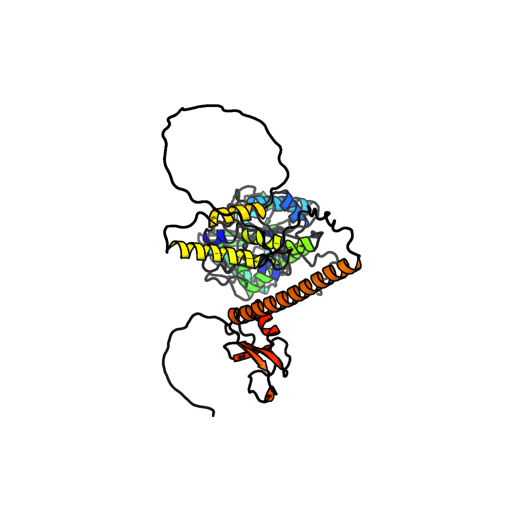.88 351 ARG A CA 1
ATOM 2795 C C . ARG A 1 351 ? 20.963 19.357 -39.594 1.00 39.88 351 ARG A C 1
ATOM 2797 O O . ARG A 1 351 ? 20.969 18.295 -40.203 1.00 39.88 351 ARG A O 1
ATOM 2804 N N . LEU A 1 352 ? 20.999 19.436 -38.263 1.00 35.25 352 LEU A N 1
ATOM 2805 C CA . LEU A 1 352 ? 21.099 18.267 -37.380 1.00 35.25 352 LEU A CA 1
ATOM 2806 C C . LEU A 1 352 ? 19.733 17.662 -37.022 1.00 35.25 352 LEU A C 1
ATOM 2808 O O . LEU A 1 352 ? 19.639 16.460 -36.793 1.00 35.25 352 LEU A O 1
ATOM 2812 N N . CYS A 1 353 ? 18.664 18.461 -37.020 1.00 37.84 353 CYS A N 1
ATOM 2813 C CA . CYS A 1 353 ? 17.300 17.990 -36.782 1.00 37.84 353 CYS A CA 1
ATOM 2814 C C . CYS A 1 353 ? 16.521 17.954 -38.107 1.00 37.84 353 CYS A C 1
ATOM 2816 O O . CYS A 1 353 ? 15.860 18.924 -38.477 1.00 37.84 353 CYS A O 1
ATOM 2818 N N . GLY A 1 354 ? 16.631 16.851 -38.853 1.00 35.62 354 GLY A N 1
ATOM 2819 C CA . GLY A 1 354 ? 15.872 16.632 -40.089 1.00 35.62 354 GLY A CA 1
ATOM 2820 C C . GLY A 1 354 ? 14.353 16.784 -39.894 1.00 35.62 354 GLY A C 1
ATOM 2821 O O . GLY A 1 354 ? 13.813 16.471 -38.833 1.00 35.62 354 GLY A O 1
ATOM 2822 N N . ARG A 1 355 ? 13.653 17.287 -40.921 1.00 30.33 355 ARG A N 1
ATOM 2823 C CA . ARG A 1 355 ? 12.185 17.430 -40.921 1.00 30.33 355 ARG A CA 1
ATOM 2824 C C . ARG A 1 355 ? 11.495 16.056 -40.844 1.00 30.33 355 ARG A C 1
ATOM 2826 O O . ARG A 1 355 ? 11.900 15.162 -41.585 1.00 30.33 355 ARG A O 1
ATOM 2833 N N . PRO A 1 356 ? 10.409 15.898 -40.065 1.00 32.84 356 PRO A N 1
ATOM 2834 C CA . PRO A 1 356 ? 9.557 14.719 -40.161 1.00 32.84 356 PRO A CA 1
ATOM 2835 C C . PRO A 1 356 ? 8.757 14.746 -41.473 1.00 32.84 356 PRO A C 1
ATOM 2837 O O . PRO A 1 356 ? 8.195 15.774 -41.859 1.00 32.84 356 PRO A O 1
ATOM 2840 N N . ALA A 1 357 ? 8.719 13.608 -42.164 1.00 30.70 357 ALA A N 1
ATOM 2841 C CA . ALA A 1 357 ? 7.851 13.376 -43.309 1.00 30.70 357 ALA A CA 1
ATOM 2842 C C . ALA A 1 357 ? 6.440 13.006 -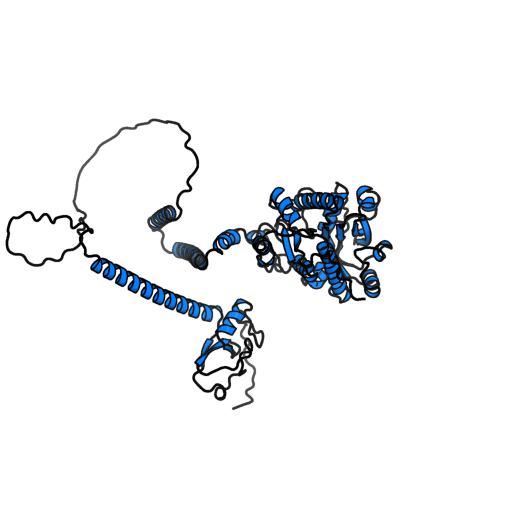42.820 1.00 30.70 357 ALA A C 1
ATOM 2844 O O . ALA A 1 357 ? 6.293 12.072 -42.036 1.00 30.70 357 ALA A O 1
ATOM 2845 N N . GLY A 1 358 ? 5.418 13.718 -43.307 1.00 36.59 358 GLY A N 1
ATOM 2846 C CA . GLY A 1 358 ? 4.012 13.312 -43.189 1.00 36.59 358 GLY A CA 1
ATOM 2847 C C . GLY A 1 358 ? 3.084 14.319 -42.501 1.00 36.59 358 GLY A C 1
ATOM 2848 O O . GLY A 1 358 ? 2.809 14.183 -41.317 1.00 36.59 358 GLY A O 1
ATOM 2849 N N . ALA A 1 359 ? 2.556 15.286 -43.261 1.00 26.62 359 ALA A N 1
ATOM 2850 C CA . ALA A 1 359 ? 1.221 15.879 -43.070 1.00 26.62 359 ALA A CA 1
ATOM 2851 C C . ALA A 1 359 ? 0.820 16.677 -44.339 1.00 26.62 359 ALA A C 1
ATOM 2853 O O . ALA A 1 359 ? 1.703 17.239 -44.997 1.00 26.62 359 ALA A O 1
ATOM 2854 N N . PRO A 1 360 ? -0.469 16.696 -44.736 1.00 30.06 360 PRO A N 1
ATOM 2855 C CA . PRO A 1 360 ? -0.903 17.053 -46.088 1.00 30.06 360 PRO A CA 1
ATOM 2856 C C . PRO A 1 360 ? -0.991 18.567 -46.338 1.00 30.06 360 PRO A C 1
ATOM 2858 O O . PRO A 1 360 ? -1.193 19.367 -45.428 1.00 30.06 360 PRO A O 1
ATOM 2861 N N . ARG A 1 361 ? -0.860 18.952 -47.616 1.00 28.72 361 ARG A N 1
ATOM 2862 C CA . ARG A 1 361 ? -1.054 20.324 -48.109 1.00 28.72 361 ARG A CA 1
ATOM 2863 C C . ARG A 1 361 ? -2.541 20.685 -48.108 1.00 28.72 361 ARG A C 1
ATOM 2865 O O . ARG A 1 361 ? -3.320 20.015 -48.778 1.00 28.72 361 ARG A O 1
ATOM 2872 N N . SER A 1 362 ? -2.896 21.803 -47.478 1.00 26.95 362 SER A N 1
ATOM 2873 C CA . SER A 1 362 ? -4.141 22.525 -47.747 1.00 26.95 362 SER A CA 1
ATOM 2874 C C . SER A 1 362 ? -3.855 23.946 -48.239 1.00 26.95 362 SER A C 1
ATOM 2876 O O . SER A 1 362 ? -2.854 24.576 -47.902 1.00 26.95 362 SER A O 1
ATOM 2878 N N . SER A 1 363 ? -4.736 24.383 -49.125 1.00 25.94 363 SER A N 1
ATOM 2879 C CA . SER A 1 363 ? -4.660 25.488 -50.073 1.00 25.94 363 SER A CA 1
ATOM 2880 C C . SER A 1 363 ? -5.191 26.833 -49.562 1.00 25.94 363 SER A C 1
ATOM 2882 O O . SER A 1 363 ? -6.102 26.868 -48.740 1.00 25.94 363 SER A O 1
ATOM 2884 N N . SER A 1 364 ? -4.762 27.900 -50.255 1.00 25.05 364 SER A N 1
ATOM 2885 C CA . SER A 1 364 ? -5.347 29.259 -50.304 1.00 25.05 364 SER A CA 1
ATOM 2886 C C . SER A 1 364 ? -5.112 30.118 -49.045 1.00 25.05 364 SER A C 1
ATOM 2888 O O . SER A 1 364 ? -5.024 29.590 -47.951 1.00 25.05 364 SER A O 1
ATOM 2890 N N . THR A 1 365 ? -4.924 31.436 -49.099 1.00 26.81 365 THR A N 1
ATOM 2891 C CA . THR A 1 365 ? -5.449 32.435 -50.034 1.00 26.81 365 THR A CA 1
ATOM 2892 C C . THR A 1 365 ? -4.499 33.630 -50.202 1.00 26.81 365 THR A C 1
ATOM 2894 O O . THR A 1 365 ? -3.668 33.976 -49.370 1.00 26.81 365 THR A O 1
ATOM 2897 N N . ARG A 1 366 ? -4.701 34.252 -51.356 1.00 26.38 366 ARG A N 1
ATOM 2898 C CA . ARG A 1 366 ? -4.208 35.509 -51.917 1.00 26.38 366 ARG A CA 1
ATOM 2899 C C . ARG A 1 366 ? -4.511 36.713 -51.006 1.00 26.38 366 ARG A C 1
ATOM 2901 O O . ARG A 1 366 ? -5.656 36.880 -50.606 1.00 26.38 366 ARG A O 1
ATOM 2908 N N . ALA A 1 367 ? -3.551 37.618 -50.817 1.00 26.36 367 ALA A N 1
ATOM 2909 C CA . ALA A 1 367 ? -3.849 39.022 -50.534 1.00 26.36 367 ALA A CA 1
ATOM 2910 C C . ALA A 1 367 ? -2.786 39.926 -51.166 1.00 26.36 367 ALA A C 1
ATOM 2912 O O . ALA A 1 367 ? -1.583 39.790 -50.957 1.00 26.36 367 ALA A O 1
ATOM 2913 N N . THR A 1 368 ? -3.281 40.810 -52.015 1.00 25.52 368 THR A N 1
ATOM 2914 C CA . THR A 1 368 ? -2.551 41.708 -52.900 1.00 25.52 368 THR A CA 1
ATOM 2915 C C . THR A 1 368 ? -2.484 43.103 -52.289 1.00 25.52 368 THR A C 1
ATOM 2917 O O . THR A 1 368 ? -3.468 43.556 -51.718 1.00 25.52 368 THR A O 1
ATOM 2920 N N . ARG A 1 369 ? -1.404 43.817 -52.642 1.00 25.45 369 ARG A N 1
ATOM 2921 C CA . ARG A 1 369 ? -1.359 45.261 -52.950 1.00 25.45 369 ARG A CA 1
ATOM 2922 C C . ARG A 1 369 ? -1.332 46.228 -51.750 1.00 25.45 369 ARG A C 1
ATOM 2924 O O . ARG A 1 369 ? -2.320 46.404 -51.061 1.00 25.45 369 ARG A O 1
ATOM 2931 N N . LEU A 1 370 ? -0.256 47.020 -51.671 1.00 26.38 370 LEU A N 1
ATOM 2932 C CA . LEU A 1 370 ? -0.307 48.458 -51.988 1.00 26.38 370 LEU A CA 1
ATOM 2933 C C . LEU A 1 370 ? 1.099 49.044 -52.215 1.00 26.38 370 LEU A C 1
ATOM 2935 O O . LEU A 1 370 ? 2.022 48.851 -51.434 1.00 26.38 370 LEU A O 1
ATOM 2939 N N . ARG A 1 371 ? 1.227 49.736 -53.354 1.00 25.44 371 ARG A N 1
ATOM 2940 C CA . ARG A 1 371 ? 2.374 50.534 -53.807 1.00 25.44 371 ARG A CA 1
ATOM 2941 C C . ARG A 1 371 ? 2.461 51.841 -53.009 1.00 25.44 371 ARG A C 1
ATOM 2943 O O . ARG A 1 371 ? 1.430 52.474 -52.797 1.00 25.44 371 ARG A O 1
ATOM 2950 N N . ARG A 1 372 ? 3.680 52.349 -52.797 1.00 25.58 372 ARG A N 1
ATOM 2951 C CA . ARG A 1 372 ? 3.971 53.789 -52.911 1.00 25.58 372 ARG A CA 1
ATOM 2952 C C . ARG A 1 372 ? 5.317 54.019 -53.608 1.00 25.58 372 ARG A C 1
ATOM 2954 O O . ARG A 1 372 ? 6.350 53.521 -53.184 1.00 25.58 372 ARG A O 1
ATOM 2961 N N . VAL A 1 373 ? 5.212 54.746 -54.716 1.00 28.45 373 VAL A N 1
ATOM 2962 C CA . VAL A 1 373 ? 6.220 55.526 -55.458 1.00 28.45 373 VAL A CA 1
ATOM 2963 C C . VAL A 1 373 ? 6.664 56.686 -54.543 1.00 28.45 373 VAL A C 1
ATOM 2965 O O . VAL A 1 373 ? 5.835 57.137 -53.760 1.00 28.45 373 VAL A O 1
ATOM 2968 N N . GLY A 1 374 ? 7.861 57.271 -54.523 1.00 25.55 374 GLY A N 1
ATOM 2969 C CA . GLY A 1 374 ? 9.113 57.216 -55.282 1.00 25.55 374 GLY A CA 1
ATOM 2970 C C . GLY A 1 374 ? 9.865 58.536 -54.989 1.00 25.55 374 GLY A C 1
ATOM 2971 O O . GLY A 1 374 ? 9.198 59.525 -54.693 1.00 25.55 374 GLY A O 1
ATOM 2972 N N . LYS A 1 375 ? 11.206 58.575 -55.046 1.00 25.05 375 LYS A N 1
ATOM 2973 C CA . LYS A 1 375 ? 12.001 59.747 -55.490 1.00 25.05 375 LYS A CA 1
ATOM 2974 C C . LYS A 1 375 ? 13.505 59.442 -55.522 1.00 25.05 375 LYS A C 1
ATOM 2976 O O . LYS A 1 375 ? 14.028 58.783 -54.630 1.00 25.05 375 LYS A O 1
ATOM 2981 N N . GLN A 1 376 ? 14.129 59.906 -56.603 1.00 25.28 376 GLN A N 1
ATOM 2982 C CA . GLN A 1 376 ?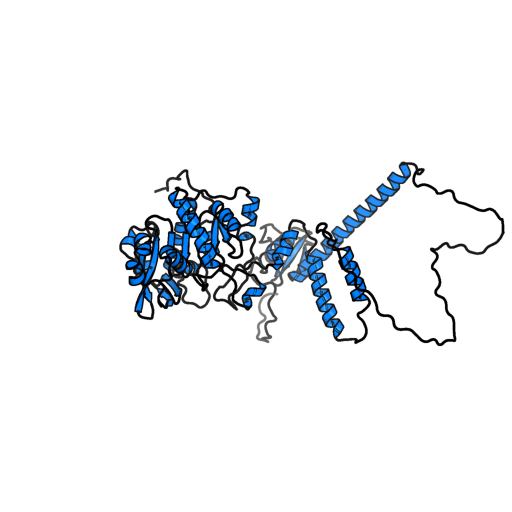 15.557 59.894 -56.932 1.00 25.28 376 GLN A CA 1
ATOM 2983 C C . GLN A 1 376 ? 16.365 60.850 -56.048 1.00 25.28 376 GLN A C 1
ATOM 2985 O O . GLN A 1 376 ? 15.829 61.882 -55.662 1.00 25.28 376 GLN A O 1
ATOM 2990 N N . GLU A 1 377 ? 17.654 60.549 -55.856 1.00 26.33 377 GLU A N 1
ATOM 2991 C CA . GLU A 1 377 ? 18.787 61.425 -56.216 1.00 26.33 377 GLU A CA 1
ATOM 2992 C C . GLU A 1 377 ? 20.132 60.674 -56.058 1.00 26.33 377 GLU A C 1
ATOM 2994 O O . GLU A 1 377 ? 20.261 59.737 -55.273 1.00 26.33 377 GLU A O 1
ATOM 2999 N N . SER A 1 378 ? 21.107 61.057 -56.880 1.00 25.06 378 SER A N 1
ATOM 3000 C CA . SER A 1 378 ? 22.504 60.579 -57.020 1.00 25.06 378 SER A CA 1
ATOM 3001 C C . SER A 1 378 ? 23.449 61.803 -56.895 1.00 25.06 378 SER A C 1
ATOM 3003 O O . SER A 1 378 ? 22.884 62.893 -56.809 1.00 25.06 378 SER A O 1
ATOM 3005 N N . PRO A 1 379 ? 24.804 61.769 -57.041 1.00 43.69 379 PRO A N 1
ATOM 3006 C CA . PRO A 1 379 ? 25.788 60.677 -57.207 1.00 43.69 379 PRO A CA 1
ATOM 3007 C C . PRO A 1 379 ? 27.095 60.860 -56.354 1.00 43.69 379 PRO A C 1
ATOM 3009 O O . PRO A 1 379 ? 27.163 61.719 -55.481 1.00 43.69 379 PRO A O 1
ATOM 3012 N N . SER A 1 380 ? 28.160 60.108 -56.708 1.00 28.38 380 SER A N 1
ATOM 3013 C CA . SER A 1 380 ? 29.593 60.168 -56.290 1.00 28.38 380 SER A CA 1
ATOM 3014 C C . SER A 1 380 ? 29.947 59.487 -54.952 1.00 28.38 380 SER A C 1
ATOM 3016 O O . SER A 1 380 ? 29.226 59.633 -53.982 1.00 28.38 380 SER A O 1
ATOM 3018 N N . GLY A 1 381 ? 31.011 58.692 -54.781 1.00 25.86 381 GLY A N 1
ATOM 3019 C CA . GLY A 1 381 ? 32.121 58.218 -55.613 1.00 25.86 381 GLY A CA 1
ATOM 3020 C C . GLY A 1 381 ? 33.050 57.328 -54.747 1.00 25.86 381 GLY A C 1
ATOM 3021 O O . GLY A 1 381 ? 32.899 57.301 -53.531 1.00 25.86 381 GLY A O 1
ATOM 3022 N N . ALA A 1 382 ? 34.018 56.657 -55.388 1.00 28.22 382 ALA A N 1
ATOM 3023 C CA . ALA A 1 382 ? 35.169 55.908 -54.832 1.00 28.22 382 ALA A CA 1
ATOM 3024 C C . ALA A 1 382 ? 35.025 54.393 -54.503 1.00 28.22 382 ALA A C 1
ATOM 3026 O O . ALA A 1 382 ? 34.692 53.973 -53.400 1.00 28.22 382 ALA A O 1
ATOM 3027 N N . LEU A 1 383 ? 35.348 53.589 -55.528 1.00 26.73 383 LEU A N 1
ATOM 3028 C CA . LEU A 1 383 ? 36.319 52.473 -55.579 1.00 26.73 383 LEU A CA 1
ATOM 3029 C C . LEU A 1 383 ? 36.775 51.782 -54.274 1.00 26.73 383 LEU A C 1
ATOM 3031 O O . LEU A 1 383 ? 37.463 52.390 -53.463 1.00 26.73 383 LEU A O 1
ATOM 3035 N N . MET A 1 384 ? 36.584 50.453 -54.211 1.00 26.64 384 MET A N 1
ATOM 3036 C CA . MET A 1 384 ? 37.651 49.433 -54.069 1.00 26.64 384 MET A CA 1
ATOM 3037 C C . MET A 1 384 ? 37.047 48.008 -54.116 1.00 26.64 384 MET A C 1
ATOM 3039 O O . MET A 1 384 ? 36.055 47.709 -53.456 1.00 26.64 384 MET A O 1
ATOM 3043 N N . HIS A 1 385 ? 37.633 47.145 -54.953 1.00 29.67 385 HIS A N 1
ATOM 3044 C CA . HIS A 1 385 ? 37.236 45.758 -55.247 1.00 29.67 385 HIS A CA 1
ATOM 3045 C C . HIS A 1 385 ? 37.465 44.782 -54.075 1.00 29.67 385 HIS A C 1
ATOM 3047 O O . HIS A 1 385 ? 38.461 44.928 -53.368 1.00 29.67 385 HIS A O 1
ATOM 3053 N N . PRO A 1 386 ? 36.704 43.671 -53.979 1.00 32.62 386 PRO A N 1
ATOM 3054 C CA . PRO A 1 386 ? 37.200 42.440 -53.383 1.00 32.62 386 PRO A CA 1
ATOM 3055 C C . PRO A 1 386 ? 37.578 41.402 -54.446 1.00 32.62 386 PRO A C 1
ATOM 3057 O O . PRO A 1 386 ? 36.793 41.015 -55.312 1.00 32.62 386 PRO A O 1
ATOM 3060 N N . PHE A 1 387 ? 38.825 40.967 -54.304 1.00 26.62 387 PHE A N 1
ATOM 3061 C CA . PHE A 1 387 ? 39.506 39.872 -54.973 1.00 26.62 387 PHE A CA 1
ATOM 3062 C C . PHE A 1 387 ? 38.765 38.530 -54.882 1.00 26.62 387 PHE A C 1
ATOM 3064 O O . PHE A 1 387 ? 38.243 38.132 -53.841 1.00 26.62 387 PHE A O 1
ATOM 3071 N N . GLN A 1 388 ? 38.835 37.810 -55.996 1.00 28.72 388 GLN A N 1
ATOM 3072 C CA . GLN A 1 388 ? 38.418 36.433 -56.213 1.00 28.72 388 GLN A CA 1
ATOM 3073 C C . GLN A 1 388 ? 39.594 35.505 -55.851 1.00 28.72 388 GLN A C 1
ATOM 3075 O O . GLN A 1 388 ? 40.714 35.721 -56.309 1.00 28.72 388 GLN A O 1
ATOM 3080 N N . TRP A 1 389 ? 39.368 34.498 -55.004 1.00 28.00 389 TRP A N 1
ATOM 3081 C CA . TRP A 1 389 ? 40.392 33.513 -54.632 1.00 28.00 389 TRP A CA 1
ATOM 3082 C C . TRP A 1 389 ? 40.454 32.378 -55.664 1.00 28.00 389 TRP A C 1
ATOM 3084 O O . TRP A 1 389 ? 39.484 31.640 -55.836 1.00 28.00 389 TRP A O 1
ATOM 3094 N N . CYS A 1 390 ? 41.611 32.235 -56.316 1.00 30.81 390 CYS A N 1
ATOM 3095 C CA . CYS A 1 390 ? 42.012 31.052 -57.079 1.00 30.81 390 CYS A CA 1
ATOM 3096 C C . CYS A 1 390 ? 42.776 30.080 -56.170 1.00 30.81 390 CYS A C 1
ATOM 3098 O O . CYS A 1 390 ? 43.674 30.483 -55.431 1.00 30.81 390 CYS A O 1
ATOM 3100 N N . ASN A 1 391 ? 42.434 28.793 -56.261 1.00 39.66 391 ASN A N 1
ATOM 3101 C CA . ASN A 1 391 ? 43.167 27.699 -55.629 1.00 39.66 391 ASN A CA 1
ATOM 3102 C C . ASN A 1 391 ? 44.573 27.574 -56.230 1.00 39.66 391 ASN A C 1
ATOM 3104 O O . ASN A 1 391 ? 44.744 27.614 -57.446 1.00 39.66 391 ASN A O 1
ATOM 3108 N N . GLY A 1 392 ? 45.559 27.441 -55.344 1.00 38.28 392 GLY A N 1
ATOM 3109 C CA . GLY A 1 392 ? 46.978 27.591 -55.629 1.00 38.28 392 GLY A CA 1
ATOM 3110 C C . GLY A 1 392 ? 47.548 26.722 -56.750 1.00 38.28 392 GLY A C 1
ATOM 3111 O O . GLY A 1 392 ? 47.274 25.531 -56.861 1.00 38.28 392 GLY A O 1
ATOM 3112 N N . CYS A 1 393 ? 48.444 27.342 -57.513 1.00 32.34 393 CYS A N 1
ATOM 3113 C CA . CYS A 1 393 ? 49.567 26.702 -58.183 1.00 32.34 393 CYS A CA 1
ATOM 3114 C C . CYS A 1 393 ? 50.763 27.658 -58.088 1.00 32.34 393 CYS A C 1
ATOM 3116 O O . CYS A 1 393 ? 50.661 28.832 -58.439 1.00 32.34 393 CYS A O 1
ATOM 3118 N N . PHE A 1 394 ? 51.886 27.156 -57.578 1.00 34.97 394 PHE A N 1
ATOM 3119 C CA . PHE A 1 394 ? 53.180 27.833 -57.605 1.00 34.97 394 PHE A CA 1
ATOM 3120 C C . PHE A 1 394 ? 53.786 27.634 -58.997 1.00 34.97 394 PHE A C 1
ATOM 3122 O O . PHE A 1 394 ? 54.032 26.497 -59.386 1.00 34.97 394 PHE A O 1
ATOM 3129 N N . CYS A 1 395 ? 54.049 28.710 -59.735 1.00 36.00 395 CYS A N 1
ATOM 3130 C CA . CYS A 1 395 ? 54.916 28.691 -60.916 1.00 36.00 395 CYS A CA 1
ATOM 3131 C C . CYS A 1 395 ? 55.734 29.985 -60.924 1.00 36.00 395 CYS A C 1
ATOM 3133 O O . CYS A 1 395 ? 55.194 31.073 -61.119 1.00 36.00 395 CYS A O 1
ATOM 3135 N N . GLY A 1 396 ? 57.029 29.857 -60.634 1.00 33.00 396 GLY A N 1
ATOM 3136 C CA . GLY A 1 396 ? 58.002 30.936 -60.745 1.00 33.00 396 GLY A CA 1
ATOM 3137 C C . GLY A 1 396 ? 58.416 31.191 -62.195 1.00 33.00 396 GLY A C 1
ATOM 3138 O O . GLY A 1 396 ? 58.348 30.293 -63.026 1.00 33.00 396 GLY A O 1
ATOM 3139 N N . LEU A 1 397 ? 58.836 32.439 -62.429 1.00 33.00 397 LEU A N 1
ATOM 3140 C CA . LEU A 1 397 ? 59.757 32.941 -63.461 1.00 33.00 397 LEU A CA 1
ATOM 3141 C C . LEU A 1 397 ? 59.651 32.294 -64.850 1.00 33.00 397 LEU A C 1
ATOM 3143 O O . LEU A 1 397 ? 60.143 31.201 -65.110 1.00 33.00 397 LEU A O 1
ATOM 3147 N N . GLY A 1 398 ? 59.016 33.042 -65.752 1.00 34.31 398 GLY A N 1
ATOM 3148 C CA . GLY A 1 398 ? 58.736 32.619 -67.112 1.00 34.31 398 GLY A CA 1
ATOM 3149 C C . GLY A 1 398 ? 59.941 32.495 -68.036 1.00 34.31 398 GLY A C 1
ATOM 3150 O O . GLY A 1 398 ? 61.019 33.011 -67.776 1.00 34.31 398 GLY A O 1
ATOM 3151 N N . LEU A 1 399 ? 59.681 31.852 -69.171 1.00 32.41 399 LEU A N 1
ATOM 3152 C CA . LEU A 1 399 ? 59.961 32.335 -70.521 1.00 32.41 399 LEU A CA 1
ATOM 3153 C C . LEU A 1 399 ? 59.356 31.335 -71.522 1.00 32.41 399 LEU A C 1
ATOM 3155 O O . LEU A 1 399 ? 59.298 30.137 -71.271 1.00 32.41 399 LEU A O 1
ATOM 3159 N N . VAL A 1 400 ? 58.973 31.875 -72.678 1.00 32.53 400 VAL A N 1
ATOM 3160 C CA . VAL A 1 400 ? 58.563 31.204 -73.923 1.00 32.53 400 VAL A CA 1
ATOM 3161 C C . VAL A 1 400 ? 57.076 30.848 -74.078 1.00 32.53 400 VAL A C 1
ATOM 3163 O O . VAL A 1 400 ? 56.560 29.808 -73.682 1.00 32.53 400 VAL A O 1
ATOM 3166 N N . TYR A 1 401 ? 56.435 31.770 -74.793 1.00 40.31 401 TYR A N 1
ATOM 3167 C CA . TYR A 1 401 ? 55.237 31.638 -75.611 1.00 40.31 401 TYR A CA 1
ATOM 3168 C C . TYR A 1 401 ? 55.303 30.395 -76.523 1.00 40.31 401 TYR A C 1
ATOM 3170 O O . TYR A 1 401 ? 56.189 30.294 -77.369 1.00 40.31 401 TYR A O 1
ATOM 3178 N N . SER A 1 402 ? 54.324 29.494 -76.434 1.00 34.81 402 SER A N 1
ATOM 3179 C CA . SER A 1 402 ? 53.878 28.739 -77.608 1.00 34.81 402 SER A CA 1
ATOM 3180 C C . SER A 1 402 ? 52.405 28.378 -77.479 1.00 34.81 402 SER A C 1
ATOM 3182 O O . SER A 1 402 ? 51.938 27.833 -76.481 1.00 34.81 402 SER A O 1
ATOM 3184 N N . ASN A 1 403 ? 51.676 28.769 -78.511 1.00 45.59 403 ASN A N 1
ATOM 3185 C CA . ASN A 1 403 ? 50.235 28.766 -78.622 1.00 45.59 403 ASN A CA 1
ATOM 3186 C C . ASN A 1 403 ? 49.764 27.350 -78.997 1.00 45.59 403 ASN A C 1
ATOM 3188 O O . ASN A 1 403 ? 49.829 26.971 -80.165 1.00 45.59 403 ASN A O 1
ATOM 3192 N N . LYS A 1 404 ? 49.308 26.556 -78.022 1.00 38.78 404 LYS A N 1
ATOM 3193 C CA . LYS A 1 404 ? 48.445 25.384 -78.246 1.00 38.78 404 LYS A CA 1
ATOM 3194 C C . LYS A 1 404 ? 47.436 25.297 -77.108 1.00 38.78 404 LYS A C 1
ATOM 3196 O O . LYS A 1 404 ? 47.803 25.282 -75.938 1.00 38.78 404 LYS A O 1
ATOM 3201 N N . SER A 1 405 ? 46.157 25.240 -77.459 1.00 43.41 405 SER A N 1
ATOM 3202 C CA . SER A 1 405 ? 45.070 24.941 -76.533 1.00 43.41 405 SER A CA 1
ATOM 3203 C C . SER A 1 405 ? 45.269 23.543 -75.938 1.00 43.41 405 SER A C 1
ATOM 3205 O O . SER A 1 405 ? 44.906 22.542 -76.554 1.00 43.41 405 SER A O 1
ATOM 3207 N N . CYS A 1 406 ? 45.857 23.460 -74.746 1.00 37.56 406 CYS A N 1
ATOM 3208 C CA . CYS A 1 406 ? 45.888 22.234 -73.956 1.00 37.56 406 CYS A CA 1
ATOM 3209 C C . CYS A 1 406 ? 44.526 22.044 -73.279 1.00 37.56 406 CYS A C 1
ATOM 3211 O O . CYS A 1 406 ? 44.324 22.429 -72.131 1.00 37.56 406 CYS A O 1
ATOM 3213 N N . THR A 1 407 ? 43.572 21.449 -73.989 1.00 46.16 407 THR A N 1
ATOM 3214 C CA . THR A 1 407 ? 42.448 20.771 -73.340 1.00 46.16 407 THR A CA 1
ATOM 3215 C C . THR A 1 407 ? 42.984 19.479 -72.733 1.00 46.16 407 THR A C 1
ATOM 3217 O O . THR A 1 407 ? 43.325 18.555 -73.472 1.00 46.16 407 THR A O 1
ATOM 3220 N N . MET A 1 408 ? 43.088 19.404 -71.402 1.00 41.31 408 MET A N 1
ATOM 3221 C CA . MET A 1 408 ? 43.250 18.107 -70.742 1.00 41.31 408 MET A CA 1
ATOM 3222 C C . MET A 1 408 ? 41.990 17.283 -71.032 1.00 41.31 408 MET A C 1
ATOM 3224 O O . MET A 1 408 ? 40.890 17.790 -70.787 1.00 41.31 408 MET A O 1
ATOM 3228 N N . PRO A 1 409 ? 42.098 16.052 -71.563 1.00 53.34 409 PRO A N 1
ATOM 3229 C CA . PRO A 1 409 ? 40.942 15.176 -71.597 1.00 53.34 409 PRO A CA 1
ATOM 3230 C C . PRO A 1 409 ? 40.493 14.954 -70.145 1.00 53.34 409 PRO A C 1
ATOM 3232 O O . PRO A 1 409 ? 41.341 14.907 -69.246 1.00 53.34 409 PRO A O 1
ATOM 3235 N N . PRO A 1 410 ? 39.183 14.862 -69.872 1.00 49.62 410 PRO A N 1
ATOM 3236 C CA . PRO A 1 410 ? 38.722 14.522 -68.541 1.00 49.62 410 PRO A CA 1
ATOM 3237 C C . PRO A 1 410 ? 39.272 13.132 -68.231 1.00 49.62 410 PRO A C 1
ATOM 3239 O O . PRO A 1 410 ? 38.842 12.151 -68.830 1.00 49.62 410 PRO A O 1
ATOM 3242 N N . ILE A 1 411 ? 40.254 13.045 -67.333 1.00 51.97 411 ILE A N 1
ATOM 3243 C CA . ILE A 1 411 ? 40.650 11.763 -66.760 1.00 51.97 411 ILE A CA 1
ATOM 3244 C C . ILE A 1 411 ? 39.455 11.338 -65.916 1.00 51.97 411 ILE A C 1
ATOM 3246 O O . ILE A 1 411 ? 39.270 11.766 -64.776 1.00 51.97 411 ILE A O 1
ATOM 3250 N N . THR A 1 412 ? 38.574 10.559 -66.526 1.00 52.34 412 THR A N 1
ATOM 3251 C CA . THR A 1 412 ? 37.549 9.812 -65.825 1.00 52.34 412 THR A CA 1
ATOM 3252 C C . THR A 1 412 ? 38.265 8.902 -64.838 1.00 52.34 412 THR A C 1
ATOM 3254 O O . THR A 1 412 ? 39.214 8.212 -65.202 1.00 52.34 412 THR A O 1
ATOM 3257 N N . PHE A 1 413 ? 37.805 8.866 -63.587 1.00 53.69 413 PHE A N 1
ATOM 3258 C CA . PHE A 1 413 ? 38.298 7.976 -62.520 1.00 53.69 413 PHE A CA 1
ATOM 3259 C C . PHE A 1 413 ? 38.249 6.468 -62.899 1.00 53.69 413 PHE A C 1
ATOM 3261 O O . PHE A 1 413 ? 38.547 5.604 -62.085 1.00 53.69 413 PHE A O 1
ATOM 3268 N N . GLN A 1 414 ? 37.859 6.115 -64.122 1.00 55.09 414 GLN A N 1
ATOM 3269 C CA . GLN A 1 414 ? 37.603 4.756 -64.584 1.00 55.09 414 GLN A CA 1
ATOM 3270 C C . GLN A 1 414 ? 38.810 4.016 -65.181 1.00 55.09 414 GLN A C 1
ATOM 3272 O O . GLN A 1 414 ? 38.683 2.815 -65.377 1.00 55.09 414 GLN A O 1
ATOM 3277 N N . ASP A 1 415 ? 39.980 4.649 -65.345 1.00 56.38 415 ASP A N 1
ATOM 3278 C CA . ASP A 1 415 ? 41.158 3.982 -65.945 1.00 56.38 415 ASP A CA 1
ATOM 3279 C C . ASP A 1 415 ? 42.344 3.769 -64.982 1.00 56.38 415 ASP A C 1
ATOM 3281 O O . ASP A 1 415 ? 43.446 3.415 -65.407 1.00 56.38 415 ASP A O 1
ATOM 3285 N N . LEU A 1 416 ? 42.156 3.955 -63.668 1.00 63.22 416 LEU A N 1
ATOM 3286 C CA . LEU A 1 416 ? 43.199 3.598 -62.701 1.00 63.22 416 LEU A CA 1
ATOM 3287 C C . LEU A 1 416 ? 43.207 2.071 -62.492 1.00 63.22 416 LEU A C 1
ATOM 3289 O O . LEU A 1 416 ? 42.179 1.519 -62.089 1.00 63.22 416 LEU A O 1
ATOM 3293 N N . PRO A 1 417 ? 44.337 1.369 -62.711 1.00 74.50 417 PRO A N 1
ATOM 3294 C CA . PRO A 1 417 ? 44.412 -0.067 -62.473 1.00 74.50 417 PRO A CA 1
ATOM 3295 C C . PRO A 1 417 ? 44.011 -0.384 -61.029 1.00 74.50 417 PRO A C 1
ATOM 3297 O O . PRO A 1 417 ? 44.414 0.317 -60.097 1.00 74.50 417 PRO A O 1
ATOM 3300 N N . LEU A 1 418 ? 43.224 -1.452 -60.846 1.00 76.19 418 LEU A N 1
ATOM 3301 C CA . LEU A 1 418 ? 42.621 -1.882 -59.571 1.00 76.19 418 LEU A CA 1
ATOM 3302 C C . LEU A 1 418 ? 43.621 -1.879 -58.394 1.00 76.19 418 LEU A C 1
ATOM 3304 O O . LEU A 1 418 ? 43.281 -1.594 -57.248 1.00 76.19 418 LEU A O 1
ATOM 3308 N N . ASN A 1 419 ? 44.882 -2.147 -58.710 1.00 75.94 419 ASN A N 1
ATOM 3309 C CA . ASN A 1 419 ? 46.042 -2.175 -57.832 1.00 75.94 419 ASN A CA 1
ATOM 3310 C C . ASN A 1 419 ? 46.216 -0.845 -57.075 1.00 75.94 419 ASN A C 1
ATOM 3312 O O . ASN A 1 419 ? 46.492 -0.842 -55.879 1.00 75.94 419 ASN A O 1
ATOM 3316 N N . ILE A 1 420 ? 46.026 0.290 -57.756 1.00 83.00 420 ILE A N 1
ATOM 3317 C CA . ILE A 1 420 ? 46.192 1.623 -57.166 1.00 83.00 420 ILE A CA 1
ATOM 3318 C C . ILE A 1 420 ? 45.036 1.921 -56.204 1.00 83.00 420 ILE A C 1
ATOM 3320 O O . ILE A 1 420 ? 45.262 2.459 -55.120 1.00 83.00 420 ILE A O 1
ATOM 3324 N N . TYR A 1 421 ? 43.817 1.485 -56.531 1.00 79.38 421 TYR A N 1
ATOM 3325 C CA . TYR A 1 421 ? 42.677 1.587 -55.619 1.00 79.38 421 TYR A CA 1
ATOM 3326 C C . TYR A 1 421 ? 42.896 0.795 -54.330 1.00 79.38 421 TYR A C 1
ATOM 3328 O O . TYR A 1 421 ? 42.662 1.328 -53.248 1.00 79.38 421 TYR A O 1
ATOM 3336 N N . MET A 1 422 ? 43.413 -0.433 -54.418 1.00 82.19 422 MET A N 1
ATOM 3337 C CA . MET A 1 422 ? 43.706 -1.249 -53.233 1.00 82.19 422 MET A CA 1
ATOM 3338 C C . MET A 1 422 ? 44.739 -0.588 -52.311 1.00 82.19 422 MET A C 1
ATOM 3340 O O . MET A 1 422 ? 44.594 -0.643 -51.091 1.00 82.19 422 MET A O 1
ATOM 3344 N N . VAL A 1 423 ? 45.738 0.102 -52.870 1.00 88.62 423 VAL A N 1
ATOM 3345 C CA . VAL A 1 423 ? 46.739 0.840 -52.081 1.00 88.62 423 VAL A CA 1
ATOM 3346 C C . VAL A 1 423 ? 46.133 2.085 -51.424 1.00 88.62 423 VAL A C 1
ATOM 3348 O O . VAL A 1 423 ? 46.373 2.330 -50.241 1.00 88.62 423 VAL A O 1
ATOM 3351 N N . ILE A 1 424 ? 45.308 2.856 -52.138 1.00 85.38 424 ILE A N 1
ATOM 3352 C CA . ILE A 1 424 ? 44.652 4.058 -51.589 1.00 85.38 424 ILE A CA 1
ATOM 3353 C C . ILE A 1 424 ? 43.656 3.681 -50.482 1.00 85.38 424 ILE A C 1
ATOM 3355 O O . ILE A 1 424 ? 43.672 4.272 -49.403 1.00 85.38 424 ILE A O 1
ATOM 3359 N N . PHE A 1 425 ? 42.824 2.660 -50.702 1.00 85.12 425 PHE A N 1
ATOM 3360 C CA . PHE A 1 425 ? 41.895 2.184 -49.676 1.00 85.12 425 PHE A CA 1
ATOM 3361 C C . PHE A 1 425 ? 42.629 1.539 -48.496 1.00 85.12 425 PHE A C 1
ATOM 3363 O O . PHE A 1 425 ? 42.278 1.804 -47.347 1.00 85.12 425 PHE A O 1
ATOM 3370 N N . GLY A 1 426 ? 43.678 0.753 -48.753 1.00 88.44 426 GLY A N 1
ATOM 3371 C CA . GLY A 1 426 ? 44.477 0.115 -47.707 1.00 88.44 426 GLY A CA 1
ATOM 3372 C C . GLY A 1 426 ? 45.174 1.130 -46.798 1.00 88.44 426 GLY A C 1
ATOM 3373 O O . GLY A 1 426 ? 45.087 1.031 -45.574 1.00 88.44 426 GLY A O 1
ATOM 3374 N N . THR A 1 427 ? 45.798 2.155 -47.382 1.00 88.88 427 THR A N 1
ATOM 3375 C CA . THR A 1 427 ? 46.433 3.245 -46.622 1.00 88.88 427 THR A CA 1
ATOM 3376 C C . THR A 1 427 ? 45.404 4.089 -45.864 1.00 88.88 427 THR A C 1
ATOM 3378 O O . THR A 1 427 ? 45.631 4.411 -44.698 1.00 88.88 427 THR A O 1
ATOM 3381 N N . GLY A 1 428 ? 44.238 4.370 -46.457 1.00 88.69 428 GLY A N 1
ATOM 3382 C CA . GLY A 1 428 ? 43.135 5.068 -45.786 1.00 88.69 428 GLY A CA 1
ATOM 3383 C C . GLY A 1 428 ? 42.582 4.311 -44.572 1.00 88.69 428 GLY A C 1
ATOM 3384 O O . GLY A 1 428 ? 42.411 4.899 -43.503 1.00 88.69 428 GLY A O 1
ATOM 3385 N N . ILE A 1 429 ? 42.366 2.998 -44.699 1.00 91.31 429 ILE A N 1
ATOM 3386 C CA . ILE A 1 429 ? 41.915 2.139 -43.592 1.00 91.31 429 ILE A CA 1
ATOM 3387 C C . ILE A 1 429 ? 42.978 2.075 -42.493 1.00 91.31 429 ILE A C 1
ATOM 3389 O O . ILE A 1 429 ? 42.649 2.186 -41.315 1.00 91.31 429 ILE A O 1
ATOM 3393 N N . PHE A 1 430 ? 44.254 1.947 -42.858 1.00 91.06 430 PHE A N 1
ATOM 3394 C CA . PHE A 1 430 ? 45.348 1.888 -41.892 1.00 91.06 430 PHE A CA 1
ATOM 3395 C C . PHE A 1 430 ? 45.458 3.176 -41.062 1.00 91.06 430 PHE A C 1
ATOM 3397 O O . PHE A 1 430 ? 45.509 3.121 -39.832 1.00 91.06 430 PHE A O 1
ATOM 3404 N N . VAL A 1 431 ? 45.404 4.342 -41.713 1.00 92.12 431 VAL A N 1
ATOM 3405 C CA . VAL A 1 431 ? 45.410 5.645 -41.027 1.00 92.12 431 VAL A CA 1
ATOM 3406 C C . VAL A 1 431 ? 44.170 5.809 -40.145 1.00 92.12 431 VAL A C 1
ATOM 3408 O O . VAL A 1 431 ? 44.276 6.305 -39.021 1.00 92.12 431 VAL A O 1
ATOM 3411 N N . PHE A 1 432 ? 43.002 5.351 -40.604 1.00 85.81 432 PHE A N 1
ATOM 3412 C CA . PHE A 1 432 ? 41.773 5.382 -39.812 1.00 85.81 432 PHE A CA 1
ATOM 3413 C C . PHE A 1 432 ? 41.871 4.499 -38.559 1.00 85.81 432 PHE A C 1
ATOM 3415 O O . PHE A 1 432 ? 41.546 4.957 -37.466 1.00 85.81 432 PHE A O 1
ATOM 3422 N N . ILE A 1 433 ? 42.393 3.275 -38.682 1.00 90.06 433 ILE A N 1
ATOM 3423 C CA . ILE A 1 433 ? 42.588 2.357 -37.550 1.00 90.06 433 ILE A CA 1
ATOM 3424 C C . ILE A 1 433 ? 43.578 2.943 -36.539 1.00 90.06 433 ILE A C 1
ATOM 3426 O O . ILE A 1 433 ? 43.286 2.960 -35.345 1.00 90.06 433 ILE A O 1
ATOM 3430 N N . LEU A 1 434 ? 44.714 3.484 -36.991 1.00 89.31 434 LEU A N 1
ATOM 3431 C CA . LEU A 1 434 ? 45.674 4.138 -36.096 1.00 89.31 434 LEU A CA 1
ATOM 3432 C C . LEU A 1 434 ? 45.066 5.355 -35.388 1.00 89.31 434 LEU A C 1
ATOM 3434 O O . LEU A 1 434 ? 45.295 5.553 -34.194 1.00 89.31 434 LEU A O 1
ATOM 3438 N N . SER A 1 435 ? 44.238 6.128 -36.093 1.00 87.50 435 SER A N 1
ATOM 3439 C CA . SER A 1 435 ? 43.517 7.267 -35.515 1.00 87.50 435 SER A CA 1
ATOM 3440 C C . SER A 1 435 ? 42.503 6.822 -34.460 1.00 87.50 435 SER A C 1
ATOM 3442 O O . SER A 1 435 ? 42.399 7.457 -33.411 1.00 87.50 435 SER A O 1
ATOM 3444 N N . LEU A 1 436 ? 41.790 5.712 -34.686 1.00 84.12 436 LEU A N 1
ATOM 3445 C CA . LEU A 1 436 ? 40.883 5.126 -33.697 1.00 84.12 436 LEU A CA 1
ATOM 3446 C C . LEU A 1 436 ? 41.639 4.609 -32.470 1.00 84.12 436 LEU A C 1
ATOM 3448 O O . LEU A 1 436 ? 41.221 4.892 -31.353 1.00 84.12 436 LEU A O 1
ATOM 3452 N N . ILE A 1 437 ? 42.771 3.923 -32.651 1.00 89.00 437 ILE A N 1
ATOM 3453 C CA . ILE A 1 437 ? 43.610 3.439 -31.542 1.00 89.00 437 ILE A CA 1
ATOM 3454 C C . ILE A 1 437 ? 44.122 4.617 -30.705 1.00 89.00 437 ILE A C 1
ATOM 3456 O O . ILE A 1 437 ? 44.015 4.594 -29.477 1.00 89.00 437 ILE A O 1
ATOM 3460 N N . PHE A 1 438 ? 44.618 5.675 -31.354 1.00 87.12 438 PHE A N 1
ATOM 3461 C CA . PHE A 1 438 ? 45.071 6.887 -30.673 1.00 87.12 438 PHE A CA 1
ATOM 3462 C C . PHE A 1 438 ? 43.922 7.598 -29.942 1.00 87.12 438 PHE A C 1
ATOM 3464 O O . PHE A 1 438 ? 44.079 8.001 -28.790 1.00 87.12 438 PHE A O 1
ATOM 3471 N N . CYS A 1 439 ? 42.746 7.688 -30.569 1.00 79.75 439 CYS A N 1
ATOM 3472 C CA . CYS A 1 439 ? 41.540 8.255 -29.969 1.00 79.75 439 CYS A CA 1
ATOM 3473 C C . CYS A 1 439 ? 41.093 7.454 -28.735 1.00 79.75 439 CYS A C 1
ATOM 3475 O O . CYS A 1 439 ? 40.880 8.031 -27.670 1.00 79.75 439 CYS A O 1
ATOM 3477 N N . CYS A 1 440 ? 41.035 6.122 -28.827 1.00 76.00 440 CYS A N 1
ATOM 3478 C CA . CYS A 1 440 ? 40.702 5.243 -27.707 1.00 76.00 440 CYS A CA 1
ATOM 3479 C C . CYS A 1 440 ? 41.712 5.366 -26.561 1.00 76.00 440 CYS A C 1
ATOM 3481 O O . CYS A 1 440 ? 41.310 5.464 -25.401 1.00 76.00 440 CYS A O 1
ATOM 3483 N N . TYR A 1 441 ? 43.010 5.414 -26.873 1.00 80.88 441 TYR A N 1
ATOM 3484 C CA . TYR A 1 441 ? 44.060 5.618 -25.878 1.00 80.88 441 TYR A CA 1
ATOM 3485 C C . TYR A 1 441 ? 43.915 6.973 -25.172 1.00 80.88 441 TYR A C 1
ATOM 3487 O O . TYR A 1 441 ? 43.943 7.042 -23.941 1.00 80.88 441 TYR A O 1
ATOM 3495 N N . PHE A 1 442 ? 43.700 8.048 -25.934 1.00 71.25 442 PHE A N 1
ATOM 3496 C CA . PHE A 1 442 ? 43.557 9.397 -25.393 1.00 71.25 442 PHE A CA 1
ATOM 3497 C C . PHE A 1 442 ? 42.285 9.548 -24.546 1.00 71.25 442 PHE A C 1
ATOM 3499 O O . PHE A 1 442 ? 42.348 10.078 -23.439 1.00 71.25 442 PHE A O 1
ATOM 3506 N N . ILE A 1 443 ? 41.149 9.000 -24.996 1.00 71.12 443 ILE A N 1
ATOM 3507 C CA . ILE A 1 443 ? 39.894 8.970 -24.227 1.00 71.12 443 ILE A CA 1
ATOM 3508 C C . ILE A 1 443 ? 40.065 8.157 -22.937 1.00 71.12 443 ILE A C 1
ATOM 3510 O O . ILE A 1 443 ? 39.607 8.591 -21.879 1.00 71.12 443 ILE A O 1
ATOM 3514 N N . SER A 1 444 ? 40.750 7.009 -22.990 1.00 71.06 444 SER A N 1
ATOM 3515 C CA . SER A 1 444 ? 41.047 6.213 -21.792 1.00 71.06 444 SER A CA 1
ATOM 3516 C C . SER A 1 444 ? 41.899 7.005 -20.802 1.00 71.06 444 SER A C 1
ATOM 3518 O O . SER A 1 444 ? 41.592 7.035 -19.612 1.00 71.06 444 SER A O 1
ATOM 3520 N N . LYS A 1 445 ? 42.932 7.704 -21.287 1.00 72.81 445 LYS A N 1
ATOM 3521 C CA . LYS A 1 445 ? 43.827 8.527 -20.465 1.00 72.81 445 LYS A CA 1
ATOM 3522 C C . LYS A 1 445 ? 43.095 9.699 -19.804 1.00 72.81 445 LYS A C 1
ATOM 3524 O O . LYS A 1 445 ? 43.247 9.898 -18.601 1.00 72.81 445 LYS A O 1
ATOM 3529 N N . LEU A 1 446 ? 42.245 10.407 -20.551 1.00 66.38 446 LEU A N 1
ATOM 3530 C CA . LEU A 1 446 ? 41.410 11.487 -20.015 1.00 66.38 446 LEU A CA 1
ATOM 3531 C C . LEU A 1 446 ? 40.397 10.977 -18.982 1.00 66.38 446 LEU A C 1
ATOM 3533 O O . LEU A 1 446 ? 40.221 11.596 -17.935 1.00 66.38 446 LEU A O 1
ATOM 3537 N N . ARG A 1 447 ? 39.760 9.824 -19.232 1.00 66.00 447 ARG A N 1
ATOM 3538 C CA . ARG A 1 447 ? 38.840 9.192 -18.273 1.00 66.00 447 ARG A CA 1
ATOM 3539 C C . ARG A 1 447 ? 39.553 8.810 -16.978 1.00 66.00 447 ARG A C 1
ATOM 3541 O O . ARG A 1 447 ? 38.977 8.970 -15.908 1.00 66.00 447 ARG A O 1
ATOM 3548 N N . HIS A 1 448 ? 40.789 8.323 -17.068 1.00 64.25 448 HIS A N 1
ATOM 3549 C CA . HIS A 1 448 ? 41.582 7.965 -15.895 1.00 64.25 448 HIS A CA 1
ATOM 3550 C C . HIS A 1 448 ? 41.961 9.186 -15.050 1.00 64.25 448 HIS A C 1
ATOM 3552 O O . HIS A 1 448 ? 41.778 9.136 -13.836 1.00 64.25 448 HIS A O 1
ATOM 3558 N N . GLN A 1 449 ? 42.389 10.290 -15.674 1.00 63.22 449 GLN A N 1
ATOM 3559 C CA . GLN A 1 449 ? 42.679 11.542 -14.957 1.00 63.22 449 GLN A CA 1
ATOM 3560 C C . GLN A 1 449 ? 41.418 12.133 -14.305 1.00 63.22 449 GLN A C 1
ATOM 3562 O O . GLN A 1 449 ? 41.435 12.481 -13.128 1.00 63.22 449 GLN A O 1
ATOM 3567 N N . ALA A 1 450 ? 40.287 12.142 -15.019 1.00 60.72 450 ALA A N 1
ATOM 3568 C CA . ALA A 1 450 ? 39.017 12.621 -14.475 1.00 60.72 450 ALA A CA 1
ATOM 3569 C C . ALA A 1 450 ? 38.493 11.760 -13.307 1.00 60.72 450 ALA A C 1
ATOM 3571 O O . ALA A 1 450 ? 37.835 12.277 -12.407 1.00 60.72 450 ALA A O 1
ATOM 3572 N N . GLN A 1 451 ? 38.765 10.447 -13.299 1.00 65.44 451 GLN A N 1
ATOM 3573 C CA . GLN A 1 451 ? 38.365 9.551 -12.207 1.00 65.44 451 GLN A CA 1
ATOM 3574 C C . GLN A 1 451 ? 39.189 9.777 -10.933 1.00 65.44 451 GLN A C 1
ATOM 3576 O O . GLN A 1 451 ? 38.596 9.807 -9.854 1.00 65.44 451 GLN A O 1
ATOM 3581 N N . SER A 1 452 ? 40.511 9.971 -11.025 1.00 63.25 452 SER A N 1
ATOM 3582 C CA . SER A 1 452 ? 41.321 10.232 -9.825 1.00 63.25 452 SER A CA 1
ATOM 3583 C C . SER A 1 452 ? 41.011 11.594 -9.208 1.00 63.25 452 SER A C 1
ATOM 3585 O O . SER A 1 452 ? 40.938 11.698 -7.988 1.00 63.25 452 SER A O 1
ATOM 3587 N N . GLU A 1 453 ? 40.764 12.621 -10.030 1.00 67.12 453 GLU A N 1
ATOM 3588 C CA . GLU A 1 453 ? 40.363 13.951 -9.551 1.00 67.12 453 GLU A CA 1
ATOM 3589 C C . GLU A 1 453 ? 38.956 13.950 -8.940 1.00 67.12 453 GLU A C 1
ATOM 3591 O O . GLU A 1 453 ? 38.749 14.517 -7.871 1.00 67.12 453 GLU A O 1
ATOM 3596 N N . ARG A 1 454 ? 37.993 13.254 -9.560 1.00 65.50 454 ARG A N 1
ATOM 3597 C CA . ARG A 1 454 ? 36.616 13.146 -9.046 1.00 65.50 454 ARG A CA 1
ATOM 3598 C C . ARG A 1 454 ? 36.536 12.458 -7.682 1.00 65.50 454 ARG A C 1
ATOM 3600 O O . ARG A 1 454 ? 35.668 12.800 -6.884 1.00 65.50 454 ARG A O 1
ATOM 3607 N N . PHE A 1 455 ? 37.386 11.463 -7.445 1.00 68.88 455 PHE A N 1
ATOM 3608 C CA . PHE A 1 455 ? 37.350 10.627 -6.246 1.00 68.88 455 PHE A CA 1
ATOM 3609 C C . PHE A 1 455 ? 38.524 10.877 -5.288 1.00 68.88 455 PHE A C 1
ATOM 3611 O O . PHE A 1 455 ? 38.684 10.122 -4.339 1.00 68.88 455 PHE A O 1
ATOM 3618 N N . GLY A 1 456 ? 39.365 11.889 -5.523 1.00 74.19 456 GLY A N 1
ATOM 3619 C CA . GLY A 1 456 ? 40.389 12.340 -4.572 1.00 74.19 456 GLY A CA 1
ATOM 3620 C C . GLY A 1 456 ? 41.382 11.272 -4.084 1.00 74.19 456 GLY A C 1
ATOM 3621 O O . GLY A 1 456 ? 41.874 11.378 -2.961 1.00 74.19 456 GLY A O 1
ATOM 3622 N N . TYR A 1 457 ? 41.668 10.233 -4.878 1.00 80.19 457 TYR A N 1
ATOM 3623 C CA . TYR A 1 457 ? 42.630 9.183 -4.517 1.00 80.19 457 TYR A CA 1
ATOM 3624 C C . TYR A 1 457 ? 43.957 9.363 -5.261 1.00 80.19 457 TYR A C 1
ATOM 3626 O O . TYR A 1 457 ? 43.990 9.790 -6.416 1.00 80.19 457 TYR A O 1
ATOM 3634 N N . ARG A 1 458 ? 45.070 9.006 -4.610 1.00 81.50 458 ARG A N 1
ATOM 3635 C CA . ARG A 1 458 ? 46.410 9.052 -5.206 1.00 81.50 458 ARG A CA 1
ATOM 3636 C C . ARG A 1 458 ? 46.746 7.711 -5.842 1.00 81.50 458 ARG A C 1
ATOM 3638 O O . ARG A 1 458 ? 46.735 6.686 -5.164 1.00 81.50 458 ARG A O 1
ATOM 3645 N N . GLU A 1 459 ? 47.079 7.723 -7.126 1.00 80.75 459 GLU A N 1
ATOM 3646 C CA . GLU A 1 459 ? 47.536 6.531 -7.839 1.00 80.75 459 GLU A CA 1
ATOM 3647 C C . GLU A 1 459 ? 49.034 6.301 -7.600 1.00 80.75 459 GLU A C 1
ATOM 3649 O O . GLU A 1 459 ? 49.849 7.215 -7.739 1.00 80.75 459 GLU A O 1
ATOM 3654 N N . VAL A 1 460 ? 49.396 5.080 -7.209 1.00 81.19 460 VAL A N 1
ATOM 3655 C CA . VAL A 1 460 ? 50.777 4.677 -6.928 1.00 81.19 460 VAL A CA 1
ATOM 3656 C C . VAL A 1 460 ? 51.044 3.345 -7.615 1.00 81.19 460 VAL A C 1
ATOM 3658 O O . VAL A 1 460 ? 50.271 2.403 -7.474 1.00 81.19 460 VAL A O 1
ATOM 3661 N N . VAL A 1 461 ? 52.158 3.250 -8.341 1.00 82.12 461 VAL A N 1
ATOM 3662 C CA . VAL A 1 461 ? 52.635 1.980 -8.906 1.00 82.12 461 VAL A CA 1
ATOM 3663 C C . VAL A 1 461 ? 53.671 1.389 -7.962 1.00 82.12 461 VAL A C 1
ATOM 3665 O O . VAL A 1 461 ? 54.688 2.029 -7.680 1.00 82.12 461 VAL A O 1
ATOM 3668 N N . LEU A 1 462 ? 53.440 0.161 -7.497 1.00 72.44 462 LEU A N 1
ATOM 3669 C CA . LEU A 1 462 ? 54.375 -0.545 -6.622 1.00 72.44 462 LEU A CA 1
ATOM 3670 C C . LEU A 1 462 ? 55.679 -0.875 -7.362 1.00 72.44 462 LEU A C 1
ATOM 3672 O O . LEU A 1 462 ? 55.731 -1.770 -8.210 1.00 72.44 462 LEU A O 1
ATOM 3676 N N . LYS A 1 463 ? 56.754 -0.158 -7.022 1.00 66.19 463 LYS A N 1
ATOM 3677 C CA . LYS A 1 463 ? 58.116 -0.384 -7.527 1.00 66.19 463 LYS A CA 1
ATOM 3678 C C . LYS A 1 463 ? 58.995 -0.971 -6.417 1.00 66.19 463 LYS A C 1
ATOM 3680 O O . LYS A 1 463 ? 59.790 -0.259 -5.818 1.00 66.19 463 LYS A O 1
ATOM 3685 N N . GLY A 1 464 ? 58.829 -2.257 -6.120 1.00 65.94 464 GLY A N 1
ATOM 3686 C CA . GLY A 1 464 ? 59.638 -2.966 -5.122 1.00 65.94 464 GLY A CA 1
ATOM 3687 C C . GLY A 1 464 ? 58.874 -4.081 -4.412 1.00 65.94 464 GLY A C 1
ATOM 3688 O O . GLY A 1 464 ? 57.695 -4.290 -4.689 1.00 65.94 464 GLY A O 1
ATOM 3689 N N . ASP A 1 465 ? 59.558 -4.791 -3.511 1.00 59.56 465 ASP A N 1
ATOM 3690 C CA . ASP A 1 465 ? 58.951 -5.832 -2.675 1.00 59.56 465 ASP A CA 1
ATOM 3691 C C . ASP A 1 465 ? 57.986 -5.189 -1.651 1.00 59.56 465 ASP A C 1
ATOM 3693 O O . ASP A 1 465 ? 58.430 -4.360 -0.844 1.00 59.56 465 ASP A O 1
ATOM 3697 N N . PRO A 1 466 ? 56.683 -5.535 -1.664 1.00 56.44 466 PRO A N 1
ATOM 3698 C CA . PRO A 1 466 ? 55.675 -4.946 -0.779 1.00 56.44 466 PRO A CA 1
ATOM 3699 C C . PRO A 1 466 ? 55.996 -5.111 0.716 1.00 56.44 466 PRO A C 1
ATOM 3701 O O . PRO A 1 466 ? 55.573 -4.280 1.519 1.00 56.44 466 PRO A O 1
ATOM 3704 N N . LYS A 1 467 ? 56.808 -6.108 1.103 1.00 55.62 467 LYS A N 1
ATOM 3705 C CA . LYS A 1 467 ? 57.210 -6.337 2.504 1.00 55.62 467 LYS A CA 1
ATOM 3706 C C . LYS A 1 467 ? 58.162 -5.277 3.072 1.00 55.62 467 LYS A C 1
ATOM 3708 O O . LYS A 1 467 ? 58.283 -5.173 4.288 1.00 55.62 467 LYS A O 1
ATOM 3713 N N . LYS A 1 468 ? 58.828 -4.478 2.227 1.00 52.69 468 LYS A N 1
ATOM 3714 C CA . LYS A 1 468 ? 59.798 -3.444 2.650 1.00 52.69 468 LYS A CA 1
ATOM 3715 C C . LYS A 1 468 ? 59.210 -2.033 2.803 1.00 52.69 468 LYS A C 1
ATOM 3717 O O . LYS A 1 468 ? 59.930 -1.138 3.230 1.00 52.69 468 LYS A O 1
ATOM 3722 N N . LEU A 1 469 ? 57.942 -1.815 2.441 1.00 54.38 469 LEU A N 1
ATOM 3723 C CA . LEU A 1 469 ? 57.352 -0.476 2.264 1.00 54.38 469 LEU A CA 1
ATOM 3724 C C . LEU A 1 469 ? 56.366 -0.035 3.367 1.00 54.38 469 LEU A C 1
ATOM 3726 O O . LEU A 1 469 ? 55.756 1.018 3.211 1.00 54.38 469 LEU A O 1
ATOM 3730 N N . ASN A 1 470 ? 56.212 -0.792 4.466 1.00 53.56 470 ASN A N 1
ATOM 3731 C CA . ASN A 1 470 ? 55.341 -0.454 5.614 1.00 53.56 470 ASN A CA 1
ATOM 3732 C C . ASN A 1 470 ? 53.940 0.077 5.224 1.00 53.56 470 ASN A C 1
ATOM 3734 O O . ASN A 1 470 ? 53.401 0.991 5.845 1.00 53.56 470 ASN A O 1
ATOM 3738 N N . LEU A 1 471 ? 53.323 -0.502 4.190 1.00 55.81 471 LEU A N 1
ATOM 3739 C CA . LEU A 1 471 ? 51.945 -0.184 3.820 1.00 55.81 471 LEU A CA 1
ATOM 3740 C C . LEU A 1 471 ? 50.995 -0.947 4.762 1.00 55.81 471 LEU A C 1
ATOM 3742 O O . LEU A 1 471 ? 51.035 -2.178 4.814 1.00 55.81 471 LEU A O 1
ATOM 3746 N N . HIS A 1 472 ? 50.160 -0.244 5.531 1.00 47.09 472 HIS A N 1
ATOM 3747 C CA . HIS A 1 472 ? 49.117 -0.882 6.343 1.00 47.09 472 HIS A CA 1
ATOM 3748 C C . HIS A 1 472 ? 48.123 -1.637 5.443 1.00 47.09 472 HIS A C 1
ATOM 3750 O O . HIS A 1 472 ? 47.493 -1.037 4.573 1.00 47.09 472 HIS A O 1
ATOM 3756 N N . GLY A 1 473 ? 47.980 -2.947 5.681 1.00 56.91 473 GLY A N 1
ATOM 3757 C CA . GLY A 1 473 ? 47.156 -3.856 4.877 1.00 56.91 473 GLY A CA 1
ATOM 3758 C C . GLY A 1 473 ? 47.887 -4.344 3.624 1.00 56.91 473 GLY A C 1
ATOM 3759 O O . GLY A 1 473 ? 47.828 -3.707 2.581 1.00 56.91 473 GLY A O 1
ATOM 3760 N N . GLN A 1 474 ? 48.570 -5.490 3.722 1.00 65.81 474 GLN A N 1
ATOM 3761 C CA . GLN A 1 474 ? 49.310 -6.121 2.609 1.00 65.81 474 GLN A CA 1
ATOM 3762 C C . GLN A 1 474 ? 48.388 -6.775 1.558 1.00 65.81 474 GLN A C 1
ATOM 3764 O O . GLN A 1 474 ? 48.842 -7.176 0.486 1.00 65.81 474 GLN A O 1
ATOM 3769 N N . THR A 1 475 ? 47.092 -6.828 1.860 1.00 80.81 475 THR A N 1
ATOM 3770 C CA . THR A 1 475 ? 46.018 -7.392 1.049 1.00 80.81 475 THR A CA 1
ATOM 3771 C C . THR A 1 475 ? 45.015 -6.314 0.667 1.00 80.81 475 THR A C 1
ATOM 3773 O O . THR A 1 475 ? 44.637 -5.457 1.471 1.00 80.81 475 THR A O 1
ATOM 3776 N N . CYS A 1 476 ? 44.513 -6.369 -0.563 1.00 88.31 476 CYS A N 1
ATOM 3777 C CA . CYS A 1 476 ? 43.392 -5.534 -0.957 1.00 88.31 476 CYS A CA 1
ATOM 3778 C C . CYS A 1 476 ? 42.114 -6.039 -0.279 1.00 88.31 476 CYS A C 1
ATOM 3780 O O . CYS A 1 476 ? 41.600 -7.084 -0.653 1.00 88.31 476 CYS A O 1
ATOM 3782 N N . ALA A 1 477 ? 41.517 -5.281 0.642 1.00 86.50 477 ALA A N 1
ATOM 3783 C CA . ALA A 1 477 ? 40.309 -5.733 1.350 1.00 86.50 477 ALA A CA 1
ATOM 3784 C C . ALA A 1 477 ? 39.041 -5.867 0.475 1.00 86.50 477 ALA A C 1
ATOM 3786 O O . ALA A 1 477 ? 38.004 -6.312 0.955 1.00 86.50 477 ALA A O 1
ATOM 3787 N N . VAL A 1 478 ? 39.108 -5.478 -0.804 1.00 87.31 478 VAL A N 1
ATOM 3788 C CA . VAL A 1 478 ? 37.988 -5.592 -1.751 1.00 87.31 478 VAL A CA 1
ATOM 3789 C C . VAL A 1 478 ? 38.029 -6.914 -2.524 1.00 87.31 478 VAL A C 1
ATOM 3791 O O . VAL A 1 478 ? 36.990 -7.544 -2.685 1.00 87.31 478 VAL A O 1
ATOM 3794 N N . CYS A 1 479 ? 39.199 -7.343 -3.014 1.00 90.00 479 CYS A N 1
ATOM 3795 C CA . CYS A 1 479 ? 39.352 -8.632 -3.713 1.00 90.00 479 CYS A CA 1
ATOM 3796 C C . CYS A 1 479 ? 40.024 -9.721 -2.865 1.00 90.00 479 CYS A C 1
ATOM 3798 O O . CYS A 1 479 ? 40.052 -10.872 -3.281 1.00 90.00 479 CYS A O 1
ATOM 3800 N N . LEU A 1 480 ? 40.536 -9.361 -1.687 1.00 88.25 480 LEU A N 1
ATOM 3801 C CA . LEU A 1 480 ? 41.269 -10.212 -0.747 1.00 88.25 480 LEU A CA 1
ATOM 3802 C C . LEU A 1 480 ? 42.588 -10.785 -1.296 1.00 88.25 480 LEU A C 1
ATOM 3804 O O . LEU A 1 480 ? 43.144 -11.709 -0.712 1.00 88.25 480 LEU A O 1
ATOM 3808 N N . GLU A 1 481 ? 43.113 -10.223 -2.388 1.00 86.25 481 GLU A N 1
ATOM 3809 C CA . GLU A 1 481 ? 44.402 -10.613 -2.969 1.00 86.25 481 GLU A CA 1
ATOM 3810 C C . GLU A 1 481 ? 45.560 -9.765 -2.418 1.00 86.25 481 GLU A C 1
ATOM 3812 O O . GLU A 1 481 ? 45.413 -8.557 -2.197 1.00 86.25 481 GLU A O 1
ATOM 3817 N N . ASP A 1 482 ? 46.727 -10.393 -2.246 1.00 85.56 482 ASP A N 1
ATOM 3818 C CA . ASP A 1 482 ? 47.985 -9.720 -1.906 1.00 85.56 482 ASP A CA 1
ATOM 3819 C C . ASP A 1 482 ? 48.441 -8.778 -3.029 1.00 85.56 482 ASP A C 1
ATOM 3821 O O . ASP A 1 482 ? 48.313 -9.085 -4.220 1.00 85.56 482 ASP A O 1
ATOM 3825 N N . PHE A 1 483 ? 49.046 -7.649 -2.656 1.00 83.38 483 PHE A N 1
ATOM 3826 C CA . PHE A 1 483 ? 49.648 -6.741 -3.630 1.00 83.38 483 PHE A CA 1
ATOM 3827 C C . PHE A 1 483 ? 50.923 -7.321 -4.251 1.00 83.38 483 PHE A C 1
ATOM 3829 O O . PHE A 1 483 ? 51.793 -7.845 -3.556 1.00 83.38 483 PHE A O 1
ATOM 3836 N N . LYS A 1 484 ? 51.073 -7.172 -5.571 1.00 79.62 484 LYS A N 1
ATOM 3837 C CA . LYS A 1 484 ? 52.228 -7.649 -6.342 1.00 79.62 484 LYS A CA 1
ATOM 3838 C C . LYS A 1 484 ? 53.052 -6.491 -6.901 1.00 79.62 484 LYS A C 1
ATOM 3840 O O . LYS A 1 484 ? 52.588 -5.363 -7.071 1.00 79.62 484 LYS A O 1
ATOM 3845 N N . VAL A 1 485 ? 54.314 -6.778 -7.216 1.00 76.81 485 VAL A N 1
ATOM 3846 C CA . VAL A 1 485 ? 55.206 -5.816 -7.879 1.00 76.81 485 VAL A CA 1
ATOM 3847 C C . VAL A 1 485 ? 54.588 -5.401 -9.218 1.00 76.81 485 VAL A C 1
ATOM 3849 O O . VAL A 1 485 ? 54.195 -6.264 -10.000 1.00 76.81 485 VAL A O 1
ATOM 3852 N N . LYS A 1 486 ? 54.573 -4.092 -9.503 1.00 77.50 486 LYS A N 1
ATOM 3853 C CA . LYS A 1 486 ? 53.911 -3.439 -10.651 1.00 77.50 486 LYS A CA 1
ATOM 3854 C C . LYS A 1 486 ? 52.387 -3.300 -10.561 1.00 77.50 486 LYS A C 1
ATOM 3856 O O . LYS A 1 486 ? 51.803 -2.804 -11.523 1.00 77.50 486 LYS A O 1
ATOM 3861 N N . ASP A 1 487 ? 51.751 -3.655 -9.445 1.00 83.19 487 ASP A N 1
ATOM 3862 C CA . ASP A 1 487 ? 50.328 -3.360 -9.270 1.00 83.19 487 ASP A CA 1
ATOM 3863 C C . ASP A 1 487 ? 50.074 -1.847 -9.202 1.00 83.19 487 ASP A C 1
ATOM 3865 O O . ASP A 1 487 ? 50.819 -1.084 -8.575 1.00 83.19 487 ASP A O 1
ATOM 3869 N N . GLU A 1 488 ? 48.989 -1.426 -9.853 1.00 87.31 488 GLU A N 1
ATOM 3870 C CA . GLU A 1 488 ? 48.429 -0.081 -9.743 1.00 87.31 488 GLU A CA 1
ATOM 3871 C C . GLU A 1 488 ? 47.539 -0.015 -8.502 1.00 87.31 488 GLU A C 1
ATOM 3873 O O . GLU A 1 488 ? 46.479 -0.655 -8.443 1.00 87.31 488 GLU A O 1
ATOM 3878 N N . LEU A 1 489 ? 47.948 0.776 -7.515 1.00 87.88 489 LEU A N 1
ATOM 3879 C CA . LEU A 1 489 ? 47.199 0.987 -6.286 1.00 87.88 489 LEU A CA 1
ATOM 3880 C C . LEU A 1 489 ? 46.546 2.365 -6.268 1.00 87.88 489 LEU A C 1
ATOM 3882 O O . LEU A 1 489 ? 47.143 3.365 -6.664 1.00 87.88 489 LEU A O 1
ATOM 3886 N N . GLY A 1 490 ? 45.320 2.415 -5.760 1.00 87.50 490 GLY A N 1
ATOM 3887 C CA . GLY A 1 490 ? 44.679 3.649 -5.334 1.00 87.50 490 GLY A CA 1
ATOM 3888 C C . GLY A 1 490 ? 44.815 3.796 -3.822 1.00 87.50 490 GLY A C 1
ATOM 3889 O O . GLY A 1 490 ? 44.372 2.924 -3.074 1.00 87.50 490 GLY A O 1
ATOM 3890 N N . VAL A 1 491 ? 45.428 4.892 -3.379 1.00 84.88 491 VAL A N 1
ATOM 3891 C CA . VAL A 1 491 ? 45.586 5.235 -1.962 1.00 84.88 491 VAL A CA 1
ATOM 3892 C C . VAL A 1 491 ? 44.635 6.376 -1.625 1.00 84.88 491 VAL A C 1
ATOM 3894 O O . VAL A 1 491 ? 44.699 7.449 -2.229 1.00 84.88 491 VAL A O 1
ATOM 3897 N N . LEU A 1 492 ? 43.740 6.140 -0.670 1.00 84.25 492 LEU A N 1
ATOM 3898 C CA . LEU A 1 492 ? 42.789 7.145 -0.192 1.00 84.25 492 LEU A CA 1
ATOM 3899 C C . LEU A 1 492 ? 43.458 8.146 0.773 1.00 84.25 492 LEU A C 1
ATOM 3901 O O . LEU A 1 492 ? 44.493 7.823 1.356 1.00 84.25 492 LEU A O 1
ATOM 3905 N N . PRO A 1 493 ? 42.853 9.323 1.039 1.00 82.62 493 PRO A N 1
ATOM 3906 C CA . PRO A 1 493 ? 43.375 10.295 2.014 1.00 82.62 493 PRO A CA 1
ATOM 3907 C C . PRO A 1 493 ? 43.545 9.730 3.433 1.00 82.62 493 PRO A C 1
ATOM 3909 O O . PRO A 1 493 ? 44.421 10.150 4.180 1.00 82.62 493 PRO A O 1
ATOM 3912 N N . CYS A 1 494 ? 42.745 8.720 3.792 1.00 84.00 494 CYS A N 1
ATOM 3913 C CA . CYS A 1 494 ? 42.883 7.967 5.042 1.00 84.00 494 CYS A CA 1
ATOM 3914 C C . CYS A 1 494 ? 44.057 6.965 5.055 1.00 84.00 494 CYS A C 1
ATOM 3916 O O . CYS A 1 494 ? 44.151 6.171 5.984 1.00 84.00 494 CYS A O 1
ATOM 3918 N N . GLN A 1 495 ? 44.917 6.990 4.031 1.00 83.12 495 GLN A N 1
ATOM 3919 C CA . GLN A 1 495 ? 46.126 6.179 3.841 1.00 83.12 495 GLN A CA 1
ATOM 3920 C C . GLN A 1 495 ? 45.917 4.676 3.585 1.00 83.12 495 GLN A C 1
ATOM 3922 O O . GLN A 1 495 ? 46.889 3.961 3.358 1.00 83.12 495 GLN A O 1
ATOM 3927 N N . HIS A 1 496 ? 44.675 4.191 3.515 1.00 87.31 496 HIS A N 1
ATOM 3928 C CA . HIS A 1 496 ? 44.398 2.823 3.068 1.00 87.31 496 HIS A CA 1
ATOM 3929 C C . HIS A 1 496 ? 44.603 2.666 1.557 1.00 87.31 496 HIS A C 1
ATOM 3931 O O . HIS A 1 496 ? 44.164 3.512 0.767 1.00 87.31 496 HIS A O 1
ATOM 3937 N N . ALA A 1 497 ? 45.240 1.559 1.170 1.00 87.94 497 ALA A N 1
ATOM 3938 C CA . ALA A 1 497 ? 45.552 1.219 -0.211 1.00 87.94 497 ALA A CA 1
ATOM 3939 C C . ALA A 1 497 ? 44.706 0.041 -0.712 1.00 87.94 497 ALA A C 1
ATOM 3941 O O . ALA A 1 497 ? 44.392 -0.889 0.026 1.00 87.94 497 ALA A O 1
ATOM 3942 N N . PHE A 1 498 ? 44.360 0.076 -1.996 1.00 90.06 498 PHE A N 1
ATOM 3943 C CA . PHE A 1 498 ? 43.596 -0.967 -2.678 1.00 90.06 498 PHE A CA 1
ATOM 3944 C C . PHE A 1 498 ? 44.080 -1.080 -4.121 1.00 90.06 498 PHE A C 1
ATOM 3946 O O . PHE A 1 498 ? 44.594 -0.102 -4.668 1.00 90.06 498 PHE A O 1
ATOM 3953 N N . HIS A 1 499 ? 43.853 -2.216 -4.789 1.00 92.19 499 HIS A N 1
ATOM 3954 C CA . HIS A 1 499 ? 44.028 -2.262 -6.241 1.00 92.19 499 HIS A CA 1
ATOM 3955 C C . HIS A 1 499 ? 43.145 -1.199 -6.877 1.00 92.19 499 HIS A C 1
ATOM 3957 O O . HIS A 1 499 ? 41.954 -1.101 -6.576 1.00 92.19 499 HIS A O 1
ATOM 3963 N N . ARG A 1 500 ? 43.712 -0.424 -7.795 1.00 88.50 500 ARG A N 1
ATOM 3964 C CA . ARG A 1 500 ? 43.029 0.695 -8.444 1.00 88.50 500 ARG A CA 1
ATOM 3965 C C . ARG A 1 500 ? 41.675 0.297 -9.031 1.00 88.50 500 ARG A C 1
ATOM 3967 O O . ARG A 1 500 ? 40.682 0.988 -8.826 1.00 88.50 500 ARG A O 1
ATOM 3974 N N . LYS A 1 501 ? 41.612 -0.851 -9.709 1.00 88.88 501 LYS A N 1
ATOM 3975 C CA . LYS A 1 501 ? 40.365 -1.385 -10.287 1.00 88.88 501 LYS A CA 1
ATOM 3976 C C . LYS A 1 501 ? 39.311 -1.692 -9.220 1.00 88.88 501 LYS A C 1
ATOM 3978 O O . LYS A 1 501 ? 38.131 -1.434 -9.442 1.00 88.88 501 LYS A O 1
ATOM 3983 N N . CYS A 1 502 ? 39.737 -2.238 -8.085 1.00 90.44 502 CYS A N 1
ATOM 3984 C CA . CYS A 1 502 ? 38.866 -2.571 -6.965 1.00 90.44 502 CYS A CA 1
ATOM 3985 C C . CYS A 1 502 ? 38.351 -1.305 -6.275 1.00 90.44 502 CYS A C 1
ATOM 3987 O O . CYS A 1 502 ? 37.156 -1.196 -6.012 1.00 90.44 502 CYS A O 1
ATOM 3989 N N . LEU A 1 503 ? 39.234 -0.323 -6.068 1.00 87.38 503 LEU A N 1
ATOM 3990 C CA . LEU A 1 503 ? 38.869 0.962 -5.486 1.00 87.38 503 LEU A CA 1
ATOM 3991 C C . LEU A 1 503 ? 37.856 1.707 -6.356 1.00 87.38 503 LEU A C 1
ATOM 3993 O O . LEU A 1 503 ? 36.816 2.111 -5.859 1.00 87.38 503 LEU A O 1
ATOM 3997 N N . VAL A 1 504 ? 38.114 1.845 -7.660 1.00 83.88 504 VAL A N 1
ATOM 3998 C CA . VAL A 1 504 ? 37.218 2.583 -8.568 1.00 83.88 504 VAL A CA 1
ATOM 3999 C C . VAL A 1 504 ? 35.818 1.965 -8.596 1.00 83.88 504 VAL A C 1
ATOM 4001 O O . VAL A 1 504 ? 34.841 2.692 -8.446 1.00 83.88 504 VAL A O 1
ATOM 4004 N N . LYS A 1 505 ? 35.705 0.633 -8.703 1.00 84.19 505 LYS A N 1
ATOM 4005 C CA . LYS A 1 505 ? 34.403 -0.058 -8.658 1.00 84.19 505 LYS A CA 1
ATOM 4006 C C . LYS A 1 505 ? 33.668 0.152 -7.335 1.00 84.19 505 LYS A C 1
ATOM 4008 O O . LYS A 1 505 ? 32.450 0.286 -7.328 1.00 84.19 505 LYS A O 1
ATOM 4013 N N . TRP A 1 506 ? 34.395 0.173 -6.220 1.00 85.06 506 TRP A N 1
ATOM 4014 C CA . TRP A 1 506 ? 33.803 0.435 -4.911 1.00 85.06 506 TRP A CA 1
ATOM 4015 C C . TRP A 1 506 ? 33.266 1.867 -4.814 1.00 85.06 506 TRP A C 1
ATOM 4017 O O . TRP A 1 506 ? 32.129 2.073 -4.394 1.00 85.06 506 TRP A O 1
ATOM 4027 N N . LEU A 1 507 ? 34.050 2.849 -5.268 1.00 80.44 507 LEU A N 1
ATOM 4028 C CA . LEU A 1 507 ? 33.695 4.271 -5.221 1.00 80.44 507 LEU A CA 1
ATOM 4029 C C . LEU A 1 507 ? 32.572 4.667 -6.183 1.00 80.44 507 LEU A C 1
ATOM 4031 O O . LEU A 1 507 ? 31.888 5.658 -5.941 1.00 80.44 507 LEU A O 1
ATOM 4035 N N . GLU A 1 508 ? 32.327 3.878 -7.231 1.00 76.81 508 GLU A N 1
ATOM 4036 C CA . GLU A 1 508 ? 31.133 4.012 -8.075 1.00 76.81 508 GLU A CA 1
ATOM 4037 C C . GLU A 1 508 ? 29.832 3.698 -7.314 1.00 76.81 508 GLU A C 1
ATOM 4039 O O . GLU A 1 508 ? 28.773 4.192 -7.701 1.00 76.81 508 GLU A O 1
ATOM 4044 N N . VAL A 1 509 ? 29.906 2.922 -6.225 1.00 73.56 509 VAL A N 1
ATOM 4045 C CA . VAL A 1 509 ? 28.750 2.527 -5.402 1.00 73.56 509 VAL A CA 1
ATOM 4046 C C . VAL A 1 509 ? 28.701 3.301 -4.082 1.00 73.56 509 VAL A C 1
ATOM 4048 O O . VAL A 1 509 ? 27.625 3.726 -3.662 1.00 73.56 509 VAL A O 1
ATOM 4051 N N . ARG A 1 510 ? 29.844 3.486 -3.405 1.00 74.75 510 ARG A N 1
ATOM 4052 C CA . ARG A 1 510 ? 29.941 4.188 -2.114 1.00 74.75 510 ARG A CA 1
ATOM 4053 C C . ARG A 1 510 ? 31.199 5.055 -2.029 1.00 74.75 510 ARG A C 1
ATOM 4055 O O . ARG A 1 510 ? 32.310 4.539 -2.076 1.00 74.75 510 ARG A O 1
ATOM 4062 N N . CYS A 1 511 ? 31.041 6.356 -1.783 1.00 82.31 511 CYS A N 1
ATOM 4063 C CA . CYS A 1 511 ? 32.144 7.323 -1.642 1.00 82.31 511 CYS A CA 1
ATOM 4064 C C . CYS A 1 511 ? 32.832 7.299 -0.256 1.00 82.31 511 CYS A C 1
ATOM 4066 O O . CYS A 1 511 ? 33.107 8.347 0.333 1.00 82.31 511 CYS A O 1
ATOM 4068 N N . VAL A 1 512 ? 33.103 6.105 0.274 1.00 84.00 512 VAL A N 1
ATOM 4069 C CA . VAL A 1 512 ? 33.723 5.877 1.590 1.00 84.00 512 VAL A CA 1
ATOM 4070 C C . VAL A 1 512 ? 34.831 4.833 1.489 1.00 84.00 512 VAL A C 1
ATOM 4072 O O . VAL A 1 512 ? 34.790 3.947 0.633 1.00 84.00 512 VAL A O 1
ATOM 4075 N N . CYS A 1 513 ? 35.817 4.910 2.381 1.00 87.31 513 CYS A N 1
ATOM 4076 C CA . CYS A 1 513 ? 36.888 3.920 2.451 1.00 87.31 513 CYS A CA 1
ATOM 4077 C C . CYS A 1 513 ? 36.348 2.511 2.790 1.00 87.31 513 CYS A C 1
ATOM 4079 O O . CYS A 1 513 ? 35.689 2.375 3.821 1.00 87.31 513 CYS A O 1
ATOM 4081 N N . PRO A 1 514 ? 36.682 1.454 2.018 1.00 87.81 514 PRO A N 1
ATOM 4082 C CA . PRO A 1 514 ? 36.274 0.076 2.323 1.00 87.81 514 PRO A CA 1
ATOM 4083 C C . PRO A 1 514 ? 36.737 -0.447 3.692 1.00 87.81 514 PRO A C 1
ATOM 4085 O O . PRO A 1 514 ? 36.116 -1.349 4.238 1.00 87.81 514 PRO A O 1
ATOM 4088 N N . MET A 1 515 ? 37.828 0.104 4.235 1.00 86.94 515 MET A N 1
ATOM 4089 C CA . MET A 1 515 ? 38.434 -0.358 5.491 1.00 86.94 515 MET A CA 1
ATOM 4090 C C . MET A 1 515 ? 37.915 0.390 6.719 1.00 86.94 515 MET A C 1
ATOM 4092 O O . MET A 1 515 ? 37.625 -0.221 7.739 1.00 86.94 515 MET A O 1
ATOM 4096 N N . CYS A 1 516 ? 37.817 1.720 6.644 1.00 85.81 516 CYS A N 1
ATOM 4097 C CA . CYS A 1 516 ? 37.513 2.557 7.811 1.00 85.81 516 CYS A CA 1
ATOM 4098 C C . CYS A 1 516 ? 36.242 3.395 7.672 1.00 85.81 516 CYS A C 1
ATOM 4100 O O . CYS A 1 516 ? 35.949 4.204 8.547 1.00 85.81 516 CYS A O 1
ATOM 4102 N N . ASN A 1 517 ? 35.519 3.252 6.559 1.00 84.75 517 ASN A N 1
ATOM 4103 C CA . ASN A 1 517 ? 34.268 3.950 6.265 1.00 84.75 517 ASN A CA 1
ATOM 4104 C C . ASN A 1 517 ? 34.353 5.494 6.278 1.00 84.75 517 ASN A C 1
ATOM 4106 O O . ASN A 1 517 ? 33.328 6.168 6.217 1.00 84.75 517 ASN A O 1
ATOM 4110 N N . LYS A 1 518 ? 35.565 6.075 6.322 1.00 83.12 518 LYS A N 1
ATOM 4111 C CA . LYS A 1 518 ? 35.761 7.529 6.240 1.00 83.12 518 LYS A CA 1
ATOM 4112 C C . LYS A 1 518 ? 35.337 8.047 4.855 1.00 83.12 518 LYS A C 1
ATOM 4114 O O . LYS A 1 518 ? 35.747 7.444 3.853 1.00 83.12 518 LYS A O 1
ATOM 4119 N N . PRO A 1 519 ? 34.554 9.139 4.779 1.00 79.06 519 PRO A N 1
ATOM 4120 C CA . PRO A 1 519 ? 34.144 9.742 3.518 1.00 79.06 519 PRO A CA 1
ATOM 4121 C C . PRO A 1 519 ? 35.333 10.378 2.797 1.00 79.06 519 PRO A C 1
ATOM 4123 O O . PRO A 1 519 ? 36.293 10.839 3.412 1.00 79.06 519 PRO A O 1
ATOM 4126 N N . ILE A 1 520 ? 35.259 10.383 1.470 1.00 71.50 520 ILE A N 1
ATOM 4127 C CA . ILE A 1 520 ? 36.350 10.833 0.592 1.00 71.50 520 ILE A CA 1
ATOM 4128 C C . ILE A 1 520 ? 36.224 12.328 0.236 1.00 71.50 520 ILE A C 1
ATOM 4130 O O . ILE A 1 520 ? 37.159 12.923 -0.292 1.00 71.50 520 ILE A O 1
ATOM 4134 N N . ALA A 1 521 ? 35.110 12.960 0.620 1.00 59.16 521 ALA A N 1
ATOM 4135 C CA . ALA A 1 521 ? 34.908 14.404 0.585 1.00 59.16 521 ALA A CA 1
ATOM 4136 C C . ALA A 1 521 ? 34.021 14.848 1.764 1.00 59.16 521 ALA A C 1
ATOM 4138 O O . ALA A 1 521 ? 32.918 14.332 1.936 1.00 59.16 521 ALA A O 1
ATOM 4139 N N . GLY A 1 522 ? 34.498 15.811 2.550 1.00 39.75 522 GLY A N 1
ATOM 4140 C CA . GLY A 1 522 ? 33.722 16.575 3.530 1.00 39.75 522 GLY A CA 1
ATOM 4141 C C . GLY A 1 522 ? 34.153 18.051 3.484 1.00 39.75 522 GLY A C 1
ATOM 4142 O O . GLY A 1 522 ? 35.283 18.317 3.064 1.00 39.75 522 GLY A O 1
ATOM 4143 N N . PRO A 1 523 ? 33.268 19.009 3.826 1.00 31.56 523 PRO A N 1
ATOM 4144 C CA . PRO A 1 523 ? 33.573 20.447 3.834 1.00 31.56 523 PRO A CA 1
ATOM 4145 C C . PRO A 1 523 ? 34.732 20.773 4.798 1.00 31.56 523 PRO A C 1
ATOM 4147 O O . PRO A 1 523 ? 35.033 19.957 5.669 1.00 31.56 523 PRO A O 1
ATOM 4150 N N . PRO A 1 524 ? 35.399 21.939 4.658 1.00 35.09 524 PRO A N 1
ATOM 4151 C CA . PRO A 1 524 ? 36.541 22.287 5.496 1.00 35.09 524 PRO A CA 1
ATOM 4152 C C . PRO A 1 524 ? 36.062 22.477 6.937 1.00 35.09 524 PRO A C 1
ATOM 4154 O O . PRO A 1 524 ? 35.412 23.473 7.254 1.00 35.09 524 PRO A O 1
ATOM 4157 N N . GLU A 1 525 ? 36.358 21.514 7.807 1.00 32.53 525 GLU A N 1
ATOM 4158 C CA . GLU A 1 525 ? 36.178 21.710 9.237 1.00 32.53 525 GLU A CA 1
ATOM 4159 C C . GLU A 1 525 ? 37.226 22.679 9.775 1.00 32.53 525 GLU A C 1
ATOM 4161 O O . GLU A 1 525 ? 38.363 22.779 9.310 1.00 32.53 525 GLU A O 1
ATOM 4166 N N . GLN A 1 526 ? 36.739 23.459 10.725 1.00 30.75 526 GLN A N 1
ATOM 4167 C CA . GLN A 1 526 ? 37.329 24.657 11.269 1.00 30.75 526 GLN A CA 1
ATOM 4168 C C . GLN A 1 526 ? 38.660 24.362 11.958 1.00 30.75 526 GLN A C 1
ATOM 4170 O O . GLN A 1 526 ? 38.847 23.334 12.606 1.00 30.75 526 GLN A O 1
ATOM 4175 N N . HIS A 1 527 ? 39.558 25.341 11.873 1.00 31.98 527 HIS A N 1
ATOM 4176 C CA . HIS A 1 527 ? 40.683 25.478 12.783 1.00 31.98 527 HIS A CA 1
ATOM 4177 C C . HIS A 1 527 ? 40.226 25.269 14.237 1.00 31.98 527 HIS A C 1
ATOM 4179 O O . HIS A 1 527 ? 39.520 26.108 14.796 1.00 31.98 527 HIS A O 1
ATOM 4185 N N . HIS A 1 528 ? 40.699 24.197 14.867 1.00 29.17 528 HIS A N 1
ATOM 4186 C CA . HIS A 1 528 ? 41.009 24.209 16.290 1.00 29.17 528 HIS A CA 1
ATOM 4187 C C . HIS A 1 528 ? 42.503 23.952 16.442 1.00 29.17 528 HIS A C 1
ATOM 4189 O O . HIS A 1 528 ? 43.028 22.871 16.188 1.00 29.17 528 HIS A O 1
ATOM 4195 N N . SER A 1 529 ? 43.196 25.034 16.766 1.00 29.84 529 SER A N 1
ATOM 4196 C CA . SER A 1 529 ? 44.615 25.095 17.043 1.00 29.84 529 SER A CA 1
ATOM 4197 C C . SER A 1 529 ? 44.938 24.542 18.432 1.00 29.84 529 SER A C 1
ATOM 4199 O O . SER A 1 529 ? 44.361 24.998 19.412 1.00 29.84 529 SER A O 1
ATOM 4201 N N . ILE A 1 530 ? 45.976 23.700 18.456 1.00 30.55 530 ILE A N 1
ATOM 4202 C CA . ILE A 1 530 ? 47.032 23.577 19.478 1.00 30.55 530 ILE A CA 1
ATOM 4203 C C . ILE A 1 530 ? 46.660 22.898 20.805 1.00 30.55 530 ILE A C 1
ATOM 4205 O O . ILE A 1 530 ? 45.898 23.415 21.612 1.00 30.55 530 ILE A O 1
ATOM 4209 N N . GLY A 1 531 ? 47.371 21.797 21.076 1.00 26.67 531 GLY A N 1
ATOM 4210 C CA . GLY A 1 531 ? 47.491 21.210 22.408 1.00 26.67 531 GLY A CA 1
ATOM 4211 C C . GLY A 1 531 ? 48.182 19.846 22.424 1.00 26.67 531 GLY A C 1
ATOM 4212 O O . GLY A 1 531 ? 47.519 18.849 22.647 1.00 26.67 531 GLY A O 1
ATOM 4213 N N . THR A 1 532 ? 49.499 19.840 22.177 1.00 29.80 532 THR A N 1
ATOM 4214 C CA . THR A 1 532 ? 50.512 18.939 2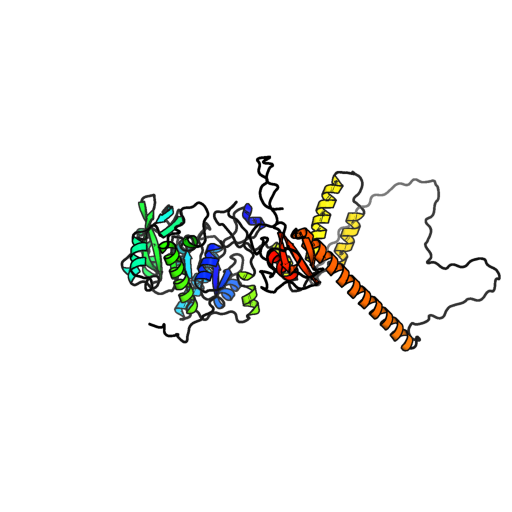2.780 1.00 29.80 532 THR A CA 1
ATOM 4215 C C . THR A 1 532 ? 50.263 17.422 22.830 1.00 29.80 532 THR A C 1
ATOM 4217 O O . THR A 1 532 ? 49.460 16.950 23.623 1.00 29.80 532 THR A O 1
ATOM 4220 N N . LEU A 1 533 ? 51.100 16.651 22.131 1.00 25.61 533 LEU A N 1
ATOM 4221 C CA . LEU A 1 533 ? 52.163 15.822 22.734 1.00 25.61 533 LEU A CA 1
ATOM 4222 C C . LEU A 1 533 ? 52.783 14.939 21.643 1.00 25.61 533 LEU A C 1
ATOM 4224 O O . LEU A 1 533 ? 52.141 14.053 21.088 1.00 25.61 533 LEU A O 1
ATOM 4228 N N . LEU A 1 534 ? 54.045 15.238 21.331 1.00 29.69 534 LEU A N 1
ATOM 4229 C CA . LEU A 1 534 ? 54.990 14.231 20.871 1.00 29.69 534 LEU A CA 1
ATOM 4230 C C . LEU A 1 534 ? 55.061 13.172 21.967 1.00 29.69 534 LEU A C 1
ATOM 4232 O O . LEU A 1 534 ? 55.333 13.545 23.102 1.00 29.69 534 LEU A O 1
ATOM 4236 N N . ASP A 1 535 ? 54.819 11.916 21.623 1.00 27.62 535 ASP A N 1
ATOM 4237 C CA . ASP A 1 535 ? 55.574 10.783 22.146 1.00 27.62 535 ASP A CA 1
ATOM 4238 C C . ASP A 1 535 ? 55.224 9.531 21.333 1.00 27.62 535 ASP A C 1
ATOM 4240 O O . ASP A 1 535 ? 54.063 9.294 21.007 1.00 27.62 535 ASP A O 1
ATOM 4244 N N . GLU A 1 536 ? 56.273 8.765 21.022 1.00 29.06 536 GLU A N 1
ATOM 4245 C CA . GLU A 1 536 ? 56.273 7.392 20.490 1.00 29.06 536 GLU A CA 1
ATOM 4246 C C . GLU A 1 536 ? 55.938 7.233 18.983 1.00 29.06 536 GLU A C 1
ATOM 4248 O O . GLU A 1 536 ? 54.806 7.401 18.555 1.00 29.06 536 GLU A O 1
ATOM 4253 N N . LEU A 1 537 ? 56.838 6.871 18.058 1.00 30.03 537 LEU A N 1
ATOM 4254 C CA . LEU A 1 537 ? 58.135 6.189 18.102 1.00 30.03 537 LEU A CA 1
ATOM 4255 C C . LEU A 1 537 ? 58.920 6.512 16.807 1.00 30.03 537 LEU A C 1
ATOM 4257 O O . LEU A 1 537 ? 58.361 6.384 15.719 1.00 30.03 537 LEU A O 1
ATOM 4261 N N . VAL A 1 538 ? 60.185 6.916 17.003 1.00 37.28 538 VAL A N 1
ATOM 4262 C CA . VAL A 1 538 ? 61.383 6.976 16.119 1.00 37.28 538 VAL A CA 1
ATOM 4263 C C . VAL A 1 538 ? 61.196 6.956 14.599 1.00 37.28 538 VAL A C 1
ATOM 4265 O O . VAL A 1 538 ? 60.819 5.898 14.047 1.00 37.28 538 VAL A O 1
#

Foldseek 3Di:
DPPPPPVQWQQAFEEEEEWAADPDPVCVQQAGTWDFCLVQVLLVLLRYFYFYDYLPDDLVVLVVVLLAGLEYEYEDDDDDLPPDSSNVSLLSSVVVQVVCVVVVQFYAYEYEAVGQQSVVCSQLVHRQKDFQDDALFQQAWAFDPVLCVDLQCVPPDPVLVVCSRPPSLFTAHDGIAHAPVSQCVRPRNVQFKDQGTWDAGPVRGIHRAWIATPRHNYIYGNTDLSCLPAADQPTNRNVDPSSVVSSSSSSNSVVSSSRNHPRHDPDVVVVVVRTPVVWDWDQCSVPDSGRTMTHHRPVVVVVVVCVVPPDDDVVVVVVVVVVVVVVVVPVVPDDDDDDPVVVVVVVVVPVVDDDDDDDDDDDDDDDDDDDDDDDDDDDDDDDDDDDDDDDDDDDDDDDDDDDDPPDDDPPDPPPDPVVVVCVVVVVVVVVVVVVVVVVVVVVVVVVVVCLCVVLVWDKDFAADDLVVPPQPPQAAPQVRHGDDHRFIWTAAPVRHIHRPVSVSVVCVPPQADPPPRHGRDDPDDDDDDDDDDDDDDD

InterPro domains:
  IPR001841 Zinc finger, RING-type [PF13639] (475-517)
  IPR001841 Zinc finger, RING-type [PS50089] (476-517)
  IPR001841 Zinc finger, RING-type [SM00184] (476-516)
  IPR011697 Peptidase C26 [PF07722] (13-226)
  IPR013083 Zinc finger, RING/FYVE/PHD-type [G3DSA:3.30.40.10] (460-522)
  IPR015527 Peptidase C26, gamma-glutamyl hydrolase [PS51275] (4-297)
  IPR015527 Peptidase C26, gamma-glutamyl hydrolase [PTHR11315] (4-292)
  IPR029062 Class I glutamine amidotransferase-like [G3DSA:3.40.50.880] (8-295)
  IPR029062 Class I glutamine amidotransferase-like [SSF52317] (11-293)

pLDDT: mean 76.41, std 26.29, range [25.05, 98.94]

Secondary structure (DSSP, 8-state):
-PPP--TT--SS-EEEEEPEE--STTTGGG-SEEEEHHHHHHHHHTT-EEEEE-TTS-HHHHHHHHTT-SEEEE--S---TTTSHHHHHHHHHHHHHHHHHHTT----EEEETHHHHHHHHHHHSS---EEEEEEEEEE--EE-GGGGGSTTTTTS-HHHHHHHHHS--EEEEEEEE-BHHHHHH-HHHHHHEEEEEEEE-TTS-EEEEEEEESSS-EEEESSBSSHHHH--SSS----SHHHHHHHHHHHHHHHHHHHT-----S-HHHHHHHSGGG-PEEE-TTTSSSSEEEE--HHHHHHHTTTTS-SSHHHHHHHHHHHHHHHHHHTTS-SS--SHHHHHHHHHHHHHSPPPP---------------------------PPPPPPPP----S---------------TT-S-HHHHHHHHHHHHHHHHHHHHHHHHHHHHHHHHHHHHHTTPEEEE--S-GGGS--S-SB-TTT-PBP-TT-EEEE-TTS-EEEHHHHHHHHTT-SB-TTT--BS---------------S--

Sequence (538 aa):
MPMRLDKNTNDRPVIGILTQIVTDEAMKPYGKTYIPTGYVQYIEAGGSRVMPIRVIYDEKYYESVFQKINGLLLIGGAADLETSDFARVAKIFYKLALKANDAGDYFPIWGTCMGMQQLSVLVAGENLLSKTPAENEAMPLNLTTDAFLSRMFQDFPLPLMKAIMQEPLTGNFHHYGLTIQNFTENVKLNNFFTILSTNIADNGAHFVSTIEGKKYPFYGVQWHPEVNRFSWAPKNYPHSYHAVQVSSLLAQFFVNEGRRSFHKFKDPEEEAKALIYNYTPVYSADFTAYEQTLLRCDWCRRLSVTQGAGGCCGLVCVSLVLLDLTARSAGRLCPSGPRLFQRLFQRLFQRLCGRPAGAPRSSSTRATRLRRVGKQESPSGALMHPFQWCNGCFCGLGLVYSNKSCTMPPITFQDLPLNIYMVIFGTGIFVFILSLIFCCYFISKLRHQAQSERFGYREVVLKGDPKKLNLHGQTCAVCLEDFKVKDELGVLPCQHAFHRKCLVKWLEVRCVCPMCNKPIAGPPEQHHSIGTLLDELV

Radius of gyration: 36.11 Å; chains: 1; bounding box: 86×90×104 Å

Organism: Knipowitschia caucasica (NCBI:txid637954)